Protein AF-0000000077129024 (afdb_homodimer)

Radius of gyration: 32.81 Å; Cα contacts (8 Å, |Δi|>4): 1108; chains: 2; bounding box: 117×86×82 Å

Solvent-accessible surface area (backbone atoms only — not comparable to full-atom values): 35002 Å² total; per-residue (Å²): 132,80,76,74,71,73,75,72,72,73,80,76,82,70,88,70,77,76,76,76,77,77,82,82,76,83,81,79,77,74,90,58,75,82,64,67,74,74,63,67,75,67,65,72,67,68,79,75,74,67,71,69,67,79,69,68,73,74,46,73,43,92,45,47,38,55,46,67,59,43,52,78,54,48,35,54,88,69,31,45,24,76,41,57,56,69,90,40,70,67,51,48,50,51,45,49,53,47,61,42,36,49,39,8,54,32,40,23,73,32,87,46,64,38,78,36,38,45,80,69,78,79,35,44,54,39,62,46,65,81,42,61,74,54,95,29,35,31,42,32,36,42,46,91,84,54,55,52,36,60,51,47,46,31,72,74,46,66,35,50,40,39,36,29,29,28,87,67,45,79,71,58,90,81,65,64,55,89,83,53,42,80,40,57,29,33,74,28,78,48,76,43,76,42,70,46,63,50,97,81,68,57,80,76,47,66,26,46,26,29,22,67,61,56,50,28,59,76,68,70,45,84,63,39,46,31,36,38,38,51,53,64,45,47,52,57,47,40,55,70,61,57,42,83,75,65,48,39,45,22,43,30,35,45,49,46,38,32,7,42,63,52,73,66,66,26,30,62,46,54,65,57,54,29,47,48,54,50,49,40,45,74,70,37,38,12,29,36,46,74,42,75,36,90,89,38,74,48,25,33,39,37,18,32,40,47,114,137,83,80,79,79,76,84,71,83,85,75,74,82,69,85,75,85,82,84,73,79,77,82,83,79,78,85,79,82,72,88,60,73,79,66,67,72,72,65,67,73,67,67,72,69,68,78,77,76,70,71,70,67,80,72,70,74,74,47,74,42,91,46,45,38,56,46,67,60,43,50,79,57,48,35,56,87,69,27,45,23,76,42,57,58,70,89,41,70,68,52,48,50,52,46,49,52,46,60,42,36,50,38,8,51,31,40,24,73,33,88,44,64,38,79,35,38,43,81,71,80,79,35,44,55,38,60,46,66,82,44,61,75,53,97,30,35,32,42,31,34,43,46,91,84,55,55,52,35,61,52,47,46,30,73,75,45,65,36,48,40,37,35,27,29,28,87,70,45,79,73,59,90,82,64,65,56,91,84,53,42,78,39,56,30,33,73,27,78,47,77,42,76,43,71,47,63,50,97,81,68,58,80,75,48,65,26,46,26,28,23,66,62,56,50,28,59,75,69,71,46,83,62,39,45,32,36,38,38,51,52,62,44,47,53,56,49,39,53,71,60,57,42,81,77,64,49,39,44,22,44,31,35,45,48,44,38,33,6,39,62,50,72,66,65,26,30,62,46,54,66,57,53,28,47,48,54,51,49,41,45,76,68,38,37,14,28,35,45,74,43,75,37,91,90,37,75,49,26,32,38,37,19,31,40,46,114

Sequence (614 aa):
MIHRETLVYDVKHMCSFQRRRLPKKKVSTSTLIFVLLCITLLSQVAPGIVMRRDVHPDVYTRFAGSSKSWDAYLPHKLSTPDFCTNKNQLALDWFRELYNRPAAIMPARCDSARRVGNIGDGGKYVCLSPLQSHRCVVYSLGSRLDFSFELALQNMTGCEVHTFDCTVGVPGSGVVPEGINFHPWCAGPHDEIKFISSDLGHTGEKGQYYTLQSIMNSLAHDSIELLKMDIERHEVEVISTLAKHTAPSQLVFETHLHNAYGMWGRPVNPNEWNSIWSRLESLGYGVFSYEPNDICLCCSEWSLLRNMIHRETLVYDVKHMCSFQRRRLPKKKVSTSTLIFVLLCITLLSQVAPGIVMRRDVHPDVYTRFAGSSKSWDAYLPHKLSTPDFCTNKNQLALDWFRELYNRPAAIMPARCDSARRVGNIGDGGKYVCLSPLQSHRCVVYSLGSRLDFSFELALQNMTGCEVHTFDCTVGVPGSGVVPEGINFHPWCAGPHDEIKFISSDLGHTGEKGQYYTLQSIMNSLAHDSIELLKMDIERHEVEVISTLAKHTAPSQLVFETHLHNAYGMWGRPVNPNEWNSIWSRLESLGYGVFSYEPNDICLCCSEWSLLRN

Organism: Micromonas pusilla (strain CCMP1545) (NCBI:txid564608)

Nearest PDB structures (foldseek):
  4ems-assembly1_A  TM=4.941E-01  e=8.695E-04  Linum nodiflorum
  9fce-assembly2_B  TM=3.796E-01  e=7.833E-02  Streptomyces sp.
  5a5e-assembly1_A  TM=5.369E-01  e=1.420E+00  Escherichia coli K-12
  2ch2-assembly2_C  TM=2.830E-01  e=2.527E-01  Anopheles gambiae
  4gx2-assembly1_B  TM=2.975E-01  e=2.056E+00  Geobacter sulfurreducens PCA

InterPro domains:
  IPR025714 Methyltransferase domain [PF13383] (86-303)
  IPR026913 Probable methyltransferase-like protein 24 [PTHR32026] (106-304)

pLDDT: mean 79.75, std 26.69, range [17.33, 98.75]

Foldseek 3Di:
DDPPPPCPPPPDDDDPPDPDDPDDDDPDDDPPDPPPDPPPPPPPPPPPPPPPPPPPPFDADQQLGTQVCCCVFFNLQPFAQQDGRDDDPVLLVNLVVNVVRQQVVFADDAPQWDWAFDPAPPIWIDRQVVLAPDAAEEEEADDLLPCRRVVRNCVRRVHQYEYEDLPVPDDDPPSDDPRYHYDNEHEFLAQDWDAAQAPPPGDRDIHTYHHLVVVCVVVVHQAHQEYEEERQARLLGNLLNDDLRSDHQKYKYKHAQGNRNCPNSGGHGSVSSSSSSVSCVVSQKHWHDKAQHPVGNRMMITIIGHD/DPCPDPPDDDPPPDDDDDPPPPDDDDPDDPPPPDPPDPPPPPPPPDPPPPPPPPPPPFDADQQLGTQVCCCVFFNLQPQAQQDGRDDDPVLLVNLVVNVVRQQVVFADDAPQWDWAFDPAPPIWIDRQVVLAPDAAEEEEADDLLPCRRVVRNCVRRVHQYEYEDLPVPDDDPPSDDPRYHYDNEHEFLAQDWDAAQAPPPGDRDIHTYHHLVVVCVVVVHQAHQEYEEERQARLLGNLLNDDLRSDHQKYKYKHAQGNRNCPNSGGHGSVSSSSSSVSCVVSQKHWHDKAQHPVGNRMMITIIGHD

Structure (mmCIF, N/CA/C/O backbone):
data_AF-0000000077129024-model_v1
#
loop_
_entity.id
_entity.type
_entity.pdbx_description
1 polymer 'Predicted protein'
#
loop_
_atom_site.group_PDB
_atom_site.id
_atom_site.type_symbol
_atom_site.label_atom_id
_atom_site.label_alt_id
_atom_site.label_comp_id
_atom_site.label_asym_id
_atom_site.label_entity_id
_atom_site.label_seq_id
_atom_site.pdbx_PDB_ins_code
_atom_site.Cartn_x
_atom_site.Cartn_y
_atom_site.Cartn_z
_atom_site.occupancy
_atom_site.B_iso_or_equiv
_atom_site.auth_seq_id
_atom_site.auth_comp_id
_atom_site.auth_asym_id
_atom_site.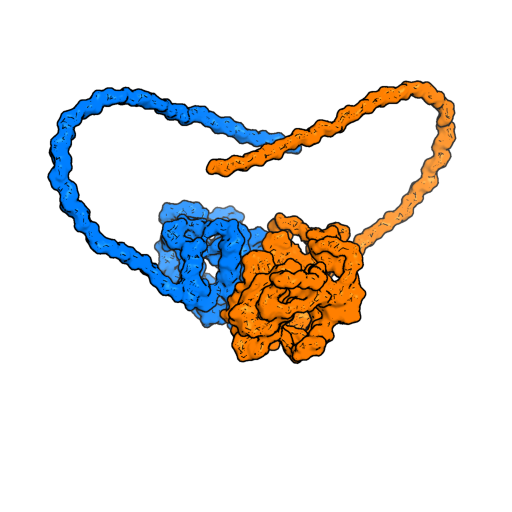auth_atom_id
_atom_site.pdbx_PDB_model_num
ATOM 1 N N . MET A 1 1 ? 16.562 10.641 -39.344 1 19.05 1 MET A N 1
ATOM 2 C CA . MET A 1 1 ? 15.516 11.641 -39.531 1 19.05 1 MET A CA 1
ATOM 3 C C . MET A 1 1 ? 14.273 11.023 -40.156 1 19.05 1 MET A C 1
ATOM 5 O O . MET A 1 1 ? 13.977 11.273 -41.312 1 19.05 1 MET A O 1
ATOM 9 N N . ILE A 1 2 ? 13.953 9.836 -39.719 1 20.36 2 ILE A N 1
ATOM 10 C CA . ILE A 1 2 ? 13.312 8.797 -40.5 1 20.36 2 ILE A CA 1
ATOM 11 C C . ILE A 1 2 ? 11.867 9.195 -40.812 1 20.36 2 ILE A C 1
ATOM 13 O O . ILE A 1 2 ? 11.164 9.719 -39.938 1 20.36 2 ILE A O 1
ATOM 17 N N . HIS A 1 3 ? 11.586 9.336 -42.031 1 20.56 3 HIS A N 1
ATOM 18 C CA . HIS A 1 3 ? 10.469 9.633 -42.938 1 20.56 3 HIS A CA 1
ATOM 19 C C . HIS A 1 3 ? 9.266 8.75 -42.625 1 20.56 3 HIS A C 1
ATOM 21 O O . HIS A 1 3 ? 9.172 7.621 -43.094 1 20.56 3 HIS A O 1
ATOM 27 N N . ARG A 1 4 ? 9.094 8.578 -41.281 1 20.36 4 ARG A N 1
ATOM 28 C CA . ARG A 1 4 ? 8.148 7.496 -41 1 20.36 4 ARG A CA 1
ATOM 29 C C . ARG A 1 4 ? 6.781 7.785 -41.594 1 20.36 4 ARG A C 1
ATOM 31 O O . ARG A 1 4 ? 6.133 8.773 -41.25 1 20.36 4 ARG A O 1
ATOM 38 N N . GLU A 1 5 ? 6.742 7.629 -42.875 1 21.97 5 GLU A N 1
ATOM 39 C CA . GLU A 1 5 ? 5.637 7.812 -43.812 1 21.97 5 GLU A CA 1
ATOM 40 C C . GLU A 1 5 ? 4.363 7.152 -43.312 1 21.97 5 GLU A C 1
ATOM 42 O O . GLU A 1 5 ? 4.355 5.961 -43 1 21.97 5 GLU A O 1
ATOM 47 N N . THR A 1 6 ? 3.723 7.895 -42.406 1 21.02 6 THR A N 1
ATOM 48 C CA . THR A 1 6 ? 2.42 7.609 -41.812 1 21.02 6 THR A CA 1
ATOM 49 C C . THR A 1 6 ? 1.413 7.215 -42.875 1 21.02 6 THR A C 1
ATOM 51 O O . THR A 1 6 ? 1.148 7.988 -43.812 1 21.02 6 THR A O 1
ATOM 54 N N . LEU A 1 7 ? 1.574 5.945 -43.281 1 19.25 7 LEU A N 1
ATOM 55 C CA . LEU A 1 7 ? 0.779 5.359 -44.344 1 19.25 7 LEU A CA 1
ATOM 56 C C . LEU A 1 7 ? -0.711 5.562 -44.094 1 19.25 7 LEU A C 1
ATOM 58 O O . LEU A 1 7 ? -1.24 5.109 -43.094 1 19.25 7 LEU A O 1
ATOM 62 N N . VAL A 1 8 ? -1.182 6.785 -44.25 1 21.88 8 VAL A N 1
ATOM 63 C CA . VAL A 1 8 ? -2.555 7.27 -44.156 1 21.88 8 VAL A CA 1
ATOM 64 C C . VAL A 1 8 ? -3.467 6.418 -45.062 1 21.88 8 VAL A C 1
ATOM 66 O O . VAL A 1 8 ? -3.363 6.461 -46.281 1 21.88 8 VAL A O 1
ATOM 69 N N . TYR A 1 9 ? -3.285 5.023 -44.812 1 17.48 9 TYR A N 1
ATOM 70 C CA . TYR A 1 9 ? -4.027 4.262 -45.812 1 17.48 9 TYR A CA 1
ATOM 71 C C . TYR A 1 9 ? -5.457 4.773 -45.938 1 17.48 9 TYR A C 1
ATOM 73 O O . TYR A 1 9 ? -6.043 5.238 -44.969 1 17.48 9 TYR A O 1
ATOM 81 N N . ASP A 1 10 ? -5.785 5.25 -47.062 1 19.08 10 ASP A N 1
ATOM 82 C CA . ASP A 1 10 ? -6.93 5.738 -47.812 1 19.08 10 ASP A CA 1
ATOM 83 C C . ASP A 1 10 ? -8.109 4.781 -47.719 1 19.08 10 ASP A C 1
ATOM 85 O O . ASP A 1 10 ? -8.109 3.711 -48.312 1 19.08 10 ASP A O 1
ATOM 89 N N . VAL A 1 11 ? -8.266 4.254 -46.406 1 18.45 11 VAL A N 1
ATOM 90 C CA . VAL A 1 11 ? -9.312 3.23 -46.438 1 18.45 11 VAL A CA 1
ATOM 91 C C . VAL A 1 11 ? -10.539 3.754 -47.188 1 18.45 11 VAL A C 1
ATOM 93 O O . VAL A 1 11 ? -11.109 4.777 -46.812 1 18.45 11 VAL A O 1
ATOM 96 N N . LYS A 1 12 ? -10.594 3.412 -48.438 1 19.5 12 LYS A N 1
ATOM 97 C CA . LYS A 1 12 ? -11.43 3.531 -49.625 1 19.5 12 LYS A CA 1
ATOM 98 C C . LYS A 1 12 ? -12.914 3.533 -49.25 1 19.5 12 LYS A C 1
ATOM 100 O O . LYS A 1 12 ? -13.281 3.139 -48.156 1 19.5 12 LYS A O 1
ATOM 105 N N . HIS A 1 13 ? -13.883 3.418 -50.281 1 18.67 13 HIS A N 1
ATOM 106 C CA . HIS A 1 13 ? -15.016 3.83 -51.094 1 18.67 13 HIS A CA 1
ATOM 107 C C . HIS A 1 13 ? -16.266 3.045 -50.75 1 18.67 13 HIS A C 1
ATOM 109 O O . HIS A 1 13 ? -17.328 3.236 -51.375 1 18.67 13 HIS A O 1
ATOM 115 N N . MET A 1 14 ? -16.156 1.895 -49.844 1 17.33 14 MET A N 1
ATOM 116 C CA . MET A 1 14 ? -17 0.844 -50.406 1 17.33 14 MET A CA 1
ATOM 117 C C . MET A 1 14 ? -18.484 1.243 -50.344 1 17.33 14 MET A C 1
ATOM 119 O O . MET A 1 14 ? -19.234 1.005 -51.281 1 17.33 14 MET A O 1
ATOM 123 N N . CYS A 1 15 ? -19.078 1.355 -49.062 1 18.33 15 CYS A N 1
ATOM 124 C CA . CYS A 1 15 ? -20.359 0.665 -48.938 1 18.33 15 CYS A CA 1
ATOM 125 C C . CYS A 1 15 ? -21.5 1.514 -49.5 1 18.33 15 CYS A C 1
ATOM 127 O O . CYS A 1 15 ? -21.875 2.527 -48.906 1 18.33 15 CYS A O 1
ATOM 129 N N . SER A 1 16 ? -21.484 1.84 -50.75 1 18.16 16 SER A N 1
ATOM 130 C CA . SER A 1 16 ? -22.484 2.598 -51.5 1 18.16 16 SER A CA 1
ATOM 131 C C . SER A 1 16 ? -23.859 1.936 -51.406 1 18.16 16 SER A C 1
ATOM 133 O O . SER A 1 16 ? -24.156 0.992 -52.125 1 18.16 16 SER A O 1
ATOM 135 N N . PHE A 1 17 ? -24.266 1.315 -50.219 1 19.48 17 PHE A N 1
ATOM 136 C CA . PHE A 1 17 ? -25.516 0.557 -50.25 1 19.48 17 PHE A CA 1
ATOM 137 C C . PHE A 1 17 ? -26.656 1.421 -50.75 1 19.48 17 PHE A C 1
ATOM 139 O O . PHE A 1 17 ? -26.859 2.535 -50.281 1 19.48 17 PHE A O 1
ATOM 146 N N . GLN A 1 18 ? -26.969 1.124 -51.969 1 18.67 18 GLN A N 1
ATOM 147 C CA . GLN A 1 18 ? -27.953 1.729 -52.875 1 18.67 18 GLN A CA 1
ATOM 148 C C . GLN A 1 18 ? -29.344 1.741 -52.219 1 18.67 18 GLN A C 1
ATOM 150 O O . GLN A 1 18 ? -29.766 0.756 -51.625 1 18.67 18 GLN A O 1
ATOM 155 N N . ARG A 1 19 ? -30 2.924 -52.031 1 21.47 19 ARG A N 1
ATOM 156 C CA . ARG A 1 19 ? -31.25 3.465 -51.5 1 21.47 19 ARG A CA 1
ATOM 157 C C . ARG A 1 19 ? -32.469 2.895 -52.219 1 21.47 19 ARG A C 1
ATOM 159 O O . ARG A 1 19 ? -33.594 3.273 -51.938 1 21.47 19 ARG A O 1
ATOM 166 N N . ARG A 1 20 ? -32.281 1.76 -53.062 1 20.53 20 ARG A N 1
ATOM 167 C CA . ARG A 1 20 ? -33.344 1.956 -54.062 1 20.53 20 ARG A CA 1
ATOM 168 C C . ARG A 1 20 ? -34.719 1.912 -53.438 1 20.53 20 ARG A C 1
ATOM 170 O O . ARG A 1 20 ? -34.938 1.183 -52.469 1 20.53 20 ARG A O 1
ATOM 177 N N . ARG A 1 21 ? -35.594 2.758 -53.969 1 21.75 21 ARG A N 1
ATOM 178 C CA . ARG A 1 21 ? -36.906 3.365 -53.75 1 21.75 21 ARG A CA 1
ATOM 179 C C . ARG A 1 21 ? -38.031 2.342 -53.938 1 21.75 21 ARG A C 1
ATOM 181 O O . ARG A 1 21 ? -38.281 1.896 -55.062 1 21.75 21 ARG A O 1
ATOM 188 N N . LEU A 1 22 ? -37.969 1.146 -53.188 1 22.73 22 LEU A N 1
ATOM 189 C CA . LEU A 1 22 ? -38.969 0.203 -53.688 1 22.73 22 LEU A CA 1
ATOM 190 C C . LEU A 1 22 ? -40.375 0.822 -53.656 1 22.73 22 LEU A C 1
ATOM 192 O O . LEU A 1 22 ? -40.656 1.628 -52.75 1 22.73 22 LEU A O 1
ATOM 196 N N . PRO A 1 23 ? -41.125 0.501 -54.781 1 22.06 23 PRO A N 1
ATOM 197 C CA . PRO A 1 23 ? -42.375 1.104 -55.219 1 22.06 23 PRO A CA 1
ATOM 198 C C . PRO A 1 23 ? -43.531 0.91 -54.25 1 22.06 23 PRO A C 1
ATOM 200 O O . PRO A 1 23 ? -43.531 -0.031 -53.438 1 22.06 23 PRO A O 1
ATOM 203 N N . LYS A 1 24 ? -44.469 1.917 -54.094 1 22.7 24 LYS A N 1
ATOM 204 C CA . LYS A 1 24 ? -45.531 2.363 -53.188 1 22.7 24 LYS A CA 1
ATOM 205 C C . LYS A 1 24 ? -46.75 1.455 -53.312 1 22.7 24 LYS A C 1
ATOM 207 O O . LYS A 1 24 ? -47.781 1.724 -52.688 1 22.7 24 LYS A O 1
ATOM 212 N N . LYS A 1 25 ? -46.719 0.399 -54.281 1 21.88 25 LYS A N 1
ATOM 213 C CA . LYS A 1 25 ? -48.094 0.375 -54.781 1 21.88 25 LYS A CA 1
ATOM 214 C C . LYS A 1 25 ? -49.062 0.115 -53.625 1 21.88 25 LYS A C 1
ATOM 216 O O . LYS A 1 25 ? -48.688 -0.378 -52.562 1 21.88 25 LYS A O 1
ATOM 221 N N . LYS A 1 26 ? -50.219 -0.653 -54.062 1 23.2 26 LYS A N 1
ATOM 222 C CA . LYS A 1 26 ? -51.688 -0.532 -54 1 23.2 26 LYS A CA 1
ATOM 223 C C . LYS A 1 26 ? -52.25 -1.228 -52.781 1 23.2 26 LYS A C 1
ATOM 225 O O . LYS A 1 26 ? -52.125 -2.443 -52.625 1 23.2 26 LYS A O 1
ATOM 230 N N . VAL A 1 27 ? -52.312 -0.636 -51.562 1 24.84 27 VAL A N 1
ATOM 231 C CA . VAL A 1 27 ? -52.688 -1.032 -50.219 1 24.84 27 VAL A CA 1
ATOM 232 C C . VAL A 1 27 ? -54.188 -1.392 -50.219 1 24.84 27 VAL A C 1
ATOM 234 O O . VAL A 1 27 ? -55.031 -0.515 -50.344 1 24.84 27 VAL A O 1
ATOM 237 N N . SER A 1 28 ? -54.562 -2.404 -51.188 1 21.25 28 SER A N 1
ATOM 238 C CA . SER A 1 28 ? -56 -2.545 -51.312 1 21.25 28 SER A CA 1
ATOM 239 C C . SER A 1 28 ? -56.656 -2.75 -49.969 1 21.25 28 SER A C 1
ATOM 241 O O . SER A 1 28 ? -56.031 -3.223 -49.031 1 21.25 28 SER A O 1
ATOM 243 N N . THR A 1 29 ? -57.969 -2.205 -49.812 1 24.11 29 THR A N 1
ATOM 244 C CA . THR A 1 29 ? -58.844 -1.637 -48.781 1 24.11 29 THR A CA 1
ATOM 245 C C . THR A 1 29 ? -59.344 -2.727 -47.844 1 24.11 29 THR A C 1
ATOM 247 O O . THR A 1 29 ? -59.438 -2.518 -46.656 1 24.11 29 THR A O 1
ATOM 250 N N . SER A 1 30 ? -59.906 -3.816 -48.5 1 25 30 SER A N 1
ATOM 251 C CA . SER A 1 30 ? -61.219 -4.254 -48.031 1 25 30 SER A CA 1
ATOM 252 C C . SER A 1 30 ? -61.094 -5.031 -46.719 1 25 30 SER A C 1
ATOM 254 O O . SER A 1 30 ? -62.094 -5.527 -46.188 1 25 30 SER A O 1
ATOM 256 N N . THR A 1 31 ? -59.938 -5.703 -46.469 1 24.91 31 THR A N 1
ATOM 257 C CA . THR A 1 31 ? -59.969 -6.855 -45.562 1 24.91 31 THR A CA 1
ATOM 258 C C . THR A 1 31 ? -60.312 -6.426 -44.156 1 24.91 31 THR A C 1
ATOM 260 O O . THR A 1 31 ? -59.469 -5.953 -43.406 1 24.91 31 THR A O 1
ATOM 263 N N . LEU A 1 32 ? -61.438 -5.594 -44.031 1 24.89 32 LEU A N 1
ATOM 264 C CA . LEU A 1 32 ? -61.719 -4.805 -42.844 1 24.89 32 LEU A CA 1
ATOM 265 C C . LEU A 1 32 ? -62.125 -5.707 -41.688 1 24.89 32 LEU A C 1
ATOM 267 O O . LEU A 1 32 ? -61.781 -5.434 -40.531 1 24.89 32 LEU A O 1
ATOM 271 N N . ILE A 1 33 ? -63 -6.641 -41.969 1 26.25 33 ILE A N 1
ATOM 272 C CA . ILE A 1 33 ? -64.062 -6.836 -41 1 26.25 33 ILE A CA 1
ATOM 273 C C . ILE A 1 33 ? -63.562 -7.57 -39.781 1 26.25 33 ILE A C 1
ATOM 275 O O . ILE A 1 33 ? -64.125 -7.418 -38.688 1 26.25 33 ILE A O 1
ATOM 279 N N . PHE A 1 34 ? -62.719 -8.555 -40 1 25.86 34 PHE A N 1
ATOM 280 C CA . PHE A 1 34 ? -62.688 -9.664 -39.062 1 25.86 34 PHE A CA 1
ATOM 281 C C . PHE A 1 34 ? -62.156 -9.188 -37.688 1 25.86 34 PHE A C 1
ATOM 283 O O . PHE A 1 34 ? -61.906 -10.008 -36.812 1 25.86 34 PHE A O 1
ATOM 290 N N . VAL A 1 35 ? -61.969 -7.855 -37.531 1 24.7 35 VAL A N 1
ATOM 291 C CA . VAL A 1 35 ? -61 -7.508 -36.5 1 24.7 35 VAL A CA 1
ATOM 292 C C . VAL A 1 35 ? -61.625 -7.707 -35.125 1 24.7 35 VAL A C 1
ATOM 294 O O . VAL A 1 35 ? -60.969 -7.566 -34.094 1 24.7 35 VAL A O 1
ATOM 297 N N . LEU A 1 36 ? -62.938 -7.836 -35.156 1 27.22 36 LEU A N 1
ATOM 298 C CA . LEU A 1 36 ? -63.469 -7.34 -33.906 1 27.22 36 LEU A CA 1
ATOM 299 C C . LEU A 1 36 ? -63.188 -8.32 -32.781 1 27.22 36 LEU A C 1
ATOM 301 O O . LEU A 1 36 ? -63.156 -7.934 -31.609 1 27.22 36 LEU A O 1
ATOM 305 N N . LEU A 1 37 ? -63.406 -9.555 -33.094 1 28.7 37 LEU A N 1
ATOM 306 C CA . LEU A 1 37 ? -63.719 -10.43 -31.969 1 28.7 37 LEU A CA 1
ATOM 307 C C . LEU A 1 37 ? -62.562 -10.547 -31 1 28.7 37 LEU A C 1
ATOM 309 O O . LEU A 1 37 ? -62.719 -10.977 -29.859 1 28.7 37 LEU A O 1
ATOM 313 N N . CYS A 1 38 ? -61.312 -10.453 -31.547 1 24.33 38 CYS A N 1
ATOM 314 C CA . CYS A 1 38 ? -60.219 -11.086 -30.812 1 24.33 38 CYS A CA 1
ATOM 315 C C . CYS A 1 38 ? -59.938 -10.32 -29.531 1 24.33 38 CYS A C 1
ATOM 317 O O . CYS A 1 38 ? -58.938 -10.602 -28.844 1 24.33 38 CYS A O 1
ATOM 319 N N . ILE A 1 39 ? -60.594 -9.195 -29.344 1 27.78 39 ILE A N 1
ATOM 320 C CA . ILE A 1 39 ? -59.875 -8.305 -28.438 1 27.78 39 ILE A CA 1
ATOM 321 C C . ILE A 1 39 ? -59.969 -8.812 -27.016 1 27.78 39 ILE A C 1
ATOM 323 O O . ILE A 1 39 ? -59.219 -8.367 -26.125 1 27.78 39 ILE A O 1
ATOM 327 N N . THR A 1 40 ? -61 -9.492 -26.719 1 28.91 40 THR A N 1
ATOM 328 C CA . THR A 1 40 ? -61.344 -9.43 -25.297 1 28.91 40 THR A CA 1
ATOM 329 C C . THR A 1 40 ? -60.344 -10.188 -24.453 1 28.91 40 THR A C 1
ATOM 331 O O . THR A 1 40 ? -60.219 -9.938 -23.25 1 28.91 40 THR A O 1
ATOM 334 N N . LEU A 1 41 ? -59.906 -11.328 -24.953 1 31.55 41 LEU A N 1
ATOM 335 C CA . LEU A 1 41 ? -59.406 -12.25 -23.938 1 31.55 41 LEU A CA 1
ATOM 336 C C . LEU A 1 41 ? -58.125 -11.719 -23.328 1 31.55 41 LEU A C 1
ATOM 338 O O . LEU A 1 41 ? -57.5 -12.391 -22.5 1 31.55 41 LEU A O 1
ATOM 342 N N . LEU A 1 42 ? -57.5 -10.688 -23.938 1 28.95 42 LEU A N 1
ATOM 343 C CA . LEU A 1 42 ? -56.094 -10.547 -23.547 1 28.95 42 LEU A CA 1
ATOM 344 C C . LEU A 1 42 ? -55.969 -10.016 -22.125 1 28.95 42 LEU A C 1
ATOM 346 O O . LEU A 1 42 ? -54.844 -9.805 -21.625 1 28.95 42 LEU A O 1
ATOM 350 N N . SER A 1 43 ? -57 -9.5 -21.625 1 27.72 43 SER A N 1
ATOM 351 C CA . SER A 1 43 ? -56.625 -8.617 -20.531 1 27.72 43 SER A CA 1
ATOM 352 C C . SER A 1 43 ? -56.156 -9.414 -19.312 1 27.72 43 SER A C 1
ATOM 354 O O . SER A 1 43 ? -55.969 -8.859 -18.234 1 27.72 43 SER A O 1
ATOM 356 N N . GLN A 1 44 ? -56.406 -10.656 -19.266 1 29.58 44 GLN A N 1
ATOM 357 C CA . GLN A 1 44 ? -56.094 -11.078 -17.906 1 29.58 44 GLN A CA 1
ATOM 358 C C . GLN A 1 44 ? -54.594 -10.914 -17.609 1 29.58 44 GLN A C 1
ATOM 360 O O . GLN A 1 44 ? -53.781 -11.664 -18.141 1 29.58 44 GLN A O 1
ATOM 365 N N . VAL A 1 45 ? -54.094 -9.711 -17.547 1 28.91 45 VAL A N 1
ATOM 366 C CA . VAL A 1 45 ? -52.719 -9.531 -17.078 1 28.91 45 VAL A CA 1
ATOM 367 C C . VAL A 1 45 ? -52.5 -10.32 -15.797 1 28.91 45 VAL A C 1
ATOM 369 O O . VAL A 1 45 ? -53.281 -10.203 -14.844 1 28.91 45 VAL A O 1
ATOM 372 N N . ALA A 1 46 ? -51.969 -11.562 -15.859 1 33.31 46 ALA A N 1
ATOM 373 C CA . ALA A 1 46 ? -51.531 -12.273 -14.672 1 33.31 46 ALA A CA 1
ATOM 374 C C . ALA A 1 46 ? -50.844 -11.32 -13.688 1 33.31 46 ALA A C 1
ATOM 376 O O . ALA A 1 46 ? -50.281 -10.305 -14.094 1 33.31 46 ALA A O 1
ATOM 377 N N . PRO A 1 47 ? -51.25 -11.398 -12.367 1 34.53 47 PRO A N 1
ATOM 378 C CA . PRO A 1 47 ? -50.562 -10.539 -11.391 1 34.53 47 PRO A CA 1
ATOM 379 C C . PRO A 1 47 ? -49.062 -10.477 -11.625 1 34.53 47 PRO A C 1
ATOM 381 O O . PRO A 1 47 ? -48.469 -11.391 -12.219 1 34.53 47 PRO A O 1
ATOM 384 N N . GLY A 1 48 ? -48.531 -9.258 -11.789 1 30.77 48 GLY A N 1
ATOM 385 C CA . GLY A 1 48 ? -47.125 -8.914 -11.969 1 30.77 48 GLY A CA 1
ATOM 386 C C . GLY A 1 48 ? -46.188 -9.781 -11.148 1 30.77 48 GLY A C 1
ATOM 387 O O . GLY A 1 48 ? -46.375 -9.961 -9.945 1 30.77 48 GLY A O 1
ATOM 388 N N . ILE A 1 49 ? -45.781 -10.891 -11.727 1 31.47 49 ILE A N 1
ATOM 389 C CA . ILE A 1 49 ? -44.594 -11.5 -11.125 1 31.47 49 ILE A CA 1
ATOM 390 C C . ILE A 1 49 ? -43.625 -10.414 -10.695 1 31.47 49 ILE A C 1
ATOM 392 O O . ILE A 1 49 ? -43.062 -9.703 -11.539 1 31.47 49 ILE A O 1
ATOM 396 N N . VAL A 1 50 ? -43.969 -9.719 -9.617 1 31.55 50 VAL A N 1
ATOM 397 C CA . VAL A 1 50 ? -42.875 -8.961 -9.023 1 31.55 50 VAL A CA 1
ATOM 398 C C . VAL A 1 50 ? -41.594 -9.766 -9.109 1 31.55 50 VAL A C 1
ATOM 400 O O . VAL A 1 50 ? -41.5 -10.859 -8.539 1 31.55 50 VAL A O 1
ATOM 403 N N . MET A 1 51 ? -40.938 -9.711 -10.18 1 31.92 51 MET A N 1
ATOM 404 C CA . MET A 1 51 ? -39.562 -10.211 -10.164 1 31.92 51 MET A CA 1
ATOM 405 C C . MET A 1 51 ? -38.906 -9.906 -8.828 1 31.92 51 MET A C 1
ATOM 407 O O . MET A 1 51 ? -38.719 -8.734 -8.469 1 31.92 51 MET A O 1
ATOM 411 N N . ARG A 1 52 ? -39.219 -10.68 -7.875 1 32.31 52 ARG A N 1
ATOM 412 C CA . ARG A 1 52 ? -38.281 -10.594 -6.738 1 32.31 52 ARG A CA 1
ATOM 413 C C . ARG A 1 52 ? -36.844 -10.398 -7.207 1 32.31 52 ARG A C 1
ATOM 415 O O . ARG A 1 52 ? -36.281 -11.281 -7.848 1 32.31 52 ARG A O 1
ATOM 422 N N . ARG A 1 53 ? -36.531 -9.258 -7.594 1 37.22 53 ARG A N 1
ATOM 423 C CA . ARG A 1 53 ? -35.094 -9.078 -7.656 1 37.22 53 ARG A CA 1
ATOM 424 C C . ARG A 1 53 ? -34.375 -9.789 -6.496 1 37.22 53 ARG A C 1
ATOM 426 O O . ARG A 1 53 ? -34.719 -9.57 -5.332 1 37.22 53 ARG A O 1
ATOM 433 N N . ASP A 1 54 ? -34.062 -10.938 -6.605 1 37.53 54 ASP A N 1
ATOM 434 C CA . ASP A 1 54 ? -33.219 -11.633 -5.637 1 37.53 54 ASP A CA 1
ATOM 435 C C . ASP A 1 54 ? -32.219 -10.68 -4.973 1 37.53 54 ASP A C 1
ATOM 437 O O . ASP A 1 54 ? -31.188 -10.352 -5.547 1 37.53 54 ASP A O 1
ATOM 441 N N . VAL A 1 55 ? -32.656 -9.656 -4.344 1 45.97 55 VAL A N 1
ATOM 442 C CA . VAL A 1 55 ? -31.844 -8.773 -3.525 1 45.97 55 VAL A CA 1
ATOM 443 C C . VAL A 1 55 ? -30.922 -9.609 -2.625 1 45.97 55 VAL A C 1
ATOM 445 O O . VAL A 1 55 ? -31.391 -10.242 -1.677 1 45.97 55 VAL A O 1
ATOM 448 N N . HIS A 1 56 ? -29.984 -10.219 -3.088 1 56.41 56 HIS A N 1
ATOM 449 C CA . HIS A 1 56 ? -29.031 -10.844 -2.188 1 56.41 56 HIS A CA 1
ATOM 450 C C . HIS A 1 56 ? -28.656 -9.914 -1.041 1 56.41 56 HIS A C 1
ATOM 452 O O . HIS A 1 56 ? -28.406 -8.727 -1.261 1 56.41 56 HIS A O 1
ATOM 458 N N . PRO A 1 57 ? -29.031 -10.25 0.132 1 69 57 PRO A N 1
ATOM 459 C CA . PRO A 1 57 ? -28.656 -9.422 1.276 1 69 57 PRO A CA 1
ATOM 460 C C . PRO A 1 57 ? -27.188 -9.023 1.253 1 69 57 PRO A C 1
ATOM 462 O O . PRO A 1 57 ? -26.344 -9.758 0.724 1 69 57 PRO A O 1
ATOM 465 N N . ASP A 1 58 ? -27.031 -7.691 1.451 1 74.62 58 ASP A N 1
ATOM 466 C CA . ASP A 1 58 ? -25.656 -7.215 1.603 1 74.62 58 ASP A CA 1
ATOM 467 C C . ASP A 1 58 ? -24.922 -7.996 2.688 1 74.62 58 ASP A C 1
ATOM 469 O O . ASP A 1 58 ? -25.406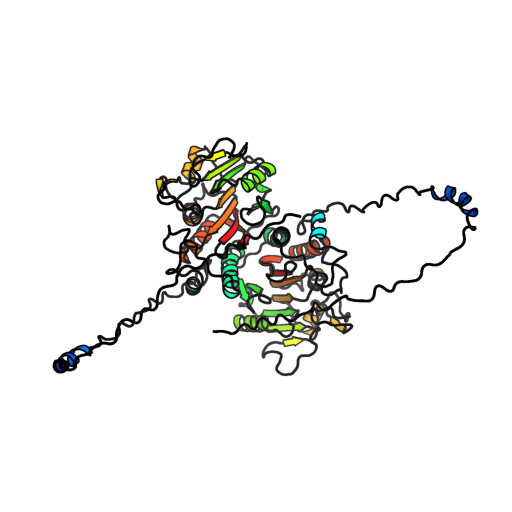 -8.102 3.818 1 74.62 58 ASP A O 1
ATOM 473 N N . VAL A 1 59 ? -23.938 -8.742 2.229 1 84.19 59 VAL A N 1
ATOM 474 C CA . VAL A 1 59 ? -23.078 -9.469 3.166 1 84.19 59 VAL A CA 1
ATOM 475 C C . VAL A 1 59 ? -21.734 -8.766 3.27 1 84.19 59 VAL A C 1
ATOM 477 O O . VAL A 1 59 ? -21.094 -8.484 2.252 1 84.19 59 VAL A O 1
ATOM 480 N N . TYR A 1 60 ? -21.453 -8.344 4.488 1 86.44 60 TYR A N 1
ATOM 481 C CA . TYR A 1 60 ? -20.156 -7.734 4.746 1 86.44 60 TYR A CA 1
ATOM 482 C C . TYR A 1 60 ? -19.156 -8.773 5.23 1 86.44 60 TYR A C 1
ATOM 484 O O . TYR A 1 60 ? -19.422 -9.516 6.176 1 86.44 60 TYR A O 1
ATOM 492 N N . THR A 1 61 ? -18.047 -8.891 4.5 1 91.19 61 THR A N 1
ATOM 493 C CA . THR A 1 61 ? -16.984 -9.781 4.938 1 91.19 61 THR A CA 1
ATOM 494 C C . THR A 1 61 ? -15.711 -9 5.27 1 91.19 61 THR A C 1
ATOM 496 O O . THR A 1 61 ? -15.539 -7.867 4.82 1 91.19 61 THR A O 1
ATOM 499 N N . ARG A 1 62 ? -14.875 -9.641 6.02 1 93.44 62 ARG A N 1
ATOM 500 C CA . ARG A 1 62 ? -13.695 -9.008 6.605 1 93.44 62 ARG A CA 1
ATOM 501 C C . ARG A 1 62 ? -12.773 -8.453 5.523 1 93.44 62 ARG A C 1
ATOM 503 O O . ARG A 1 62 ? -12.305 -7.32 5.621 1 93.44 62 ARG A O 1
ATOM 510 N N . PHE A 1 63 ? -12.641 -9.188 4.418 1 96.75 63 PHE A N 1
ATOM 511 C CA . PHE A 1 63 ? -11.648 -8.781 3.424 1 96.75 63 PHE A CA 1
ATOM 512 C C . PHE A 1 63 ? -12.328 -8.219 2.182 1 96.75 63 PHE A C 1
ATOM 514 O O . PHE A 1 63 ? -11.727 -7.445 1.437 1 96.75 63 PHE A O 1
ATOM 521 N N . ALA A 1 64 ? -13.602 -8.492 1.964 1 95.12 64 ALA A N 1
ATOM 522 C CA . ALA A 1 64 ? -14.258 -8.086 0.724 1 95.12 64 ALA A CA 1
ATOM 523 C C . ALA A 1 64 ? -15.125 -6.852 0.942 1 95.12 64 ALA A C 1
ATOM 525 O O . ALA A 1 64 ? -15.547 -6.207 -0.019 1 95.12 64 ALA A O 1
ATOM 526 N N . GLY A 1 65 ? -15.383 -6.512 2.166 1 91.75 65 GLY A N 1
ATOM 527 C CA . GLY A 1 65 ? -16.328 -5.434 2.426 1 91.75 65 GLY A CA 1
ATOM 528 C C . GLY A 1 65 ? -17.75 -5.773 2.027 1 91.75 65 GLY A C 1
ATOM 529 O O . GLY A 1 65 ? -18.188 -6.918 2.176 1 91.75 65 GLY A O 1
ATOM 530 N N . SER A 1 66 ? -18.453 -4.742 1.606 1 88.62 66 SER A N 1
ATOM 531 C CA . SER A 1 66 ? -19.859 -4.945 1.235 1 88.62 66 SER A CA 1
ATOM 532 C C . SER A 1 66 ? -19.969 -5.676 -0.097 1 88.62 66 SER A C 1
ATOM 534 O O . SER A 1 66 ? -19.391 -5.254 -1.097 1 88.62 66 SER A O 1
ATOM 536 N N . SER A 1 67 ? -20.812 -6.742 -0.116 1 88.25 67 SER A N 1
ATOM 537 C CA . SER A 1 67 ? -21.016 -7.516 -1.336 1 88.25 67 SER A CA 1
ATOM 538 C C 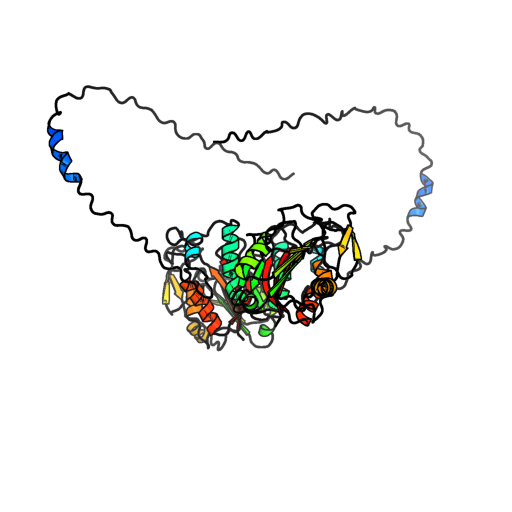. SER A 1 67 ? -21.797 -6.719 -2.379 1 88.25 67 SER A C 1
ATOM 540 O O . SER A 1 67 ? -21.656 -6.953 -3.58 1 88.25 67 SER A O 1
ATOM 542 N N . LYS A 1 68 ? -22.531 -5.75 -1.988 1 85.69 68 LYS A N 1
ATOM 543 C CA . LYS A 1 68 ? -23.391 -5 -2.889 1 85.69 68 LYS A CA 1
ATOM 544 C C . LYS A 1 68 ? -22.578 -4.125 -3.84 1 85.69 68 LYS A C 1
ATOM 546 O O . LYS A 1 68 ? -23.016 -3.852 -4.961 1 85.69 68 LYS A O 1
ATOM 551 N N . SER A 1 69 ? -21.438 -3.785 -3.436 1 87.75 69 SER A N 1
ATOM 552 C CA . SER A 1 69 ? -20.625 -2.869 -4.238 1 87.75 69 SER A CA 1
ATOM 553 C C . SER A 1 69 ? -19.891 -3.605 -5.355 1 87.75 69 SER A C 1
ATOM 555 O O . SER A 1 69 ? -19.469 -2.992 -6.336 1 87.75 69 SER A O 1
ATOM 557 N N . TRP A 1 70 ? -19.766 -4.891 -5.254 1 91.31 70 TRP A N 1
ATOM 558 C CA . TRP A 1 70 ? -18.953 -5.656 -6.191 1 91.31 70 TRP A CA 1
ATOM 559 C C . TRP A 1 70 ? -19.594 -5.695 -7.57 1 91.31 70 TRP A C 1
ATOM 561 O O . TRP A 1 70 ? -18.906 -5.598 -8.586 1 91.31 70 TRP A O 1
ATOM 571 N N . ASP A 1 71 ? -20.875 -5.781 -7.613 1 86.75 71 ASP A N 1
ATOM 572 C CA . ASP A 1 71 ? -21.578 -5.906 -8.891 1 86.75 71 ASP A CA 1
ATOM 573 C C . ASP A 1 71 ? -21.422 -4.641 -9.727 1 86.75 71 ASP A C 1
ATOM 575 O O . ASP A 1 71 ? -21.453 -4.695 -10.961 1 86.75 71 ASP A O 1
ATOM 579 N N . ALA A 1 72 ? -21.219 -3.588 -9.078 1 86.81 72 ALA A N 1
ATOM 580 C CA . ALA A 1 72 ? -21.062 -2.316 -9.773 1 86.81 72 ALA A CA 1
ATOM 581 C C . ALA A 1 72 ? -19.75 -2.26 -10.531 1 86.81 72 ALA A C 1
ATOM 583 O O . ALA A 1 72 ? -19.656 -1.624 -11.586 1 86.81 72 ALA A O 1
ATOM 584 N N . TYR A 1 73 ? -18.75 -2.965 -10.039 1 89.12 73 TYR A N 1
ATOM 585 C CA . TYR A 1 73 ? -17.422 -2.809 -10.609 1 89.12 73 TYR A CA 1
ATOM 586 C C . TYR A 1 73 ? -16.938 -4.113 -11.234 1 89.12 73 TYR A C 1
ATOM 588 O O . TYR A 1 73 ? -16.016 -4.113 -12.055 1 89.12 73 TYR A O 1
ATOM 596 N N . LEU A 1 74 ? -17.484 -5.188 -10.805 1 89.5 74 LEU A N 1
ATOM 597 C CA . LEU A 1 74 ? -17.234 -6.516 -11.352 1 89.5 74 LEU A CA 1
ATOM 598 C C . LEU A 1 74 ? -18.547 -7.242 -11.633 1 89.5 74 LEU A C 1
ATOM 600 O O . LEU A 1 74 ? -18.859 -8.242 -10.984 1 89.5 74 LEU A O 1
ATOM 604 N N . PRO A 1 75 ? -19.203 -6.723 -12.664 1 82.69 75 PRO A N 1
ATOM 605 C CA . PRO A 1 75 ? -20.531 -7.289 -12.922 1 82.69 75 PRO A CA 1
ATOM 606 C C . PRO A 1 75 ? -20.469 -8.734 -13.406 1 82.69 75 PRO A C 1
ATOM 608 O O . PRO A 1 75 ? -19.641 -9.07 -14.266 1 82.69 75 PRO A O 1
ATOM 611 N N . HIS A 1 76 ? -21.406 -9.531 -12.875 1 74.5 76 HIS A N 1
ATOM 612 C CA . HIS A 1 76 ? -21.453 -10.953 -13.18 1 74.5 76 HIS A CA 1
ATOM 613 C C . HIS A 1 76 ? -21.844 -11.195 -14.633 1 74.5 76 HIS A C 1
ATOM 615 O O . HIS A 1 76 ? -21.328 -12.109 -15.273 1 74.5 76 HIS A O 1
ATOM 621 N N . LYS A 1 77 ? -22.812 -10.539 -15.141 1 66.25 77 LYS A N 1
ATOM 622 C CA . LYS A 1 77 ? -23.422 -10.82 -16.438 1 66.25 77 LYS A CA 1
ATOM 623 C C . LYS A 1 77 ? -22.531 -10.336 -17.578 1 66.25 77 LYS A C 1
ATOM 625 O O . LYS A 1 77 ? -22.578 -10.891 -18.688 1 66.25 77 LYS A O 1
ATOM 630 N N . LEU A 1 78 ? -21.891 -9.211 -17.422 1 57.34 78 LEU A N 1
ATOM 631 C CA . LEU A 1 78 ? -21.156 -8.586 -18.5 1 57.34 78 LEU A CA 1
ATOM 632 C C . LEU A 1 78 ? -19.703 -9.039 -18.516 1 57.34 78 LEU A C 1
ATOM 634 O O . LEU A 1 78 ? -18.875 -8.477 -19.234 1 57.34 78 LEU A O 1
ATOM 638 N N . SER A 1 79 ? -19.469 -9.938 -17.797 1 60.16 79 SER A N 1
ATOM 639 C CA . SER A 1 79 ? -18.031 -9.961 -17.625 1 60.16 79 SER A CA 1
ATOM 640 C C . SER A 1 79 ? -17.359 -10.766 -18.75 1 60.16 79 SER A C 1
ATOM 642 O O . SER A 1 79 ? -17.391 -11.992 -18.734 1 60.16 79 SER A O 1
ATOM 644 N N . THR A 1 80 ? -17.312 -10.062 -19.906 1 66.25 80 THR A N 1
ATOM 645 C CA . THR A 1 80 ? -16.422 -10.594 -20.922 1 66.25 80 THR A CA 1
ATOM 646 C C . THR A 1 80 ? -15.109 -11.062 -20.297 1 66.25 80 THR A C 1
ATOM 648 O O . THR A 1 80 ? -14.773 -10.664 -19.188 1 66.25 80 THR A O 1
ATOM 651 N N . PRO A 1 81 ? -14.484 -11.891 -20.953 1 62.72 81 PRO A N 1
ATOM 652 C CA . PRO A 1 81 ? -13.352 -12.625 -20.391 1 62.72 81 PRO A CA 1
ATOM 653 C C . PRO A 1 81 ? -12.312 -11.703 -19.75 1 62.72 81 PRO A C 1
ATOM 655 O O . PRO A 1 81 ? -11.68 -12.07 -18.766 1 62.72 81 PRO A O 1
ATOM 658 N N . ASP A 1 82 ? -12.133 -10.617 -20.234 1 66.38 82 ASP A N 1
ATOM 659 C CA . ASP A 1 82 ? -11.086 -9.766 -19.672 1 66.38 82 ASP A CA 1
ATOM 660 C C . ASP A 1 82 ? -11.641 -8.406 -19.266 1 66.38 82 ASP A C 1
ATOM 662 O O . ASP A 1 82 ? -10.891 -7.438 -19.125 1 66.38 82 ASP A O 1
ATOM 666 N N . PHE A 1 83 ? -12.93 -8.594 -18.953 1 74.75 83 PHE A N 1
ATOM 667 C CA . PHE A 1 83 ? -13.539 -7.309 -18.625 1 74.75 83 PHE A CA 1
ATOM 668 C C . PHE A 1 83 ? -13.047 -6.812 -17.266 1 74.75 83 PHE A C 1
ATOM 670 O O . PHE A 1 83 ? -13.016 -7.57 -16.297 1 74.75 83 PHE A O 1
ATOM 677 N N . CYS A 1 84 ? -12.656 -5.574 -17.328 1 80.12 84 CYS A N 1
ATOM 678 C CA . CYS A 1 84 ? -12.422 -4.793 -16.125 1 80.12 84 CYS A CA 1
ATOM 679 C C . CYS A 1 84 ? -13.016 -3.396 -16.25 1 80.12 84 CYS A C 1
ATOM 681 O O . CYS A 1 84 ? -12.961 -2.785 -17.312 1 80.12 84 CYS A O 1
ATOM 683 N N . THR A 1 85 ? -13.672 -3.039 -15.148 1 79.56 85 THR A N 1
ATOM 684 C CA . THR A 1 85 ? -14.305 -1.724 -15.172 1 79.56 85 THR A CA 1
ATOM 685 C C . THR A 1 85 ? -13.305 -0.651 -15.594 1 79.56 85 THR A C 1
ATOM 687 O O . THR A 1 85 ? -12.125 -0.717 -15.242 1 79.56 85 THR A O 1
ATOM 690 N N . ASN A 1 86 ? -13.938 0.31 -16.328 1 80 86 ASN A N 1
ATOM 691 C CA . ASN A 1 86 ? -13.102 1.419 -16.781 1 80 86 ASN A CA 1
ATOM 692 C C . ASN A 1 86 ? -12.562 2.229 -15.602 1 80 86 ASN A C 1
ATOM 694 O O . ASN A 1 86 ? -13.258 2.41 -14.602 1 80 86 ASN A O 1
ATOM 698 N N . LYS A 1 87 ? -11.359 2.654 -15.938 1 78.62 87 LYS A N 1
ATOM 699 C CA . LYS A 1 87 ? -10.68 3.438 -14.914 1 78.62 87 LYS A CA 1
ATOM 700 C C . LYS A 1 87 ? -11.297 4.824 -14.773 1 78.62 87 LYS A C 1
ATOM 702 O O . LYS A 1 87 ? -11.211 5.645 -15.695 1 78.62 87 LYS A O 1
ATOM 707 N N . ASN A 1 88 ? -12.039 5.051 -13.82 1 85.12 88 ASN A N 1
ATOM 708 C CA . ASN A 1 88 ? -12.5 6.34 -13.32 1 85.12 88 ASN A CA 1
ATOM 709 C C . ASN A 1 88 ? -12.273 6.473 -11.812 1 85.12 88 ASN A C 1
ATOM 711 O O . ASN A 1 88 ? -11.852 5.52 -11.164 1 85.12 88 ASN A O 1
ATOM 715 N N . GLN A 1 89 ? -12.508 7.609 -11.359 1 83.69 89 GLN A N 1
ATOM 716 C CA . GLN A 1 89 ? -12.125 7.895 -9.977 1 83.69 89 GLN A CA 1
ATOM 717 C C . GLN A 1 89 ? -12.883 7.008 -9 1 83.69 89 GLN A C 1
ATOM 719 O O . GLN A 1 89 ? -12.312 6.543 -8.008 1 83.69 89 GLN A O 1
ATOM 724 N N . LEU A 1 90 ? -14.148 6.773 -9.281 1 86.94 90 LEU A N 1
ATOM 725 C CA . LEU A 1 90 ? -14.953 5.941 -8.391 1 86.94 90 LEU A CA 1
ATOM 726 C C . LEU A 1 90 ? -14.445 4.504 -8.383 1 86.94 90 LEU A C 1
ATOM 728 O O . LEU A 1 90 ? -14.32 3.889 -7.324 1 86.94 90 LEU A O 1
ATOM 732 N N . ALA A 1 91 ? -14.18 3.994 -9.539 1 89.44 91 ALA A N 1
ATOM 733 C CA . ALA A 1 91 ? -13.641 2.645 -9.656 1 89.44 91 ALA A CA 1
ATOM 734 C C . ALA A 1 91 ? -12.266 2.547 -8.992 1 89.44 91 ALA A C 1
ATOM 736 O O . ALA A 1 91 ? -11.992 1.592 -8.266 1 89.44 91 ALA A O 1
ATOM 737 N N . LEU A 1 92 ? -11.492 3.559 -9.203 1 88.19 92 LEU A N 1
ATOM 738 C CA . LEU A 1 92 ? -10.156 3.598 -8.609 1 88.19 92 LEU A CA 1
ATOM 739 C C . LEU A 1 92 ? -10.242 3.543 -7.09 1 88.19 92 LEU A C 1
ATOM 741 O O . LEU A 1 92 ? -9.523 2.773 -6.449 1 88.19 92 LEU A O 1
ATOM 745 N N . ASP A 1 93 ? -11.102 4.281 -6.547 1 87.38 93 ASP A N 1
ATOM 746 C CA . ASP A 1 93 ? -11.25 4.336 -5.098 1 87.38 93 ASP A CA 1
ATOM 747 C C . ASP A 1 93 ? -11.773 3.008 -4.551 1 87.38 93 ASP A C 1
ATOM 749 O O . ASP A 1 93 ? -11.344 2.559 -3.486 1 87.38 93 ASP A O 1
ATOM 753 N N . TRP A 1 94 ? -12.664 2.443 -5.27 1 91.38 94 TRP A N 1
ATOM 754 C CA . TRP A 1 94 ? -13.227 1.172 -4.828 1 91.38 94 TRP A CA 1
ATOM 755 C C . TRP A 1 94 ? -12.156 0.086 -4.789 1 91.38 94 TRP A C 1
ATOM 757 O O . TRP A 1 94 ? -12.039 -0.641 -3.801 1 91.38 94 TRP A O 1
ATOM 767 N N . PHE A 1 95 ? -11.391 -0.023 -5.809 1 93.38 95 PHE A N 1
ATOM 768 C CA . PHE A 1 95 ? -10.352 -1.045 -5.863 1 93.38 95 PHE A CA 1
ATOM 769 C C . PHE A 1 95 ? -9.258 -0.756 -4.844 1 93.38 95 PHE A C 1
ATOM 771 O O . PHE A 1 95 ? -8.703 -1.679 -4.242 1 93.38 95 PHE A O 1
ATOM 778 N N . ARG A 1 96 ? -8.961 0.499 -4.672 1 91 96 ARG A N 1
ATOM 779 C CA . ARG A 1 96 ? -7.977 0.87 -3.662 1 91 96 ARG A CA 1
ATOM 780 C C . ARG A 1 96 ? -8.414 0.403 -2.275 1 91 96 ARG A C 1
ATOM 782 O O . ARG A 1 96 ? -7.602 -0.123 -1.512 1 91 96 ARG A O 1
ATOM 789 N N . GLU A 1 97 ? -9.617 0.661 -1.997 1 92.12 97 GLU A N 1
ATOM 790 C CA . GLU A 1 97 ? -10.141 0.209 -0.711 1 92.12 97 GLU A CA 1
ATOM 791 C C . GLU A 1 97 ? -10.094 -1.312 -0.601 1 92.12 97 GLU A C 1
ATOM 793 O O . GLU A 1 97 ? -9.711 -1.854 0.439 1 92.12 97 GLU A O 1
ATOM 798 N N . LEU A 1 98 ? -10.523 -1.949 -1.648 1 95.38 98 LEU A N 1
ATOM 799 C CA . LEU A 1 98 ? -10.508 -3.408 -1.681 1 95.38 98 LEU A CA 1
ATOM 800 C C . LEU A 1 98 ? -9.109 -3.947 -1.41 1 95.38 98 LEU A C 1
ATOM 802 O O . LEU A 1 98 ? -8.938 -4.863 -0.602 1 95.38 98 LEU A O 1
ATOM 806 N N . TYR A 1 99 ? -8.117 -3.381 -2.037 1 96.5 99 TYR A N 1
ATOM 807 C CA . TYR A 1 99 ? -6.742 -3.871 -1.94 1 96.5 99 TYR A CA 1
ATOM 808 C C . TYR A 1 99 ? -6.105 -3.453 -0.623 1 96.5 99 TYR A C 1
ATOM 810 O O . TYR A 1 99 ? -5.234 -4.152 -0.096 1 96.5 99 TYR A O 1
ATOM 818 N N . ASN A 1 100 ? -6.52 -2.377 -0.051 1 95.19 100 ASN A N 1
ATOM 819 C CA . ASN A 1 100 ? -5.973 -1.915 1.22 1 95.19 100 ASN A CA 1
ATOM 820 C C . ASN A 1 100 ? -6.395 -2.82 2.373 1 95.19 100 ASN A C 1
ATOM 822 O O . ASN A 1 100 ? -5.668 -2.951 3.361 1 95.19 100 ASN A O 1
ATOM 826 N N . ARG A 1 101 ? -7.488 -3.451 2.295 1 96.5 101 ARG A N 1
ATOM 827 C CA . ARG A 1 101 ? -8.07 -4.188 3.412 1 96.5 101 ARG A CA 1
ATOM 828 C C . ARG A 1 101 ? -7.156 -5.328 3.852 1 96.5 101 ARG A C 1
ATOM 830 O O . ARG A 1 101 ? -6.738 -5.383 5.008 1 96.5 101 ARG A O 1
ATOM 837 N N . PRO A 1 102 ? -6.816 -6.195 2.928 1 97.88 102 PRO A N 1
ATOM 838 C CA . PRO A 1 102 ? -5.922 -7.262 3.391 1 97.88 102 PRO A CA 1
ATOM 839 C C . PRO A 1 102 ? -4.594 -6.73 3.924 1 97.88 102 PRO A C 1
ATOM 841 O O . PRO A 1 102 ? -4.055 -7.27 4.895 1 97.88 102 PRO A O 1
ATOM 844 N N . ALA A 1 103 ? -4.094 -5.699 3.322 1 97.25 103 ALA A N 1
ATOM 845 C CA . ALA A 1 103 ? -2.814 -5.141 3.752 1 97.25 103 ALA A CA 1
ATOM 846 C C . ALA A 1 103 ? -2.918 -4.551 5.156 1 97.25 103 ALA A C 1
ATOM 848 O O . ALA A 1 103 ? -1.983 -4.664 5.953 1 97.25 103 ALA A O 1
ATOM 849 N N . ALA A 1 104 ? -4.02 -3.934 5.473 1 97.38 104 ALA A N 1
ATOM 850 C CA . ALA A 1 104 ? -4.23 -3.311 6.777 1 97.38 104 ALA A CA 1
ATOM 851 C C . ALA A 1 104 ? -4.543 -4.355 7.844 1 97.38 104 ALA A C 1
ATOM 853 O O . ALA A 1 104 ? -4.172 -4.195 9.008 1 97.38 104 ALA A O 1
ATOM 854 N N . ILE A 1 105 ? -5.164 -5.43 7.48 1 97.69 105 ILE A N 1
ATOM 855 C CA . ILE A 1 105 ? -5.668 -6.422 8.422 1 97.69 105 ILE A CA 1
ATOM 856 C C . ILE A 1 105 ? -4.555 -7.406 8.781 1 97.69 105 ILE A C 1
ATOM 858 O O . ILE A 1 105 ? -4.457 -7.855 9.922 1 97.69 105 ILE A O 1
ATOM 862 N N . MET A 1 106 ? -3.76 -7.738 7.832 1 97.75 106 MET A N 1
ATOM 863 C CA . MET A 1 106 ? -2.719 -8.734 8.062 1 97.75 106 MET A CA 1
ATOM 864 C C . MET A 1 106 ? -1.364 -8.227 7.578 1 97.75 106 MET A C 1
ATOM 866 O O . MET A 1 106 ? -0.774 -8.797 6.66 1 97.75 106 MET A O 1
ATOM 870 N N . PRO A 1 107 ? -0.848 -7.223 8.242 1 97.38 107 PRO A N 1
ATOM 871 C CA . PRO A 1 107 ? 0.447 -6.676 7.836 1 97.38 107 PRO A CA 1
ATOM 872 C C . PRO A 1 107 ? 1.622 -7.547 8.266 1 97.38 107 PRO A C 1
ATOM 874 O O . PRO A 1 107 ? 1.533 -8.258 9.273 1 97.38 107 PRO A O 1
ATOM 877 N N . ALA A 1 108 ? 2.648 -7.531 7.543 1 97.81 108 ALA A N 1
ATOM 878 C CA . ALA A 1 108 ? 3.922 -8.148 7.895 1 97.81 108 ALA A CA 1
ATOM 879 C C . ALA A 1 108 ? 5.074 -7.164 7.734 1 97.81 108 ALA A C 1
ATOM 881 O O . ALA A 1 108 ? 4.984 -6.215 6.957 1 97.81 108 ALA A O 1
ATOM 882 N N . ARG A 1 109 ? 6.117 -7.414 8.508 1 97.31 109 ARG A N 1
ATOM 883 C CA . ARG A 1 109 ? 7.293 -6.547 8.461 1 97.31 109 ARG A CA 1
ATOM 884 C C . ARG A 1 109 ? 8.383 -7.148 7.578 1 97.31 109 ARG A C 1
ATOM 886 O O . ARG A 1 109 ? 8.68 -8.344 7.684 1 97.31 109 ARG A O 1
ATOM 893 N N . CYS A 1 110 ? 8.883 -6.328 6.711 1 97.25 110 CYS A N 1
ATOM 894 C CA . CYS A 1 110 ? 10.062 -6.684 5.93 1 97.25 110 CYS A CA 1
ATOM 895 C C . CYS A 1 110 ? 11.031 -5.512 5.836 1 97.25 110 CYS A C 1
ATOM 897 O O . CYS A 1 110 ? 10.711 -4.484 5.23 1 97.25 110 CYS A O 1
ATOM 899 N N . ASP A 1 111 ? 12.266 -5.699 6.27 1 94.81 111 ASP A N 1
ATOM 900 C CA . ASP A 1 111 ? 13.258 -4.633 6.289 1 94.81 111 ASP A CA 1
ATOM 901 C C . ASP A 1 111 ? 14.094 -4.637 5.012 1 94.81 111 ASP A C 1
ATOM 903 O O . ASP A 1 111 ? 14.805 -3.674 4.727 1 94.81 111 ASP A O 1
ATOM 907 N N . SER A 1 112 ? 13.961 -5.664 4.246 1 94.56 112 SER A N 1
ATOM 908 C CA . SER A 1 112 ? 14.82 -5.809 3.074 1 94.56 112 SER A CA 1
ATOM 909 C C . SER A 1 112 ? 13.992 -5.984 1.803 1 94.56 112 SER A C 1
ATOM 911 O O . SER A 1 112 ? 14.367 -6.766 0.923 1 94.56 112 SER A O 1
ATOM 913 N N . ALA A 1 113 ? 12.844 -5.344 1.723 1 95.5 113 ALA A N 1
ATOM 914 C CA . ALA A 1 113 ? 11.984 -5.434 0.549 1 95.5 113 ALA A CA 1
ATOM 915 C C . ALA A 1 113 ? 12.664 -4.84 -0.681 1 95.5 113 ALA A C 1
ATOM 917 O O . ALA A 1 113 ? 13.203 -3.732 -0.626 1 95.5 113 ALA A O 1
ATOM 918 N N . ARG A 1 114 ? 12.688 -5.605 -1.721 1 92.56 114 ARG A N 1
ATOM 919 C CA . ARG A 1 114 ? 13.242 -5.168 -2.996 1 92.56 114 ARG A CA 1
ATOM 920 C C . ARG A 1 114 ? 12.367 -5.613 -4.16 1 92.56 114 ARG A C 1
ATOM 922 O O . ARG A 1 114 ? 11.859 -6.738 -4.168 1 92.56 114 ARG A O 1
ATOM 929 N N . ARG A 1 115 ? 12.234 -4.621 -5.039 1 92.62 115 ARG A N 1
ATOM 930 C CA . ARG A 1 115 ? 11.508 -5 -6.242 1 92.62 115 ARG A CA 1
ATOM 931 C C . ARG A 1 115 ? 12.383 -5.82 -7.184 1 92.62 115 ARG A C 1
ATOM 933 O O . ARG A 1 115 ? 13.492 -5.402 -7.527 1 92.62 115 ARG A O 1
ATOM 940 N N . VAL A 1 116 ? 11.883 -6.938 -7.574 1 95 116 VAL A N 1
ATOM 941 C CA . VAL A 1 116 ? 12.633 -7.883 -8.391 1 95 116 VAL A CA 1
ATOM 942 C C . VAL A 1 116 ? 11.922 -8.102 -9.719 1 95 116 VAL A C 1
ATOM 944 O O . VAL A 1 116 ? 10.695 -8.242 -9.758 1 95 116 VAL A O 1
ATOM 947 N N . GLY A 1 117 ? 12.719 -8.148 -10.797 1 91.94 117 GLY A N 1
ATOM 948 C CA . GLY A 1 117 ? 12.156 -8.352 -12.117 1 91.94 117 GLY A CA 1
ATOM 949 C C . GLY A 1 117 ? 11.961 -7.059 -12.883 1 91.94 117 GLY A C 1
ATOM 950 O O . GLY A 1 117 ? 12.578 -6.043 -12.57 1 91.94 117 GLY A O 1
ATOM 951 N N . ASN A 1 118 ? 11.117 -7.102 -13.945 1 85 118 ASN A N 1
ATOM 952 C CA . ASN A 1 118 ? 10.914 -5.973 -14.852 1 85 118 ASN A CA 1
ATOM 953 C C . ASN A 1 118 ? 10.242 -4.801 -14.141 1 85 118 ASN A C 1
ATOM 955 O O . ASN A 1 118 ? 9.516 -4.996 -13.164 1 85 118 ASN A O 1
ATOM 959 N N . ILE A 1 119 ? 10.539 -3.65 -14.711 1 78.62 119 ILE A N 1
ATOM 960 C CA . ILE A 1 119 ? 9.828 -2.447 -14.289 1 78.62 119 ILE A CA 1
ATOM 961 C C . ILE A 1 119 ? 8.383 -2.506 -14.758 1 78.62 119 ILE A C 1
ATOM 963 O O . ILE A 1 119 ? 8.102 -2.936 -15.875 1 78.62 119 ILE A O 1
ATOM 967 N N . GLY A 1 120 ? 7.559 -2.049 -13.961 1 76.06 120 GLY A N 1
ATOM 968 C CA . GLY A 1 120 ? 6.145 -2.102 -14.305 1 76.06 120 GLY A CA 1
ATOM 969 C C . GLY A 1 120 ? 5.516 -3.457 -14.039 1 76.06 120 GLY A C 1
ATOM 970 O O . GLY A 1 120 ? 5.684 -4.023 -12.961 1 76.06 120 GLY A O 1
ATOM 971 N N . ASP A 1 121 ? 4.883 -3.945 -15.117 1 76.06 121 ASP A N 1
ATOM 972 C CA . ASP A 1 121 ? 4.152 -5.203 -14.984 1 76.06 121 ASP A CA 1
ATOM 973 C C . ASP A 1 121 ? 5.113 -6.391 -14.922 1 76.06 121 ASP A C 1
ATOM 975 O O . ASP A 1 121 ? 6.113 -6.426 -15.641 1 76.06 121 ASP A O 1
ATOM 979 N N . GLY A 1 122 ? 5.004 -7.309 -13.961 1 77.44 122 GLY A N 1
ATOM 980 C CA . GLY A 1 122 ? 5.805 -8.516 -13.867 1 77.44 122 GLY A CA 1
ATOM 981 C C . GLY A 1 122 ? 6.754 -8.508 -12.68 1 77.44 122 GLY A C 1
ATOM 982 O O . GLY A 1 122 ? 7.176 -9.562 -12.203 1 77.44 122 GLY A O 1
ATOM 983 N N . GLY A 1 123 ? 7.219 -7.309 -12.312 1 87.25 123 GLY A N 1
ATOM 984 C CA . GLY A 1 123 ? 8.062 -7.219 -11.133 1 87.25 123 GLY A CA 1
ATOM 985 C C . GLY A 1 123 ? 7.285 -7.363 -9.836 1 87.25 123 GLY A C 1
ATOM 986 O O . GLY A 1 123 ? 6.082 -7.102 -9.797 1 87.25 123 GLY A O 1
ATOM 987 N N . LYS A 1 124 ? 7.973 -7.941 -8.859 1 94.56 124 LYS A N 1
ATOM 988 C CA . LYS A 1 124 ? 7.355 -8.141 -7.551 1 94.56 124 LYS A CA 1
ATOM 989 C C . LYS A 1 124 ? 8.32 -7.793 -6.422 1 94.56 124 LYS A C 1
ATOM 991 O O . LYS A 1 124 ? 9.539 -7.957 -6.566 1 94.56 124 LYS A O 1
ATOM 996 N N . TYR A 1 125 ? 7.754 -7.301 -5.34 1 96.25 125 TYR A N 1
ATOM 997 C CA . TYR A 1 125 ? 8.578 -7.059 -4.164 1 96.25 125 TYR A CA 1
ATOM 998 C C . TYR A 1 125 ? 8.891 -8.359 -3.438 1 96.25 125 TYR A C 1
ATOM 1000 O O . TYR A 1 125 ? 8.008 -9.203 -3.25 1 96.25 125 TYR A O 1
ATOM 1008 N N . VAL A 1 126 ? 10.172 -8.531 -3.104 1 97.19 126 VAL A N 1
ATOM 1009 C CA . VAL A 1 126 ? 10.641 -9.703 -2.367 1 97.19 126 VAL A CA 1
ATOM 1010 C C . VAL A 1 126 ? 11.383 -9.258 -1.108 1 97.19 126 VAL A C 1
ATOM 1012 O O . VAL A 1 126 ? 12.125 -8.273 -1.132 1 97.19 126 VAL A O 1
ATOM 1015 N N . CYS A 1 127 ? 11.086 -9.938 -0.037 1 97 127 CYS A N 1
ATOM 1016 C CA . CYS A 1 127 ? 11.914 -9.75 1.15 1 97 127 CYS A CA 1
ATOM 1017 C C . CYS A 1 127 ? 13.203 -10.555 1.056 1 97 127 CYS A C 1
ATOM 1019 O O . CYS A 1 127 ? 13.195 -11.766 1.258 1 97 127 CYS A O 1
ATOM 1021 N N . LEU A 1 128 ? 14.312 -9.984 0.878 1 95 128 LEU A N 1
ATOM 1022 C CA . LEU A 1 128 ? 15.508 -10.648 0.375 1 95 128 LEU A CA 1
ATOM 1023 C C . LEU A 1 128 ? 16.25 -11.367 1.501 1 95 128 LEU A C 1
ATOM 1025 O O . LEU A 1 128 ? 16.734 -12.484 1.316 1 95 128 LEU A O 1
ATOM 1029 N N . SER A 1 129 ? 16.344 -10.758 2.658 1 90.19 129 SER A N 1
ATOM 1030 C CA . SER A 1 129 ? 17.234 -11.242 3.713 1 90.19 129 SER A CA 1
ATOM 1031 C C . SER A 1 129 ? 16.906 -12.68 4.098 1 90.19 129 SER A C 1
ATOM 1033 O O . SER A 1 129 ? 17.797 -13.508 4.242 1 90.19 129 SER A O 1
ATOM 1035 N N . PRO A 1 130 ? 15.656 -13.055 4.133 1 90.69 130 PRO A N 1
ATOM 1036 C CA . PRO A 1 130 ? 15.336 -14.438 4.504 1 90.69 130 PRO A CA 1
ATOM 1037 C C . PRO A 1 130 ? 15.773 -15.445 3.445 1 90.69 130 PRO A C 1
ATOM 1039 O O . PRO A 1 130 ? 15.852 -16.641 3.725 1 90.69 130 PRO A O 1
ATOM 1042 N N . LEU A 1 131 ? 16.016 -14.984 2.25 1 92 131 LEU A N 1
ATOM 1043 C CA . LEU A 1 131 ? 16.375 -15.883 1.156 1 92 131 LEU A CA 1
ATOM 1044 C C . LEU A 1 131 ? 17.875 -16.062 1.058 1 92 131 LEU A C 1
ATOM 1046 O O . LEU A 1 131 ? 18.359 -16.922 0.324 1 92 131 LEU A O 1
ATOM 1050 N N . GLN A 1 132 ? 18.641 -15.289 1.75 1 84.25 132 GLN A N 1
ATOM 1051 C CA . GLN A 1 132 ? 20.094 -15.297 1.619 1 84.25 132 GLN A CA 1
ATOM 1052 C C . GLN A 1 132 ? 20.734 -16.172 2.693 1 84.25 132 GLN A C 1
ATOM 1054 O O . GLN A 1 132 ? 21.953 -16.406 2.664 1 84.25 132 GLN A O 1
ATOM 1059 N N . SER A 1 133 ? 20.125 -16.766 3.545 1 70.19 133 SER A N 1
ATOM 1060 C CA . SER A 1 133 ? 20.734 -17.438 4.68 1 70.19 133 SER A CA 1
ATOM 1061 C C . SER A 1 133 ? 20.953 -18.922 4.398 1 70.19 133 SER A C 1
ATOM 1063 O O . SER A 1 133 ? 21.875 -19.531 4.914 1 70.19 133 SER A O 1
ATOM 1065 N N . HIS A 1 134 ? 20.156 -19.578 3.77 1 74.25 134 HIS A N 1
ATOM 1066 C CA . HIS A 1 134 ? 20.25 -21.016 3.594 1 74.25 134 HIS A CA 1
ATOM 1067 C C . HIS A 1 134 ? 19.906 -21.422 2.164 1 74.25 134 HIS A C 1
ATOM 1069 O O . HIS A 1 134 ? 19.641 -20.562 1.317 1 74.25 134 HIS A O 1
ATOM 1075 N N . ARG A 1 135 ? 20.078 -22.719 1.965 1 80.62 135 ARG A N 1
ATOM 1076 C CA . ARG A 1 135 ? 19.562 -23.266 0.715 1 80.62 135 ARG A CA 1
ATOM 1077 C C . ARG A 1 135 ? 18.109 -22.844 0.492 1 80.62 135 ARG A C 1
ATOM 1079 O O . ARG A 1 135 ? 17.297 -22.922 1.408 1 80.62 135 ARG A O 1
ATOM 1086 N N . CYS A 1 136 ? 17.969 -22.172 -0.696 1 93.94 136 CYS A N 1
ATOM 1087 C CA . CYS A 1 136 ? 16.641 -21.609 -0.957 1 93.94 136 CYS A CA 1
ATOM 1088 C C . CYS A 1 136 ? 16.094 -22.109 -2.287 1 93.94 136 CYS A C 1
ATOM 1090 O O . CYS A 1 136 ? 16.812 -22.141 -3.287 1 93.94 136 CYS A O 1
ATOM 1092 N N . VAL A 1 137 ? 14.891 -22.641 -2.23 1 97.38 137 VAL A N 1
ATOM 1093 C CA . VAL A 1 137 ? 14.156 -23.109 -3.4 1 97.38 137 VAL A CA 1
ATOM 1094 C C . VAL A 1 137 ? 13.031 -22.125 -3.729 1 97.38 137 VAL A C 1
ATOM 1096 O O . VAL A 1 137 ? 12.25 -21.734 -2.852 1 97.38 137 VAL A O 1
ATOM 1099 N N . VAL A 1 138 ? 13.008 -21.719 -5.047 1 98.12 138 VAL A N 1
ATOM 1100 C CA . VAL A 1 138 ? 12 -20.781 -5.539 1 98.12 138 VAL A CA 1
ATOM 1101 C C . VAL A 1 138 ? 11.148 -21.453 -6.617 1 98.12 138 VAL A C 1
ATOM 1103 O O . VAL A 1 138 ? 11.688 -22.047 -7.555 1 98.12 138 VAL A O 1
ATOM 1106 N N . TYR A 1 139 ? 9.844 -21.453 -6.406 1 98.75 139 TYR A N 1
ATOM 1107 C CA . TYR A 1 139 ? 8.906 -21.828 -7.449 1 98.75 139 TYR A CA 1
ATOM 1108 C C . TYR A 1 139 ? 8.281 -20.609 -8.102 1 98.75 139 TYR A C 1
ATOM 1110 O O . TYR A 1 139 ? 7.863 -19.672 -7.414 1 98.75 139 TYR A O 1
ATOM 1118 N N . SER A 1 140 ? 8.281 -20.594 -9.406 1 98.5 140 SER A N 1
ATOM 1119 C CA . SER A 1 140 ? 7.652 -19.531 -10.195 1 98.5 140 SER A CA 1
ATOM 1120 C C . SER A 1 140 ? 6.562 -20.094 -11.102 1 98.5 140 SER A C 1
ATOM 1122 O O . SER A 1 140 ? 6.852 -20.797 -12.07 1 98.5 140 SER A O 1
ATOM 1124 N N . LEU A 1 141 ? 5.305 -19.719 -10.781 1 98.19 141 LEU A N 1
ATOM 1125 C CA . LEU A 1 141 ? 4.164 -20.188 -11.562 1 98.19 141 LEU A CA 1
ATOM 1126 C C . LEU A 1 141 ? 3.738 -19.141 -12.594 1 98.19 141 LEU A C 1
ATOM 1128 O O . LEU A 1 141 ? 3.344 -18.031 -12.234 1 98.19 141 LEU A O 1
ATOM 1132 N N . GLY A 1 142 ? 3.721 -19.484 -13.797 1 96.44 142 GLY A N 1
ATOM 1133 C CA . GLY A 1 142 ? 3.457 -18.547 -14.883 1 96.44 142 GLY A CA 1
ATOM 1134 C C . GLY A 1 142 ? 4.703 -17.844 -15.375 1 96.44 142 GLY A C 1
ATOM 1135 O O . GLY A 1 142 ? 5.418 -17.219 -14.586 1 96.44 142 GLY A O 1
ATOM 1136 N N . SER A 1 143 ? 4.977 -17.906 -16.703 1 94.38 143 SER A N 1
ATOM 1137 C CA . SER A 1 143 ? 6.188 -17.266 -17.219 1 94.38 143 SER A CA 1
ATOM 1138 C C . SER A 1 143 ? 5.891 -16.469 -18.484 1 94.38 143 SER A C 1
ATOM 1140 O O . SER A 1 143 ? 6.402 -15.359 -18.656 1 94.38 143 SER A O 1
ATOM 1142 N N . ARG A 1 144 ? 5.043 -17.016 -19.297 1 93.06 144 ARG A N 1
ATOM 1143 C CA . ARG A 1 144 ? 4.895 -16.484 -20.656 1 93.06 144 ARG A CA 1
ATOM 1144 C C . ARG A 1 144 ? 6.25 -16.297 -21.328 1 93.06 144 ARG A C 1
ATOM 1146 O O . ARG A 1 144 ? 6.461 -15.336 -22.062 1 93.06 144 ARG A O 1
ATOM 1153 N N . LEU A 1 145 ? 7.168 -17.047 -20.922 1 94.12 145 LEU A N 1
ATOM 1154 C CA . LEU A 1 145 ? 8.539 -17.109 -21.406 1 94.12 145 LEU A CA 1
ATOM 1155 C C . LEU A 1 145 ? 9.305 -15.844 -21.047 1 94.12 145 LEU A C 1
ATOM 1157 O O . LEU A 1 145 ? 10.344 -15.555 -21.641 1 94.12 145 LEU A O 1
ATOM 1161 N N . ASP A 1 146 ? 8.781 -15.062 -20.172 1 94.19 146 ASP A N 1
ATOM 1162 C CA . ASP A 1 146 ? 9.531 -13.977 -19.547 1 94.19 146 ASP A CA 1
ATOM 1163 C C . ASP A 1 146 ? 10.156 -14.43 -18.234 1 94.19 146 ASP A C 1
ATOM 1165 O O . ASP A 1 146 ? 9.445 -14.75 -17.281 1 94.19 146 ASP A O 1
ATOM 1169 N N . PHE A 1 147 ? 11.531 -14.414 -18.203 1 96.06 147 PHE A N 1
ATOM 1170 C CA . PHE A 1 147 ? 12.234 -14.961 -17.047 1 96.06 147 PHE A CA 1
ATOM 1171 C C . PHE A 1 147 ? 12.961 -13.852 -16.281 1 96.06 147 PHE A C 1
ATOM 1173 O O . PHE A 1 147 ? 13.898 -14.117 -15.531 1 96.06 147 PHE A O 1
ATOM 1180 N N . SER A 1 148 ? 12.539 -12.594 -16.469 1 94.81 148 SER A N 1
ATOM 1181 C CA . SER A 1 148 ? 13.227 -11.453 -15.875 1 94.81 148 SER A CA 1
ATOM 1182 C C . SER A 1 148 ? 13.227 -11.547 -14.352 1 94.81 148 SER A C 1
ATOM 1184 O O . SER A 1 148 ? 14.25 -11.297 -13.711 1 94.81 148 SER A O 1
ATOM 1186 N N . PHE A 1 149 ? 12.164 -11.977 -13.758 1 96.94 149 PHE A N 1
ATOM 1187 C CA . PHE A 1 149 ? 12.07 -12.125 -12.312 1 96.94 149 PHE A CA 1
ATOM 1188 C C . PHE A 1 149 ? 12.984 -13.242 -11.82 1 96.94 149 PHE A C 1
ATOM 1190 O O . PHE A 1 149 ? 13.773 -13.039 -10.898 1 96.94 149 PHE A O 1
ATOM 1197 N N . GLU A 1 150 ? 12.875 -14.344 -12.484 1 97.31 150 GLU A N 1
ATOM 1198 C CA . GLU A 1 150 ? 13.633 -15.531 -12.086 1 97.31 150 GLU A CA 1
ATOM 1199 C C . GLU A 1 150 ? 15.133 -15.273 -12.141 1 97.31 150 GLU A C 1
ATOM 1201 O O . GLU A 1 150 ? 15.859 -15.602 -11.203 1 97.31 150 GLU A O 1
ATOM 1206 N N . LEU A 1 151 ? 15.5 -14.688 -13.203 1 96.31 151 LEU A N 1
ATOM 1207 C CA . LEU A 1 151 ? 16.922 -14.406 -13.398 1 96.31 151 LEU A CA 1
ATOM 1208 C C . LEU A 1 151 ? 17.422 -13.406 -12.367 1 96.31 151 LEU A C 1
ATOM 1210 O O . LEU A 1 151 ? 18.469 -13.609 -11.75 1 96.31 151 LEU A O 1
ATOM 1214 N N . ALA A 1 152 ? 16.703 -12.352 -12.188 1 95.56 152 ALA A N 1
ATOM 1215 C CA . ALA A 1 152 ? 17.094 -11.328 -11.219 1 95.56 152 ALA A CA 1
ATOM 1216 C C . ALA A 1 152 ? 17.188 -11.914 -9.812 1 95.56 152 ALA A C 1
ATOM 1218 O O . ALA A 1 152 ? 18.156 -11.656 -9.094 1 95.56 152 ALA A O 1
ATOM 1219 N N . LEU A 1 153 ? 16.25 -12.703 -9.453 1 96.44 153 LEU A N 1
ATOM 1220 C CA . LEU A 1 153 ? 16.219 -13.289 -8.117 1 96.44 153 LEU A CA 1
ATOM 1221 C C . LEU A 1 153 ? 17.375 -14.258 -7.922 1 96.44 153 LEU A C 1
ATOM 1223 O O . LEU A 1 153 ? 18.031 -14.25 -6.875 1 96.44 153 LEU A O 1
ATOM 1227 N N . GLN A 1 154 ? 17.562 -15.07 -8.898 1 95.38 154 GLN A N 1
ATOM 1228 C CA . GLN A 1 154 ? 18.672 -16.016 -8.836 1 95.38 154 GLN A CA 1
ATOM 1229 C C . GLN A 1 154 ? 20 -15.297 -8.672 1 95.38 154 GLN A C 1
ATOM 1231 O O . GLN A 1 154 ? 20.844 -15.711 -7.871 1 95.38 154 GLN A O 1
ATOM 1236 N N . ASN A 1 155 ? 20.156 -14.289 -9.352 1 93.75 155 ASN A N 1
ATOM 1237 C CA . ASN A 1 155 ? 21.391 -13.516 -9.281 1 93.75 155 ASN A CA 1
ATOM 1238 C C . ASN A 1 155 ? 21.578 -12.883 -7.906 1 93.75 155 ASN A C 1
ATOM 1240 O O . ASN A 1 155 ? 22.703 -12.805 -7.402 1 93.75 155 ASN A O 1
ATOM 1244 N N . MET A 1 156 ? 20.594 -12.492 -7.301 1 93.06 156 MET A N 1
ATOM 1245 C CA . MET A 1 156 ? 20.641 -11.781 -6.027 1 93.06 156 MET A CA 1
ATOM 1246 C C . MET A 1 156 ? 20.812 -12.758 -4.863 1 93.06 156 MET A C 1
ATOM 1248 O O . MET A 1 156 ? 21.375 -12.406 -3.828 1 93.06 156 MET A O 1
ATOM 1252 N N . THR A 1 157 ? 20.328 -13.977 -5.051 1 94.75 157 THR A N 1
ATOM 1253 C CA . THR A 1 157 ? 20.188 -14.828 -3.871 1 94.75 157 THR A CA 1
ATOM 1254 C C . THR A 1 157 ? 20.938 -16.141 -4.07 1 94.75 157 THR A C 1
ATOM 1256 O O . THR A 1 157 ? 21.25 -16.844 -3.1 1 94.75 157 THR A O 1
ATOM 1259 N N . GLY A 1 158 ? 21.047 -16.562 -5.258 1 94.44 158 GLY A N 1
ATOM 1260 C CA . GLY A 1 158 ? 21.641 -17.875 -5.543 1 94.44 158 GLY A CA 1
ATOM 1261 C C . GLY A 1 158 ? 20.672 -19.016 -5.344 1 94.44 158 GLY A C 1
ATOM 1262 O O . GLY A 1 158 ? 21.062 -20.188 -5.375 1 94.44 158 GLY A O 1
ATOM 1263 N N . CYS A 1 159 ? 19.453 -18.719 -5.215 1 96.31 159 CYS A N 1
ATOM 1264 C CA . CYS A 1 159 ? 18.438 -19.734 -4.973 1 96.31 159 CYS A CA 1
ATOM 1265 C C . CYS A 1 159 ? 18.266 -20.641 -6.188 1 96.31 159 CYS A C 1
ATOM 1267 O O . CYS A 1 159 ? 18.5 -20.219 -7.32 1 96.31 159 CYS A O 1
ATOM 1269 N N . GLU A 1 160 ? 17.906 -21.891 -5.883 1 97.31 160 GLU A N 1
ATOM 1270 C CA . GLU A 1 160 ? 17.438 -22.797 -6.934 1 97.31 160 GLU A CA 1
ATOM 1271 C C . GLU A 1 160 ? 16.062 -22.391 -7.43 1 97.31 160 GLU A C 1
ATOM 1273 O O . GLU A 1 160 ? 15.109 -22.344 -6.648 1 97.31 160 GLU A O 1
ATOM 1278 N N . VAL A 1 161 ? 15.938 -22.109 -8.773 1 98.12 161 VAL A N 1
ATOM 1279 C CA . VAL A 1 161 ? 14.688 -21.562 -9.281 1 98.12 161 VAL A CA 1
ATOM 1280 C C . VAL A 1 161 ? 14.055 -22.547 -10.258 1 98.12 161 VAL A C 1
ATOM 1282 O O . VAL A 1 161 ? 14.703 -23.016 -11.195 1 98.12 161 VAL A O 1
ATOM 1285 N N . HIS A 1 162 ? 12.812 -22.875 -10.031 1 98.75 162 HIS A N 1
ATOM 1286 C CA . HIS A 1 162 ? 12 -23.703 -10.914 1 98.75 162 HIS A CA 1
ATOM 1287 C C . HIS A 1 162 ? 10.789 -22.922 -11.43 1 98.75 162 HIS A C 1
ATOM 1289 O O . HIS A 1 162 ? 10 -22.406 -10.641 1 98.75 162 HIS A O 1
ATOM 1295 N N . THR A 1 163 ? 10.648 -22.859 -12.742 1 98.69 163 THR A N 1
ATOM 1296 C CA . THR A 1 163 ? 9.531 -22.188 -13.391 1 98.69 163 THR A CA 1
ATOM 1297 C C . THR A 1 163 ? 8.562 -23.188 -13.984 1 98.69 163 THR A C 1
ATOM 1299 O O . THR A 1 163 ? 8.977 -24.172 -14.625 1 98.69 163 THR A O 1
ATOM 1302 N N . PHE A 1 164 ? 7.277 -22.938 -13.75 1 98.69 164 PHE A N 1
ATOM 1303 C CA . PHE A 1 164 ? 6.227 -23.828 -14.227 1 98.69 164 PHE A CA 1
ATOM 1304 C C . PHE A 1 164 ? 5.23 -23.078 -15.102 1 98.69 164 PHE A C 1
ATOM 1306 O O . PHE A 1 164 ? 4.668 -22.062 -14.688 1 98.69 164 PHE A O 1
ATOM 1313 N N . ASP A 1 165 ? 5.012 -23.594 -16.281 1 98 165 ASP A N 1
ATOM 1314 C CA . ASP A 1 165 ? 4.066 -22.969 -17.203 1 98 165 ASP A CA 1
ATOM 1315 C C . ASP A 1 165 ? 3.635 -23.953 -18.281 1 98 165 ASP A C 1
ATOM 1317 O O . ASP A 1 165 ? 4.406 -24.25 -19.203 1 98 165 ASP A O 1
ATOM 1321 N N . CYS A 1 166 ? 2.406 -24.391 -18.203 1 96.94 166 CYS A N 1
ATOM 1322 C CA . CYS A 1 166 ? 1.929 -25.344 -19.203 1 96.94 166 CYS A CA 1
ATOM 1323 C C . CYS A 1 166 ? 1.397 -24.625 -20.438 1 96.94 166 CYS A C 1
ATOM 1325 O O . CYS A 1 166 ? 1.122 -25.266 -21.453 1 96.94 166 CYS A O 1
ATOM 1327 N N . THR A 1 167 ? 1.253 -23.297 -20.328 1 95.12 167 THR A N 1
ATOM 1328 C CA . THR A 1 167 ? 0.57 -22.562 -21.391 1 95.12 167 THR A CA 1
ATOM 1329 C C . THR A 1 167 ? 1.497 -22.328 -22.578 1 95.12 167 THR A C 1
ATOM 1331 O O . THR A 1 167 ? 1.038 -22.016 -23.672 1 95.12 167 THR A O 1
ATOM 1334 N N . VAL A 1 168 ? 2.787 -22.453 -22.406 1 95.19 168 VAL A N 1
ATOM 1335 C CA . VAL A 1 168 ? 3.729 -22.109 -23.469 1 95.19 168 VAL A CA 1
ATOM 1336 C C . VAL A 1 168 ? 4.34 -23.391 -24.031 1 95.19 168 VAL A C 1
ATOM 1338 O O . VAL A 1 168 ? 5.195 -23.344 -24.922 1 95.19 168 VAL A O 1
ATOM 1341 N N . GLY A 1 169 ? 3.904 -24.531 -23.562 1 91.62 169 GLY A N 1
ATOM 1342 C CA . GLY A 1 169 ? 4.492 -25.781 -24.016 1 91.62 169 GLY A CA 1
ATOM 1343 C C . GLY A 1 169 ? 5.953 -25.938 -23.641 1 91.62 169 GLY A C 1
ATOM 1344 O O . GLY A 1 169 ? 6.391 -25.391 -22.625 1 91.62 169 GLY A O 1
ATOM 1345 N N . VAL A 1 170 ? 6.656 -26.781 -24.344 1 94.12 170 VAL A N 1
ATOM 1346 C CA . VAL A 1 170 ? 8.086 -26.969 -24.125 1 94.12 170 VAL A CA 1
ATOM 1347 C C . VAL A 1 170 ? 8.875 -25.922 -24.906 1 94.12 170 VAL A C 1
ATOM 1349 O O . VAL A 1 170 ? 8.875 -25.938 -26.141 1 94.12 170 VAL A O 1
ATOM 1352 N N . PRO A 1 171 ? 9.516 -25.078 -24.109 1 94.19 171 PRO A N 1
ATOM 1353 C CA . PRO A 1 171 ? 10.266 -24.031 -24.812 1 94.19 171 PRO A CA 1
ATOM 1354 C C . PRO A 1 171 ? 11.398 -24.609 -25.656 1 94.19 171 PRO A C 1
ATOM 1356 O O . PRO A 1 171 ? 11.977 -25.641 -25.312 1 94.19 171 PRO A O 1
ATOM 1359 N N . GLY A 1 172 ? 11.719 -23.922 -26.75 1 92.62 172 GLY A N 1
ATOM 1360 C CA . GLY A 1 172 ? 12.844 -24.312 -27.578 1 92.62 172 GLY A CA 1
ATOM 1361 C C . GLY A 1 172 ? 14.188 -24.125 -26.906 1 92.62 172 GLY A C 1
ATOM 1362 O O . GLY A 1 172 ? 14.266 -23.5 -25.828 1 92.62 172 GLY A O 1
ATOM 1363 N N . SER A 1 173 ? 15.195 -24.688 -27.578 1 90.62 173 SER A N 1
ATOM 1364 C CA . SER A 1 173 ? 16.547 -24.578 -27.047 1 90.62 173 SER A CA 1
ATOM 1365 C C . SER A 1 173 ? 16.984 -23.109 -26.969 1 90.62 173 SER A C 1
ATOM 1367 O O . SER A 1 173 ? 16.734 -22.328 -27.891 1 90.62 173 SER A O 1
ATOM 1369 N N . GLY A 1 174 ? 17.531 -22.734 -25.844 1 92.94 174 GLY A N 1
ATOM 1370 C CA . GLY A 1 174 ? 18.078 -21.391 -25.703 1 92.94 174 GLY A CA 1
ATOM 1371 C C . GLY A 1 174 ? 17.078 -20.375 -25.188 1 92.94 174 GLY A C 1
ATOM 1372 O O . GLY A 1 174 ? 17.438 -19.234 -24.922 1 92.94 174 GLY A O 1
ATOM 1373 N N . VAL A 1 175 ? 15.859 -20.797 -25.094 1 95.12 175 VAL A N 1
ATOM 1374 C CA . VAL A 1 175 ? 14.812 -19.875 -24.672 1 95.12 175 VAL A CA 1
ATOM 1375 C C . VAL A 1 175 ? 14.867 -19.703 -23.156 1 95.12 175 VAL A C 1
ATOM 1377 O O . VAL A 1 175 ? 14.773 -18.578 -22.641 1 95.12 175 VAL A O 1
ATOM 1380 N N . VAL A 1 176 ? 15.047 -20.797 -22.453 1 96.81 176 VAL A N 1
ATOM 1381 C CA . VAL A 1 176 ? 15.148 -20.75 -21 1 96.81 176 VAL A CA 1
ATOM 1382 C C . VAL A 1 176 ? 16.578 -20.391 -20.594 1 96.81 176 VAL A C 1
ATOM 1384 O O . VAL A 1 176 ? 17.531 -21.016 -21.031 1 96.81 176 VAL A O 1
ATOM 1387 N N . PRO A 1 177 ? 16.703 -19.344 -19.812 1 96.44 177 PRO A N 1
ATOM 1388 C CA . PRO A 1 177 ? 18.062 -18.938 -19.391 1 96.44 177 PRO A CA 1
ATOM 1389 C C . PRO A 1 177 ? 18.781 -20.031 -18.609 1 96.44 177 PRO A C 1
ATOM 1391 O O . PRO A 1 177 ? 18.125 -20.844 -17.922 1 96.44 177 PRO A O 1
ATOM 1394 N N . GLU A 1 178 ? 20.141 -19.953 -18.688 1 94.62 178 GLU A N 1
ATOM 1395 C CA . GLU A 1 178 ? 20.969 -20.891 -17.906 1 94.62 178 GLU A CA 1
ATOM 1396 C C . GLU A 1 178 ? 20.703 -20.734 -16.406 1 94.62 178 GLU A C 1
ATOM 1398 O O . GLU A 1 178 ? 20.578 -19.625 -15.898 1 94.62 178 GLU A O 1
ATOM 1403 N N . GLY A 1 179 ? 20.578 -21.891 -15.727 1 94.62 179 GLY A N 1
ATOM 1404 C CA . GLY A 1 179 ? 20.391 -21.875 -14.281 1 94.62 179 GLY A CA 1
ATOM 1405 C C . GLY A 1 179 ? 18.938 -21.922 -13.859 1 94.62 179 GLY A C 1
ATOM 1406 O O . GLY A 1 179 ? 18.625 -22.203 -12.695 1 94.62 179 GLY A O 1
ATOM 1407 N N . ILE A 1 180 ? 18.078 -21.625 -14.836 1 97.38 180 ILE A N 1
ATOM 1408 C CA . ILE A 1 180 ? 16.656 -21.703 -14.539 1 97.38 180 ILE A CA 1
ATOM 1409 C C . ILE A 1 180 ? 16.109 -23.062 -14.969 1 97.38 180 ILE A C 1
ATOM 1411 O O . ILE A 1 180 ? 16.375 -23.516 -16.094 1 97.38 180 ILE A O 1
ATOM 1415 N N . ASN A 1 181 ? 15.453 -23.734 -14.062 1 97.94 181 ASN A N 1
ATOM 1416 C CA . ASN A 1 181 ? 14.758 -24.969 -14.398 1 97.94 181 ASN A CA 1
ATOM 1417 C C . ASN A 1 181 ? 13.336 -24.703 -14.875 1 97.94 181 ASN A C 1
ATOM 1419 O O . ASN A 1 181 ? 12.57 -24 -14.203 1 97.94 181 ASN A O 1
ATOM 1423 N N . PHE A 1 182 ? 13.016 -25.234 -16.047 1 98.5 182 PHE A N 1
ATOM 1424 C CA . PHE A 1 182 ? 11.68 -25.031 -16.594 1 98.5 182 PHE A CA 1
ATOM 1425 C C . PHE A 1 182 ? 10.906 -26.344 -16.641 1 98.5 182 PHE A C 1
ATOM 1427 O O . PHE A 1 182 ? 11.453 -27.375 -17.016 1 98.5 182 PHE A O 1
ATOM 1434 N N . HIS A 1 183 ? 9.688 -26.297 -16.25 1 98.5 183 HIS A N 1
ATOM 1435 C CA . HIS A 1 183 ? 8.773 -27.422 -16.266 1 98.5 183 HIS A CA 1
ATOM 1436 C C . HIS A 1 183 ? 7.473 -27.078 -16.984 1 98.5 183 HIS A C 1
ATOM 1438 O O . HIS A 1 183 ? 6.773 -26.141 -16.578 1 98.5 183 HIS A O 1
ATOM 1444 N N . PRO A 1 184 ? 7.09 -27.797 -18.078 1 97.81 184 PRO A N 1
ATOM 1445 C CA . PRO A 1 184 ? 5.852 -27.484 -18.797 1 97.81 184 PRO A CA 1
ATOM 1446 C C . PRO A 1 184 ? 4.609 -28.016 -18.078 1 97.81 184 PRO A C 1
ATOM 1448 O O . PRO A 1 184 ? 3.801 -28.719 -18.688 1 97.81 184 PRO A O 1
ATOM 1451 N N . TRP A 1 185 ? 4.469 -27.688 -16.812 1 97.94 185 TRP A N 1
ATOM 1452 C CA . TRP A 1 185 ? 3.371 -28.031 -15.914 1 97.94 185 TRP A CA 1
ATOM 1453 C C . TRP A 1 185 ? 2.725 -26.766 -15.344 1 97.94 185 TRP A C 1
ATOM 1455 O O . TRP A 1 185 ? 3.328 -25.688 -15.352 1 97.94 185 TRP A O 1
ATOM 1465 N N . CYS A 1 186 ? 1.501 -26.938 -14.969 1 97.62 186 CYS A N 1
ATOM 1466 C CA . CYS A 1 186 ? 0.805 -25.906 -14.203 1 97.62 186 CYS A CA 1
ATOM 1467 C C . CYS A 1 186 ? 0.428 -26.406 -12.82 1 97.62 186 CYS A C 1
ATOM 1469 O O . CYS A 1 186 ? 0.396 -27.625 -12.586 1 97.62 186 CYS A O 1
ATOM 1471 N N . ALA A 1 187 ? 0.258 -25.469 -11.93 1 97.5 187 ALA A N 1
ATOM 1472 C CA . ALA A 1 187 ? -0.198 -25.828 -10.586 1 97.5 187 ALA A CA 1
ATOM 1473 C C . ALA A 1 187 ? -1.716 -25.703 -10.477 1 97.5 187 ALA A C 1
ATOM 1475 O O . ALA A 1 187 ? -2.312 -24.766 -11.008 1 97.5 187 ALA A O 1
ATOM 1476 N N . GLY A 1 188 ? -2.355 -26.688 -9.812 1 95.19 188 GLY A N 1
ATOM 1477 C CA . GLY A 1 188 ? -3.789 -26.703 -9.562 1 95.19 188 GLY A CA 1
ATOM 1478 C C . GLY A 1 188 ? -4.184 -27.516 -8.344 1 95.19 188 GLY A C 1
ATOM 1479 O O . GLY A 1 188 ? -3.318 -27.984 -7.605 1 95.19 188 GLY A O 1
ATOM 1480 N N . PRO A 1 189 ? -5.457 -27.609 -8.125 1 94.81 189 PRO A N 1
ATOM 1481 C CA . PRO A 1 189 ? -5.945 -28.281 -6.918 1 94.81 189 PRO A CA 1
ATOM 1482 C C . PRO A 1 189 ? -5.863 -29.812 -7.023 1 94.81 189 PRO A C 1
ATOM 1484 O O . PRO A 1 189 ? -5.988 -30.516 -6.016 1 94.81 189 PRO A O 1
ATOM 1487 N N . HIS A 1 190 ? -5.684 -30.328 -8.273 1 95.94 190 HIS A N 1
ATOM 1488 C CA . HIS A 1 190 ? -5.586 -31.766 -8.508 1 95.94 190 HIS A CA 1
ATOM 1489 C C . HIS A 1 190 ? -4.57 -32.062 -9.602 1 95.94 190 HIS A C 1
ATOM 1491 O O . HIS A 1 190 ? -4.277 -31.219 -10.445 1 95.94 190 HIS A O 1
ATOM 1497 N N . ASP A 1 191 ? -4.102 -33.344 -9.375 1 97.88 191 ASP A N 1
ATOM 1498 C CA . ASP A 1 191 ? -3.318 -33.844 -10.5 1 97.88 191 ASP A CA 1
ATOM 1499 C C . ASP A 1 191 ? -4.223 -34.25 -11.664 1 97.88 191 ASP A C 1
ATOM 1501 O O . ASP A 1 191 ? -4.957 -35.25 -11.57 1 97.88 191 ASP A O 1
ATOM 1505 N N . GLU A 1 192 ? -4.125 -33.438 -12.742 1 97.75 192 GLU A N 1
ATOM 1506 C CA . GLU A 1 192 ? -5.039 -33.719 -13.844 1 97.75 192 GLU A CA 1
ATOM 1507 C C . GLU A 1 192 ? -4.559 -33.062 -15.133 1 97.75 192 GLU A C 1
ATOM 1509 O O . GLU A 1 192 ? -3.695 -32.188 -15.102 1 97.75 192 GLU A O 1
ATOM 1514 N N . ILE A 1 193 ? -5.035 -33.594 -16.219 1 97.06 193 ILE A N 1
ATOM 1515 C CA . ILE A 1 193 ? -4.938 -32.938 -17.516 1 97.06 193 ILE A CA 1
ATOM 1516 C C . ILE A 1 193 ? -6.234 -32.188 -17.797 1 97.06 193 ILE A C 1
ATOM 1518 O O . ILE A 1 193 ? -7.32 -32.75 -17.781 1 97.06 193 ILE A O 1
ATOM 1522 N N . LYS A 1 194 ? -6.117 -30.844 -17.969 1 91.94 194 LYS A N 1
ATOM 1523 C CA . LYS A 1 194 ? -7.332 -30.078 -18.25 1 91.94 194 LYS A CA 1
ATOM 1524 C C . LYS A 1 194 ? -7.062 -28.969 -19.25 1 91.94 194 LYS A C 1
ATOM 1526 O O . LYS A 1 194 ? -5.91 -28.703 -19.609 1 91.94 194 LYS A O 1
ATOM 1531 N N . PHE A 1 195 ? -8.141 -28.391 -19.703 1 90.25 195 PHE A N 1
ATOM 1532 C CA . PHE A 1 195 ? -8.047 -27.312 -20.672 1 90.25 195 PHE A CA 1
ATOM 1533 C C . PHE A 1 195 ? -7.289 -26.125 -20.094 1 90.25 195 PHE A C 1
ATOM 1535 O O . PHE A 1 195 ? -7.484 -25.766 -18.938 1 90.25 195 PHE A O 1
ATOM 1542 N N . ILE A 1 196 ? -6.473 -25.531 -20.969 1 89.31 196 ILE A N 1
ATOM 1543 C CA . ILE A 1 196 ? -5.688 -24.359 -20.609 1 89.31 196 ILE A CA 1
ATOM 1544 C C . ILE A 1 196 ? -6.535 -23.094 -20.781 1 89.31 196 ILE A C 1
ATOM 1546 O O . ILE A 1 196 ? -7.203 -22.922 -21.797 1 89.31 196 ILE A O 1
ATOM 1550 N N . SER A 1 197 ? -6.617 -22.297 -19.75 1 78.69 197 SER A N 1
ATOM 1551 C CA . SER A 1 197 ? -7.152 -20.938 -19.828 1 78.69 197 SER A CA 1
ATOM 1552 C C . SER A 1 197 ? -6.051 -19.906 -19.641 1 78.69 197 SER A C 1
ATOM 1554 O O . SER A 1 197 ? -5.414 -19.844 -18.594 1 78.69 197 SER A O 1
ATOM 1556 N N . SER A 1 198 ? -5.73 -19.172 -20.75 1 80.31 198 SER A N 1
ATOM 1557 C CA . SER A 1 198 ? -4.656 -18.188 -20.672 1 80.31 198 SER A CA 1
ATOM 1558 C C . SER A 1 198 ? -4.93 -17 -21.594 1 80.31 198 SER A C 1
ATOM 1560 O O . SER A 1 198 ? -5.91 -17 -22.344 1 80.31 198 SER A O 1
ATOM 1562 N N . ASP A 1 199 ? -4.152 -16 -21.406 1 78.69 199 ASP A N 1
ATOM 1563 C CA . ASP A 1 199 ? -4.262 -14.812 -22.25 1 78.69 199 ASP A CA 1
ATOM 1564 C C . ASP A 1 199 ? -3.557 -15.023 -23.578 1 78.69 199 ASP A C 1
ATOM 1566 O O . ASP A 1 199 ? -3.375 -14.07 -24.359 1 78.69 199 ASP A O 1
ATOM 1570 N N . LEU A 1 200 ? -3.152 -16.281 -23.844 1 83.38 200 LEU A N 1
ATOM 1571 C CA . LEU A 1 200 ? -2.418 -16.578 -25.078 1 83.38 200 LEU A CA 1
ATOM 1572 C C . LEU A 1 200 ? -3.355 -17.109 -26.156 1 83.38 200 LEU A C 1
ATOM 1574 O O . LEU A 1 200 ? -2.904 -17.516 -27.234 1 83.38 200 LEU A O 1
ATOM 1578 N N . GLY A 1 201 ? -4.602 -17.109 -25.859 1 79.12 201 GLY A N 1
ATOM 1579 C CA . GLY A 1 201 ? -5.586 -17.453 -26.891 1 79.12 201 GLY A CA 1
ATOM 1580 C C . GLY A 1 201 ? -5.797 -18.938 -27.047 1 79.12 201 GLY A C 1
ATOM 1581 O O . GLY A 1 201 ? -6.18 -19.406 -28.125 1 79.12 201 GLY A O 1
ATOM 1582 N N . HIS A 1 202 ? -5.5 -19.703 -26.078 1 82 202 HIS A N 1
ATOM 1583 C CA . HIS A 1 202 ? -5.727 -21.141 -26.141 1 82 202 HIS A CA 1
ATOM 1584 C C . HIS A 1 202 ? -7.203 -21.453 -26.344 1 82 202 HIS A C 1
ATOM 1586 O O . HIS A 1 202 ? -8.07 -20.844 -25.719 1 82 202 HIS A O 1
ATOM 1592 N N . THR A 1 203 ? -7.391 -22.266 -27.344 1 80.88 203 THR A N 1
ATOM 1593 C CA . THR A 1 203 ? -8.742 -22.703 -27.672 1 80.88 203 THR A CA 1
ATOM 1594 C C . THR A 1 203 ? -8.836 -24.219 -27.656 1 80.88 203 THR A C 1
ATOM 1596 O O . THR A 1 203 ? -8.703 -24.875 -28.688 1 80.88 203 THR A O 1
ATOM 1599 N N . GLY A 1 204 ? -8.875 -24.875 -26.469 1 83.81 204 GLY A N 1
ATOM 1600 C 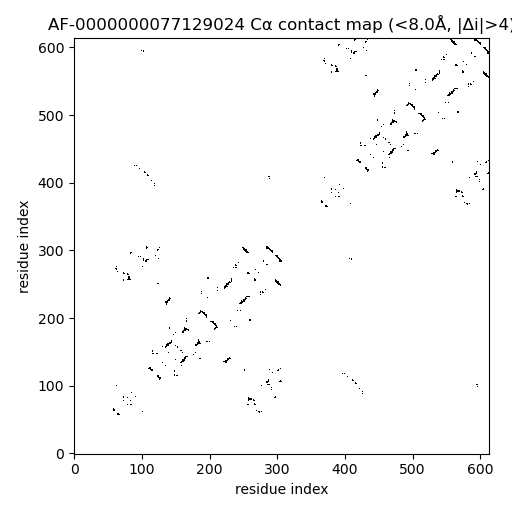CA . GLY A 1 204 ? -9.07 -26.312 -26.375 1 83.81 204 GLY A CA 1
ATOM 1601 C C . GLY A 1 204 ? -7.805 -27.062 -25.984 1 83.81 204 GLY A C 1
ATOM 1602 O O . GLY A 1 204 ? -7.848 -28.266 -25.703 1 83.81 204 GLY A O 1
ATOM 1603 N N . GLU A 1 205 ? -6.684 -26.406 -26.094 1 91.31 205 GLU A N 1
ATOM 1604 C CA . GLU A 1 205 ? -5.438 -27.031 -25.656 1 91.31 205 GLU A CA 1
ATOM 1605 C C . GLU A 1 205 ? -5.488 -27.422 -24.188 1 91.31 205 GLU A C 1
ATOM 1607 O O . GLU A 1 205 ? -6.129 -26.734 -23.391 1 91.31 205 GLU A O 1
ATOM 1612 N N . LYS A 1 206 ? -4.855 -28.547 -23.984 1 94.94 206 LYS A N 1
ATOM 1613 C CA . LYS A 1 206 ? -4.836 -29.031 -22.609 1 94.94 206 LYS A CA 1
ATOM 1614 C C . LYS A 1 206 ? -3.432 -28.953 -22.016 1 94.94 206 LYS A C 1
ATOM 1616 O O . LYS A 1 206 ? -2.441 -28.922 -22.75 1 94.94 206 LYS A O 1
ATOM 1621 N N . GLY A 1 207 ? -3.334 -28.812 -20.688 1 95.5 207 GLY A N 1
ATOM 1622 C CA . GLY A 1 207 ? -2.088 -28.812 -19.938 1 95.5 207 GLY A CA 1
ATOM 1623 C C . GLY A 1 207 ? -2.098 -29.766 -18.766 1 95.5 207 GLY A C 1
ATOM 1624 O O . GLY A 1 207 ? -3.16 -30.219 -18.344 1 95.5 207 GLY A O 1
ATOM 1625 N N . GLN A 1 208 ? -0.904 -30.203 -18.438 1 97.56 208 GLN A N 1
ATOM 1626 C CA . GLN A 1 208 ? -0.748 -31.031 -17.25 1 97.56 208 GLN A CA 1
ATOM 1627 C C . GLN A 1 208 ? -0.704 -30.172 -15.984 1 97.56 208 GLN A C 1
ATOM 1629 O O . GLN A 1 208 ? 0.167 -29.312 -15.844 1 97.56 208 GLN A O 1
ATOM 1634 N N . TYR A 1 209 ? -1.633 -30.375 -15.07 1 97.56 209 TYR A N 1
ATOM 1635 C CA . TYR A 1 209 ? -1.682 -29.688 -13.781 1 97.56 209 TYR A CA 1
ATOM 1636 C C . TYR A 1 209 ? -1.269 -30.609 -12.648 1 97.56 209 TYR A C 1
ATOM 1638 O O . TYR A 1 209 ? -1.615 -31.797 -12.648 1 97.56 209 TYR A O 1
ATOM 1646 N N . TYR A 1 210 ? -0.533 -30.156 -11.742 1 98.25 210 TYR A N 1
ATOM 1647 C CA . TYR A 1 210 ? -0.168 -30.844 -10.508 1 98.25 210 TYR A CA 1
ATOM 1648 C C . TYR A 1 210 ? -0.482 -30 -9.289 1 98.25 210 TYR A C 1
ATOM 1650 O O . TYR A 1 210 ? -0.449 -28.766 -9.359 1 98.25 210 TYR A O 1
ATOM 1658 N N . THR A 1 211 ? -0.819 -30.688 -8.188 1 97.75 211 THR A N 1
ATOM 1659 C CA . THR A 1 211 ? -0.831 -29.953 -6.922 1 97.75 211 THR A CA 1
ATOM 1660 C C . THR A 1 211 ? 0.578 -29.516 -6.543 1 97.75 211 THR A C 1
ATOM 1662 O O . THR A 1 211 ? 1.564 -30.078 -7.008 1 97.75 211 THR A O 1
ATOM 1665 N N . LEU A 1 212 ? 0.684 -28.469 -5.723 1 98.12 212 LEU A N 1
ATOM 1666 C CA . LEU A 1 212 ? 1.994 -28.047 -5.234 1 98.12 212 LEU A CA 1
ATOM 1667 C C . LEU A 1 212 ? 2.697 -29.188 -4.516 1 98.12 212 LEU A C 1
ATOM 1669 O O . LEU A 1 212 ? 3.908 -29.375 -4.66 1 98.12 212 LEU A O 1
ATOM 1673 N N . GLN A 1 213 ? 1.958 -29.969 -3.77 1 97.62 213 GLN A N 1
ATOM 1674 C CA . GLN A 1 213 ? 2.521 -31.125 -3.062 1 97.62 213 GLN A CA 1
ATOM 1675 C C . GLN A 1 213 ? 3.141 -32.125 -4.039 1 97.62 213 GLN A C 1
ATOM 1677 O O . GLN A 1 213 ? 4.246 -32.625 -3.809 1 97.62 213 GLN A O 1
ATOM 1682 N N . SER A 1 214 ? 2.389 -32.406 -5.082 1 98.31 214 SER A N 1
ATOM 1683 C CA . SER A 1 214 ? 2.893 -33.344 -6.078 1 98.31 214 SER A CA 1
ATOM 1684 C C . SER A 1 214 ? 4.168 -32.812 -6.734 1 98.31 214 SER A C 1
ATOM 1686 O O . SER A 1 214 ? 5.098 -33.594 -6.996 1 98.31 214 SER A O 1
ATOM 1688 N N . ILE A 1 215 ? 4.199 -31.516 -7.023 1 98.62 215 ILE A N 1
ATOM 1689 C CA . ILE A 1 215 ? 5.387 -30.906 -7.613 1 98.62 215 ILE A CA 1
ATOM 1690 C C . ILE A 1 215 ? 6.562 -31.016 -6.645 1 98.62 215 ILE A C 1
ATOM 1692 O O . ILE A 1 215 ? 7.652 -31.438 -7.031 1 98.62 215 ILE A O 1
ATOM 1696 N N . MET A 1 216 ? 6.355 -30.672 -5.383 1 98.31 216 MET A N 1
ATOM 1697 C CA . MET A 1 216 ? 7.395 -30.75 -4.359 1 98.31 216 MET A CA 1
ATOM 1698 C C . MET A 1 216 ? 7.938 -32.156 -4.25 1 98.31 216 MET A C 1
ATOM 1700 O O . MET A 1 216 ? 9.148 -32.375 -4.195 1 98.31 216 MET A O 1
ATOM 1704 N N . ASN A 1 217 ? 7.039 -33.125 -4.258 1 98.12 217 ASN A N 1
ATOM 1705 C CA . ASN A 1 217 ? 7.449 -34.531 -4.191 1 98.12 217 ASN A CA 1
ATOM 1706 C C . ASN A 1 217 ? 8.281 -34.938 -5.406 1 98.12 217 ASN A C 1
ATOM 1708 O O . ASN A 1 217 ? 9.328 -35.562 -5.266 1 98.12 217 ASN A O 1
ATOM 1712 N N . SER A 1 218 ? 7.836 -34.594 -6.523 1 98.25 218 SER A N 1
ATOM 1713 C CA . SER A 1 218 ? 8.492 -34.969 -7.77 1 98.25 218 SER A CA 1
ATOM 1714 C C . SER A 1 218 ? 9.906 -34.406 -7.836 1 98.25 218 SER A C 1
ATOM 1716 O O . SER A 1 218 ? 10.805 -35.031 -8.406 1 98.25 218 SER A O 1
ATOM 1718 N N . LEU A 1 219 ? 10.094 -33.219 -7.258 1 98.25 219 LEU A N 1
ATOM 1719 C CA . LEU A 1 219 ? 11.383 -32.562 -7.348 1 98.25 219 LEU A CA 1
ATOM 1720 C C . LEU A 1 219 ? 12.188 -32.75 -6.066 1 98.25 219 LEU A C 1
ATOM 1722 O O . LEU A 1 219 ? 13.281 -32.219 -5.93 1 98.25 219 LEU A O 1
ATOM 1726 N N . ALA A 1 220 ? 11.656 -33.438 -5.098 1 97.81 220 ALA A N 1
ATOM 1727 C CA . ALA A 1 220 ? 12.289 -33.75 -3.822 1 97.81 220 ALA A CA 1
ATOM 1728 C C . ALA A 1 220 ? 12.609 -32.5 -3.029 1 97.81 220 ALA A C 1
ATOM 1730 O O . ALA A 1 220 ? 13.719 -32.344 -2.521 1 97.81 220 ALA A O 1
ATOM 1731 N N . HIS A 1 221 ? 11.688 -31.609 -3.027 1 97.06 221 HIS A N 1
ATOM 1732 C CA . HIS A 1 221 ? 11.797 -30.406 -2.211 1 97.06 221 HIS A CA 1
ATOM 1733 C C . HIS A 1 221 ? 10.938 -30.516 -0.957 1 97.06 221 HIS A C 1
ATOM 1735 O O . HIS A 1 221 ? 9.727 -30.75 -1.047 1 97.06 221 HIS A O 1
ATOM 1741 N N . ASP A 1 222 ? 11.547 -30.281 0.231 1 95.31 222 ASP A N 1
ATOM 1742 C CA . ASP A 1 222 ? 10.828 -30.375 1.501 1 95.31 222 ASP A CA 1
ATOM 1743 C C . ASP A 1 222 ? 10.18 -29.047 1.862 1 95.31 222 ASP A C 1
ATOM 1745 O O . ASP A 1 222 ? 9.281 -28.984 2.707 1 95.31 222 ASP A O 1
ATOM 1749 N N . SER A 1 223 ? 10.734 -28.016 1.261 1 94.75 223 SER A N 1
ATOM 1750 C CA . SER A 1 223 ? 10.203 -26.672 1.526 1 94.75 223 SER A CA 1
ATOM 1751 C C . SER A 1 223 ? 10.398 -25.766 0.324 1 94.75 223 SER A C 1
ATOM 1753 O O . SER A 1 223 ? 11.234 -26.031 -0.542 1 94.75 223 SER A O 1
ATOM 1755 N N . ILE A 1 224 ? 9.578 -24.781 0.217 1 96.44 224 ILE A N 1
ATOM 1756 C CA . ILE A 1 224 ? 9.672 -23.688 -0.748 1 96.44 224 ILE A CA 1
ATOM 1757 C C . ILE A 1 224 ? 9.891 -22.375 -0.013 1 96.44 224 ILE A C 1
ATOM 1759 O O . ILE A 1 224 ? 9.086 -21.984 0.839 1 96.44 224 ILE A O 1
ATOM 1763 N N . GLU A 1 225 ? 10.93 -21.75 -0.301 1 96.94 225 GLU A N 1
ATOM 1764 C CA . GLU A 1 225 ? 11.195 -20.484 0.392 1 96.94 225 GLU A CA 1
ATOM 1765 C C . GLU A 1 225 ? 10.406 -19.344 -0.224 1 96.94 225 GLU A C 1
ATOM 1767 O O . GLU A 1 225 ? 9.977 -18.422 0.485 1 96.94 225 GLU A O 1
ATOM 1772 N N . LEU A 1 226 ? 10.227 -19.375 -1.531 1 98.06 226 LEU A N 1
ATOM 1773 C CA . LEU A 1 226 ? 9.469 -18.328 -2.217 1 98.06 226 LEU A CA 1
ATOM 1774 C C . LEU A 1 226 ? 8.648 -18.922 -3.357 1 98.06 226 LEU A C 1
ATOM 1776 O O . LEU A 1 226 ? 9.164 -19.688 -4.172 1 98.06 226 LEU A O 1
ATOM 1780 N N . LEU A 1 227 ? 7.375 -18.594 -3.334 1 98.44 227 LEU A N 1
ATOM 1781 C CA . LEU A 1 227 ? 6.473 -18.922 -4.434 1 98.44 227 LEU A CA 1
ATOM 1782 C C . LEU A 1 227 ? 6.023 -17.656 -5.164 1 98.44 227 LEU A C 1
ATOM 1784 O O . LEU A 1 227 ? 5.348 -16.812 -4.578 1 98.44 227 LEU A O 1
ATOM 1788 N N . LYS A 1 228 ? 6.457 -17.531 -6.375 1 98.38 228 LYS A N 1
ATOM 1789 C CA . LYS A 1 228 ? 5.93 -16.5 -7.277 1 98.38 228 LYS A CA 1
ATOM 1790 C C . LYS A 1 228 ? 4.754 -17.047 -8.086 1 98.38 228 LYS A C 1
ATOM 1792 O O . LYS A 1 228 ? 4.805 -18.156 -8.602 1 98.38 228 LYS A O 1
ATOM 1797 N N . MET A 1 229 ? 3.676 -16.219 -8.203 1 97.56 229 MET A N 1
ATOM 1798 C CA . MET A 1 229 ? 2.508 -16.734 -8.906 1 97.56 229 MET A CA 1
ATOM 1799 C C . MET A 1 229 ? 1.85 -15.648 -9.742 1 97.56 229 MET A C 1
ATOM 1801 O O . MET A 1 229 ? 1.421 -14.625 -9.211 1 97.56 229 MET A O 1
ATOM 1805 N N . ASP A 1 230 ? 1.801 -15.805 -10.938 1 95.56 230 ASP A N 1
ATOM 1806 C CA . ASP A 1 230 ? 1.075 -15.023 -11.93 1 95.56 230 ASP A CA 1
ATOM 1807 C C . ASP A 1 230 ? 0.462 -15.93 -13 1 95.56 230 ASP A C 1
ATOM 1809 O O . ASP A 1 230 ? 1.076 -16.172 -14.039 1 95.56 230 ASP A O 1
ATOM 1813 N N . ILE A 1 231 ? -0.85 -16.359 -12.719 1 94.69 231 ILE A N 1
ATOM 1814 C CA . ILE A 1 231 ? -1.352 -17.484 -13.5 1 94.69 231 ILE A CA 1
ATOM 1815 C C . ILE A 1 231 ? -2.805 -17.219 -13.898 1 94.69 231 ILE A C 1
ATOM 1817 O O . ILE A 1 231 ? -3.582 -18.156 -14.07 1 94.69 231 ILE A O 1
ATOM 1821 N N . GLU A 1 232 ? -3.234 -16.031 -13.977 1 90.75 232 GLU A N 1
ATOM 1822 C CA . GLU A 1 232 ? -4.48 -15.57 -14.586 1 90.75 232 GLU A CA 1
ATOM 1823 C C . GLU A 1 232 ? -5.688 -16.234 -13.938 1 90.75 232 GLU A C 1
ATOM 1825 O O . GLU A 1 232 ? -6.496 -16.875 -14.625 1 90.75 232 GLU A O 1
ATOM 1830 N N . ARG A 1 233 ? -5.859 -16.109 -12.625 1 91.75 233 ARG A N 1
ATOM 1831 C CA . ARG A 1 233 ? -7.039 -16.438 -11.836 1 91.75 233 ARG A CA 1
ATOM 1832 C C . ARG A 1 233 ? -6.863 -17.781 -11.141 1 91.75 233 ARG A C 1
ATOM 1834 O O . ARG A 1 233 ? -7.586 -18.094 -10.188 1 91.75 233 ARG A O 1
ATOM 1841 N N . HIS A 1 234 ? -5.957 -18.578 -11.609 1 93.5 234 HIS A N 1
ATOM 1842 C CA . HIS A 1 234 ? -5.727 -19.875 -10.984 1 93.5 234 HIS A CA 1
ATOM 1843 C C . HIS A 1 234 ? -5.16 -19.719 -9.578 1 93.5 234 HIS A C 1
ATOM 1845 O O . HIS A 1 234 ? -5.113 -20.688 -8.812 1 93.5 234 HIS A O 1
ATOM 1851 N N . GLU A 1 235 ? -4.789 -18.516 -9.203 1 95.94 235 GLU A N 1
ATOM 1852 C CA . GLU A 1 235 ? -4.25 -18.266 -7.867 1 95.94 235 GLU A CA 1
ATOM 1853 C C . GLU A 1 235 ? -5.27 -18.609 -6.785 1 95.94 235 GLU A C 1
ATOM 1855 O O . GLU A 1 235 ? -4.898 -19.047 -5.695 1 95.94 235 GLU A O 1
ATOM 1860 N N . VAL A 1 236 ? -6.559 -18.469 -7.117 1 94.44 236 VAL A N 1
ATOM 1861 C CA . VAL A 1 236 ? -7.605 -18.766 -6.145 1 94.44 236 VAL A CA 1
ATOM 1862 C C . VAL A 1 236 ? -7.559 -20.234 -5.77 1 94.44 236 VAL A C 1
ATOM 1864 O O . VAL A 1 236 ? -7.535 -20.594 -4.586 1 94.44 236 VAL A O 1
ATOM 1867 N N . GLU A 1 237 ? -7.465 -21.047 -6.773 1 93.81 237 GLU A N 1
ATOM 1868 C CA . GLU A 1 237 ? -7.473 -22.484 -6.539 1 93.81 237 GLU A CA 1
ATOM 1869 C C . GLU A 1 237 ? -6.18 -22.938 -5.871 1 93.81 237 GLU A C 1
ATOM 1871 O O . GLU A 1 237 ? -6.203 -23.797 -4.977 1 93.81 237 GLU A O 1
ATOM 1876 N N . VAL A 1 238 ? -5.098 -22.406 -6.305 1 96.94 238 VAL A N 1
ATOM 1877 C CA . VAL A 1 238 ? -3.811 -22.797 -5.742 1 96.94 238 VAL A CA 1
ATOM 1878 C C . VAL A 1 238 ? -3.754 -22.406 -4.266 1 96.94 238 VAL A C 1
ATOM 1880 O O . VAL A 1 238 ? -3.385 -23.219 -3.414 1 96.94 238 VAL A O 1
ATOM 1883 N N . ILE A 1 239 ? -4.18 -21.219 -3.875 1 97.5 239 ILE A N 1
ATOM 1884 C CA . ILE A 1 239 ? -4.129 -20.734 -2.502 1 97.5 239 ILE A CA 1
ATOM 1885 C C . ILE A 1 239 ? -5.094 -21.531 -1.633 1 97.5 239 ILE A C 1
ATOM 1887 O O . ILE A 1 239 ? -4.777 -21.875 -0.488 1 97.5 239 ILE A O 1
ATOM 1891 N N . SER A 1 240 ? -6.223 -21.891 -2.211 1 94.19 240 SER A N 1
ATOM 1892 C CA . SER A 1 240 ? -7.223 -22.625 -1.446 1 94.19 240 SER A CA 1
ATOM 1893 C C . SER A 1 240 ? -6.711 -24 -1.055 1 94.19 240 SER A C 1
ATOM 1895 O O . SER A 1 240 ? -7.184 -24.594 -0.078 1 94.19 240 SER A O 1
ATOM 1897 N N . THR A 1 241 ? -5.766 -24.469 -1.756 1 94 241 THR A N 1
ATOM 1898 C CA . THR A 1 241 ? -5.305 -25.828 -1.496 1 94 241 THR A CA 1
ATOM 1899 C C . THR A 1 241 ? -3.977 -25.812 -0.743 1 94 241 THR A C 1
ATOM 1901 O O . THR A 1 241 ? -3.416 -26.875 -0.444 1 94 241 THR A O 1
ATOM 1904 N N . LEU A 1 242 ? -3.482 -24.656 -0.449 1 95.88 242 LEU A N 1
ATOM 1905 C CA . LEU A 1 242 ? -2.25 -24.578 0.327 1 95.88 242 LEU A CA 1
ATOM 1906 C C . LEU A 1 242 ? -2.432 -25.203 1.703 1 95.88 242 LEU A C 1
ATOM 1908 O O . LEU A 1 242 ? -3.467 -25.016 2.346 1 95.88 242 LEU A O 1
ATOM 1912 N N . ALA A 1 243 ? -1.498 -26.016 2.098 1 95.69 243 ALA A N 1
ATOM 1913 C CA . ALA A 1 243 ? -1.419 -26.594 3.439 1 95.69 243 ALA A CA 1
ATOM 1914 C C . ALA A 1 243 ? -0.188 -26.078 4.184 1 95.69 243 ALA A C 1
ATOM 1916 O O . ALA A 1 243 ? 0.688 -25.438 3.586 1 95.69 243 ALA A O 1
ATOM 1917 N N . LYS A 1 244 ? -0.18 -26.328 5.488 1 95.38 244 LYS A N 1
ATOM 1918 C CA . LYS A 1 244 ? 0.925 -25.844 6.309 1 95.38 244 LYS A CA 1
ATOM 1919 C C . LYS A 1 244 ? 2.266 -26.359 5.781 1 95.38 244 LYS A C 1
ATOM 1921 O O . LYS A 1 244 ? 3.242 -25.609 5.734 1 95.38 244 LYS A O 1
ATOM 1926 N N . HIS A 1 245 ? 2.291 -27.547 5.336 1 94.81 245 HIS A N 1
ATOM 1927 C CA . HIS A 1 245 ? 3.559 -28.156 4.938 1 94.81 245 HIS A CA 1
ATOM 1928 C C . HIS A 1 245 ? 3.939 -27.75 3.518 1 94.81 245 HIS A C 1
ATOM 1930 O O . HIS A 1 245 ? 5.09 -27.906 3.109 1 94.81 245 HIS A O 1
ATOM 1936 N N . THR A 1 246 ? 2.994 -27.266 2.688 1 96.56 246 THR A N 1
ATOM 1937 C CA . THR A 1 246 ? 3.305 -26.844 1.323 1 96.56 246 THR A CA 1
ATOM 1938 C C . THR A 1 246 ? 3.375 -25.328 1.219 1 96.56 246 THR A C 1
ATOM 1940 O O . THR A 1 246 ? 3.785 -24.797 0.188 1 96.56 246 THR A O 1
ATOM 1943 N N . ALA A 1 247 ? 3 -24.672 2.287 1 97.44 247 ALA A N 1
ATOM 1944 C CA . ALA A 1 247 ? 2.986 -23.203 2.268 1 97.44 247 ALA A CA 1
ATOM 1945 C C . ALA A 1 247 ? 4.406 -22.656 2.256 1 97.44 247 ALA A C 1
ATOM 1947 O O . ALA A 1 247 ? 5.215 -22.969 3.131 1 97.44 247 ALA A O 1
ATOM 1948 N N . PRO A 1 248 ? 4.715 -21.797 1.246 1 97.5 248 PRO A N 1
ATOM 1949 C CA . PRO A 1 248 ? 6.051 -21.203 1.181 1 97.5 248 PRO A CA 1
ATOM 1950 C C . PRO A 1 248 ? 6.297 -20.172 2.291 1 97.5 248 PRO A C 1
ATOM 1952 O O . PRO A 1 248 ? 5.348 -19.688 2.908 1 97.5 248 PRO A O 1
ATOM 1955 N N . SER A 1 249 ? 7.586 -19.938 2.553 1 96.56 249 SER A N 1
ATOM 1956 C CA . SER A 1 249 ? 7.93 -18.906 3.521 1 96.56 249 SER A CA 1
ATOM 1957 C C . SER A 1 249 ? 7.488 -17.531 3.033 1 96.56 249 SER A C 1
ATOM 1959 O O . SER A 1 249 ? 7.074 -16.688 3.83 1 96.56 249 SER A O 1
ATOM 1961 N N . GLN A 1 250 ? 7.648 -17.344 1.714 1 97.94 250 GLN A N 1
ATOM 1962 C CA . GLN A 1 250 ? 7.219 -16.094 1.076 1 97.94 250 GLN A CA 1
ATOM 1963 C C . GLN A 1 250 ? 6.344 -16.375 -0.144 1 97.94 250 GLN A C 1
ATOM 1965 O O . GLN A 1 250 ? 6.613 -17.312 -0.904 1 97.94 250 GLN A O 1
ATOM 1970 N N . LEU A 1 251 ? 5.293 -15.602 -0.244 1 98.5 251 LEU A N 1
ATOM 1971 C CA . LEU A 1 251 ? 4.367 -15.695 -1.37 1 98.5 251 LEU A CA 1
ATOM 1972 C C . LEU A 1 251 ? 4.238 -14.352 -2.08 1 98.5 251 LEU A C 1
ATOM 1974 O O . LEU A 1 251 ? 3.842 -13.359 -1.468 1 98.5 251 LEU A O 1
ATOM 1978 N N . VAL A 1 252 ? 4.645 -14.281 -3.369 1 98.25 252 VAL A N 1
ATOM 1979 C CA . VAL A 1 252 ? 4.465 -13.086 -4.188 1 98.25 252 VAL A CA 1
ATOM 1980 C C . VAL A 1 252 ? 3.613 -13.422 -5.41 1 98.25 252 VAL A C 1
ATOM 1982 O O . VAL A 1 252 ? 3.984 -14.273 -6.219 1 98.25 252 VAL A O 1
ATOM 1985 N N . PHE A 1 253 ? 2.422 -12.75 -5.496 1 97.62 253 PHE A N 1
ATOM 1986 C CA . PHE A 1 253 ? 1.492 -13.203 -6.527 1 97.62 253 PHE A CA 1
ATOM 1987 C C . PHE A 1 253 ? 0.647 -12.039 -7.035 1 97.62 253 PHE A C 1
ATOM 1989 O O . PHE A 1 253 ? 0.575 -10.992 -6.395 1 97.62 253 PHE A O 1
ATOM 1996 N N . GLU A 1 254 ? 0.129 -12.242 -8.188 1 96.12 254 GLU A N 1
ATOM 1997 C CA . GLU A 1 254 ? -0.821 -11.297 -8.766 1 96.12 254 GLU A CA 1
ATOM 1998 C C . GLU A 1 254 ? -2.25 -11.828 -8.672 1 96.12 254 GLU A C 1
ATOM 2000 O O . GLU A 1 254 ? -2.5 -13.008 -8.945 1 96.12 254 GLU A O 1
ATOM 2005 N N . THR A 1 255 ? -3.146 -11 -8.289 1 96.06 255 THR A N 1
ATOM 2006 C CA . THR A 1 255 ? -4.562 -11.352 -8.328 1 96.06 255 THR A CA 1
ATOM 2007 C C . THR A 1 255 ? -5.215 -10.828 -9.602 1 96.06 255 THR A C 1
ATOM 2009 O O . THR A 1 255 ? -4.934 -9.711 -10.039 1 96.06 255 THR A O 1
ATOM 2012 N N . HIS A 1 256 ? -6.031 -11.688 -10.156 1 93.25 256 HIS A N 1
ATOM 2013 C CA . HIS A 1 256 ? -6.867 -11.367 -11.305 1 93.25 256 HIS A CA 1
ATOM 2014 C C . HIS A 1 256 ? -8.352 -11.492 -10.961 1 93.25 256 HIS A C 1
ATOM 2016 O O . HIS A 1 256 ? -8.852 -12.594 -10.742 1 93.25 256 HIS A O 1
ATOM 2022 N N . LEU A 1 257 ? -9.023 -10.344 -10.992 1 93.44 257 LEU A N 1
ATOM 2023 C CA . LEU A 1 257 ? -10.414 -10.367 -10.547 1 93.44 257 LEU A CA 1
ATOM 2024 C C . LEU A 1 257 ? -11.359 -10.516 -11.727 1 93.44 257 LEU A C 1
ATOM 2026 O O . LEU A 1 257 ? -12.547 -10.797 -11.547 1 93.44 257 LEU A O 1
ATOM 2030 N N . HIS A 1 258 ? -10.875 -10.352 -12.914 1 87.94 258 HIS A N 1
ATOM 2031 C CA . HIS A 1 258 ? -11.719 -10.484 -14.094 1 87.94 258 HIS A CA 1
ATOM 2032 C C . HIS A 1 258 ? -11.992 -11.953 -14.422 1 87.94 258 HIS A C 1
ATOM 2034 O O . HIS A 1 258 ? -11.586 -12.844 -13.672 1 87.94 258 HIS A O 1
ATOM 2040 N N . ASN A 1 259 ? -12.75 -12.18 -15.523 1 82.69 259 ASN A N 1
ATOM 2041 C CA . ASN A 1 259 ? -13.242 -13.508 -15.859 1 82.69 259 ASN A CA 1
ATOM 2042 C C . ASN A 1 259 ? -12.18 -14.336 -16.578 1 82.69 259 ASN A C 1
ATOM 2044 O O . ASN A 1 259 ? -12.469 -15.422 -17.078 1 82.69 259 ASN A O 1
ATOM 2048 N N . ALA A 1 260 ? -10.992 -13.984 -16.5 1 75.38 260 ALA A N 1
ATOM 2049 C CA . ALA A 1 260 ? -9.805 -14.711 -16.953 1 75.38 260 ALA A CA 1
ATOM 2050 C C . ALA A 1 260 ? -10.07 -15.422 -18.266 1 75.38 260 ALA A C 1
ATOM 2052 O O . ALA A 1 260 ? -9.93 -16.641 -18.359 1 75.38 260 ALA A O 1
ATOM 2053 N N . TYR A 1 261 ? -10.492 -14.789 -19.219 1 75.31 261 TYR A N 1
ATOM 2054 C CA . TYR A 1 261 ? -10.594 -15.188 -20.625 1 75.31 261 TYR A CA 1
ATOM 2055 C C . TYR A 1 261 ? -11.672 -16.25 -20.812 1 75.31 261 TYR A C 1
ATOM 2057 O O . TYR A 1 261 ? -11.508 -17.188 -21.609 1 75.31 261 TYR A O 1
ATOM 2065 N N . GLY A 1 262 ? -12.727 -16.297 -19.938 1 71.75 262 GLY A N 1
ATOM 2066 C CA . GLY A 1 262 ? -13.977 -17 -20.141 1 71.75 262 GLY A CA 1
ATOM 2067 C C . GLY A 1 262 ? -14.023 -18.344 -19.453 1 71.75 262 GLY A C 1
ATOM 2068 O O . GLY A 1 262 ? -15.039 -19.047 -19.5 1 71.75 262 GLY A O 1
ATOM 2069 N N . MET A 1 263 ? -13.016 -18.703 -18.797 1 73.31 263 MET A N 1
ATOM 2070 C CA . MET A 1 263 ? -12.961 -20.047 -18.219 1 73.31 263 MET A CA 1
ATOM 2071 C C . MET A 1 263 ? -13.836 -20.125 -16.953 1 73.31 263 MET A C 1
ATOM 2073 O O . MET A 1 263 ? -14.312 -21.203 -16.609 1 73.31 263 MET A O 1
ATOM 2077 N N . TRP A 1 264 ? -14.047 -19.016 -16.359 1 81.06 264 TRP A N 1
ATOM 2078 C CA . TRP A 1 264 ? -14.719 -19.062 -15.07 1 81.06 264 TRP A CA 1
ATOM 2079 C C . TRP A 1 264 ? -16.156 -18.578 -15.188 1 81.06 264 TRP A C 1
ATOM 2081 O O . TRP A 1 264 ? -16.953 -18.734 -14.25 1 81.06 264 TRP A O 1
ATOM 2091 N N . GLY A 1 265 ? -16.516 -18 -16.328 1 80.62 265 GLY A N 1
ATOM 2092 C CA . GLY A 1 265 ? -17.875 -17.578 -16.594 1 80.62 265 GLY A CA 1
ATOM 2093 C C . GLY A 1 265 ? -18.266 -16.312 -15.844 1 80.62 265 GLY A C 1
ATOM 2094 O O . GLY A 1 265 ? -19.344 -15.758 -16.062 1 80.62 265 GLY A O 1
ATOM 2095 N N . ARG A 1 266 ? -17.484 -15.938 -14.906 1 86.81 266 ARG A N 1
ATOM 2096 C CA . ARG A 1 266 ? -17.75 -14.75 -14.109 1 86.81 266 ARG A CA 1
ATOM 2097 C C . ARG A 1 266 ? -16.453 -14.219 -13.492 1 86.81 266 ARG A C 1
ATOM 2099 O O . ARG A 1 266 ? -15.461 -14.938 -13.414 1 86.81 266 ARG A O 1
ATOM 2106 N N . PRO A 1 267 ? -16.516 -12.922 -13.031 1 91 267 PRO A N 1
ATOM 2107 C CA . PRO A 1 267 ? -15.375 -12.43 -12.258 1 91 267 PRO A CA 1
ATOM 2108 C C . PRO A 1 267 ? -15.305 -13.031 -10.859 1 91 267 PRO A C 1
ATOM 2110 O O . PRO A 1 267 ? -16.203 -13.766 -10.453 1 91 267 PRO A O 1
ATOM 2113 N N . VAL A 1 268 ? -14.188 -12.781 -10.234 1 92.62 268 VAL A N 1
ATOM 2114 C CA . VAL A 1 268 ? -14.047 -13.172 -8.836 1 92.62 268 VAL A CA 1
ATOM 2115 C C . VAL A 1 268 ? -15.164 -12.539 -8.008 1 92.62 268 VAL A C 1
ATOM 2117 O O . VAL A 1 268 ? -15.492 -11.367 -8.195 1 92.62 268 VAL A O 1
ATOM 2120 N N . ASN A 1 269 ? -15.812 -13.328 -7.168 1 91.69 269 ASN A N 1
ATOM 2121 C CA . ASN A 1 269 ? -16.859 -12.797 -6.305 1 91.69 269 ASN A CA 1
ATOM 2122 C C . ASN A 1 269 ? -16.344 -12.547 -4.887 1 91.69 269 ASN A C 1
ATOM 2124 O O . ASN A 1 269 ? -15.234 -12.938 -4.547 1 91.69 269 ASN A O 1
ATOM 2128 N N . PRO A 1 270 ? -17.156 -11.828 -4.062 1 94.75 270 PRO A N 1
ATOM 2129 C CA . PRO A 1 270 ? -16.688 -11.438 -2.73 1 94.75 270 PRO A CA 1
ATOM 2130 C C . PRO A 1 270 ? -16.312 -12.641 -1.861 1 94.75 270 PRO A C 1
ATOM 2132 O O . PRO A 1 270 ? -15.375 -12.562 -1.069 1 94.75 270 PRO A O 1
ATOM 2135 N N . ASN A 1 271 ? -17 -13.672 -2 1 94.19 271 ASN A N 1
ATOM 2136 C CA . ASN A 1 271 ? -16.719 -14.852 -1.196 1 94.19 271 ASN A CA 1
ATOM 2137 C C . ASN A 1 271 ? -15.367 -15.461 -1.559 1 94.19 271 ASN A C 1
ATOM 2139 O O . ASN A 1 271 ? -14.617 -15.883 -0.678 1 94.19 271 ASN A O 1
ATOM 2143 N N . GLU A 1 272 ? -15.109 -15.531 -2.785 1 94.19 272 GLU A N 1
ATOM 2144 C CA . GLU A 1 272 ? -13.828 -16.047 -3.24 1 94.19 272 GLU A CA 1
ATOM 2145 C C . GLU A 1 272 ? -12.672 -15.172 -2.758 1 94.19 272 GLU A C 1
ATOM 2147 O O . GLU A 1 272 ? -11.656 -15.68 -2.277 1 94.19 272 GLU A O 1
ATOM 2152 N N . TRP A 1 273 ? -12.859 -13.875 -2.895 1 96.81 273 TRP A N 1
ATOM 2153 C CA . TRP A 1 273 ? -11.859 -12.938 -2.414 1 96.81 273 TRP A CA 1
ATOM 2154 C C . TRP A 1 273 ? -11.617 -13.109 -0.918 1 96.81 273 TRP A C 1
ATOM 2156 O O . TRP A 1 273 ? -10.469 -13.234 -0.479 1 96.81 273 TRP A O 1
ATOM 2166 N N . ASN A 1 274 ? -12.703 -13.164 -0.209 1 97.25 274 ASN A N 1
ATOM 2167 C CA . ASN A 1 274 ? -12.594 -13.344 1.235 1 97.25 274 ASN A CA 1
ATOM 2168 C C . ASN A 1 274 ? -11.906 -14.664 1.587 1 97.25 274 ASN A C 1
ATOM 2170 O O . ASN A 1 274 ? -11.109 -14.719 2.529 1 97.25 274 ASN A O 1
ATOM 2174 N N . SER A 1 275 ? -12.172 -15.648 0.836 1 96.5 275 SER A N 1
ATOM 2175 C CA . SER A 1 275 ? -11.617 -16.969 1.11 1 96.5 275 SER A CA 1
ATOM 2176 C C . SER A 1 275 ? -10.109 -17 0.885 1 96.5 275 SER A C 1
ATOM 2178 O O . SER A 1 275 ? -9.383 -17.656 1.629 1 96.5 275 SER A O 1
ATOM 2180 N N . ILE A 1 276 ? -9.633 -16.344 -0.103 1 97.62 276 ILE A N 1
ATOM 2181 C CA . ILE A 1 276 ? -8.203 -16.25 -0.387 1 97.62 276 ILE A CA 1
ATOM 2182 C C . ILE A 1 276 ? -7.465 -15.688 0.826 1 97.62 276 ILE A C 1
ATOM 2184 O O . ILE A 1 276 ? -6.531 -16.312 1.338 1 97.62 276 ILE A O 1
ATOM 2188 N N . TRP A 1 277 ? -7.918 -14.625 1.294 1 98.31 277 TRP A N 1
ATOM 2189 C CA . TRP A 1 277 ? -7.207 -13.898 2.34 1 98.31 277 TRP A CA 1
ATOM 2190 C C . TRP A 1 277 ? -7.398 -14.57 3.695 1 98.31 277 TRP A C 1
ATOM 2192 O O . TRP A 1 277 ? -6.484 -14.586 4.52 1 98.31 277 TRP A O 1
ATOM 2202 N N . SER A 1 278 ? -8.602 -15.172 3.902 1 97.62 278 SER A N 1
ATOM 2203 C CA . SER A 1 278 ? -8.812 -15.93 5.129 1 97.62 278 SER A CA 1
ATOM 2204 C C . SER A 1 278 ? -7.871 -17.125 5.203 1 97.62 278 SER A C 1
ATOM 2206 O O . SER A 1 278 ? -7.316 -17.422 6.266 1 97.62 278 SER A O 1
ATOM 2208 N N . ARG A 1 279 ? -7.734 -17.75 4.109 1 97.69 279 ARG A N 1
ATOM 2209 C CA . ARG A 1 279 ? -6.832 -18.891 4.047 1 97.69 279 ARG A CA 1
ATOM 2210 C C . ARG A 1 279 ? -5.395 -18.469 4.328 1 97.69 279 ARG A C 1
ATOM 2212 O O . ARG A 1 279 ? -4.703 -19.109 5.125 1 97.69 279 ARG A O 1
ATOM 2219 N N . LEU A 1 280 ? -4.957 -17.453 3.715 1 98.56 280 LEU A N 1
ATOM 2220 C CA . LEU A 1 280 ? -3.596 -16.969 3.895 1 98.56 280 LEU A CA 1
ATOM 2221 C C . LEU A 1 280 ? -3.361 -16.531 5.336 1 98.56 280 LEU A C 1
ATOM 2223 O O . LEU A 1 280 ? -2.314 -16.828 5.918 1 98.56 280 LEU A O 1
ATOM 2227 N N . GLU A 1 281 ? -4.32 -15.859 5.875 1 97.88 281 GLU A N 1
ATOM 2228 C CA . GLU A 1 281 ? -4.211 -15.461 7.273 1 97.88 281 GLU A CA 1
ATOM 2229 C C . GLU A 1 281 ? -4.094 -16.688 8.188 1 97.88 281 GLU A C 1
ATOM 2231 O O . GLU A 1 281 ? -3.273 -16.703 9.102 1 97.88 281 GLU A O 1
ATOM 2236 N N . SER A 1 282 ? -4.895 -17.703 7.938 1 97.62 282 SER A N 1
ATOM 2237 C CA . SER A 1 282 ? -4.906 -18.891 8.773 1 97.62 282 SER A CA 1
ATOM 2238 C C . SER A 1 282 ? -3.572 -19.625 8.703 1 97.62 282 SER A C 1
ATOM 2240 O O . SER A 1 282 ? -3.223 -20.391 9.609 1 97.62 282 SER A O 1
ATOM 2242 N N . LEU A 1 283 ? -2.852 -19.422 7.645 1 98.12 283 LEU A N 1
ATOM 2243 C CA . LEU A 1 283 ? -1.562 -20.078 7.465 1 98.12 283 LEU A CA 1
ATOM 2244 C C . LEU A 1 283 ? -0.433 -19.234 8.031 1 98.12 283 LEU A C 1
ATOM 2246 O O . LEU A 1 283 ? 0.734 -19.625 7.98 1 98.12 283 LEU A O 1
ATOM 2250 N N . GLY A 1 284 ? -0.764 -18.031 8.5 1 98 284 GLY A N 1
ATOM 2251 C CA . GLY A 1 284 ? 0.219 -17.203 9.18 1 98 284 GLY A CA 1
ATOM 2252 C C . GLY A 1 284 ? 0.861 -16.172 8.266 1 98 284 GLY A C 1
ATOM 2253 O O . GLY A 1 284 ? 1.901 -15.602 8.602 1 98 284 GLY A O 1
ATOM 2254 N N . TYR A 1 285 ? 0.21 -15.906 7.137 1 98.56 285 TYR A N 1
ATOM 2255 C CA . TYR A 1 285 ? 0.777 -14.93 6.211 1 98.56 285 TYR A CA 1
ATOM 2256 C C . TYR A 1 285 ? 0.368 -13.516 6.59 1 98.56 285 TYR A C 1
ATOM 2258 O O . TYR A 1 285 ? -0.727 -13.297 7.113 1 98.56 285 TYR A O 1
ATOM 2266 N N . GLY A 1 286 ? 1.261 -12.57 6.297 1 98.44 286 GLY A N 1
ATOM 2267 C CA . GLY A 1 286 ? 0.978 -11.141 6.309 1 98.44 286 GLY A CA 1
ATOM 2268 C C . GLY A 1 286 ? 1.47 -10.422 5.066 1 98.44 286 GLY A C 1
ATOM 2269 O O . GLY A 1 286 ? 2.381 -10.898 4.387 1 98.44 286 GLY A O 1
ATOM 2270 N N . VAL A 1 287 ? 0.883 -9.281 4.797 1 98.62 287 VAL A N 1
ATOM 2271 C CA . VAL A 1 287 ? 1.215 -8.5 3.609 1 98.62 287 VAL A CA 1
ATOM 2272 C C . VAL A 1 287 ? 2.275 -7.457 3.957 1 98.62 287 VAL A C 1
ATOM 2274 O O . VAL A 1 287 ? 2.107 -6.68 4.898 1 98.62 287 VAL A O 1
ATOM 2277 N N . PHE A 1 288 ? 3.402 -7.426 3.199 1 98.06 288 PHE A N 1
ATOM 2278 C CA . PHE A 1 288 ? 4.363 -6.352 3.439 1 98.06 288 PHE A CA 1
ATOM 2279 C C . PHE A 1 288 ? 4.426 -5.406 2.248 1 98.06 288 PHE A C 1
ATOM 2281 O O . PHE A 1 288 ? 5.031 -4.336 2.332 1 98.06 288 PHE A O 1
ATOM 2288 N N . SER A 1 289 ? 3.766 -5.836 1.17 1 97.12 289 SER A N 1
ATOM 2289 C CA . SER A 1 289 ? 3.658 -4.945 0.021 1 97.12 289 SER A CA 1
ATOM 2290 C C . SER A 1 289 ? 2.5 -5.344 -0.885 1 97.12 289 SER A C 1
ATOM 2292 O O . SER A 1 289 ? 2.188 -6.527 -1.017 1 97.12 289 SER A O 1
ATOM 2294 N N . TYR A 1 290 ? 1.869 -4.348 -1.494 1 95.44 290 TYR A N 1
ATOM 2295 C CA . TYR A 1 290 ? 0.965 -4.59 -2.613 1 95.44 290 TYR A CA 1
ATOM 2296 C C . TYR A 1 290 ? 1.019 -3.439 -3.613 1 95.44 290 TYR A C 1
ATOM 2298 O O . TYR A 1 290 ? 1.316 -2.301 -3.244 1 95.44 290 TYR A O 1
ATOM 2306 N N . GLU A 1 291 ? 0.781 -3.803 -4.887 1 92 291 GLU A N 1
ATOM 2307 C CA . GLU A 1 291 ? 0.841 -2.844 -5.984 1 92 291 GLU A CA 1
ATOM 2308 C C . GLU A 1 291 ? -0.326 -3.035 -6.949 1 92 291 GLU A C 1
ATOM 2310 O O . GLU A 1 291 ? -0.276 -3.9 -7.828 1 92 291 GLU A O 1
ATOM 2315 N N . PRO A 1 292 ? -1.326 -2.107 -6.758 1 89.81 292 PRO A N 1
ATOM 2316 C CA . PRO A 1 292 ? -2.328 -2.148 -7.828 1 89.81 292 PRO A CA 1
ATOM 2317 C C . PRO A 1 292 ? -1.718 -1.96 -9.211 1 89.81 292 PRO A C 1
ATOM 2319 O O . PRO A 1 292 ? -0.85 -1.104 -9.398 1 89.81 292 PRO A O 1
ATOM 2322 N N . ASN A 1 293 ? -2.129 -2.801 -10.117 1 86.56 293 ASN A N 1
ATOM 2323 C CA . ASN A 1 293 ? -1.583 -2.752 -11.477 1 86.56 293 ASN A CA 1
ATOM 2324 C C . ASN A 1 293 ? -2.051 -1.507 -12.219 1 86.56 293 ASN A C 1
ATOM 2326 O O . ASN A 1 293 ? -3.24 -1.188 -12.219 1 86.56 293 ASN A O 1
ATOM 2330 N N . ASP A 1 294 ? -1.171 -0.805 -12.914 1 78.25 294 ASP A N 1
ATOM 2331 C CA . ASP A 1 294 ? -1.473 0.46 -13.578 1 78.25 294 ASP A CA 1
ATOM 2332 C C . ASP A 1 294 ? -2.301 0.235 -14.844 1 78.25 294 ASP A C 1
ATOM 2334 O O . ASP A 1 294 ? -3.043 1.122 -15.266 1 78.25 294 ASP A O 1
ATOM 2338 N N . ILE A 1 295 ? -2.17 -0.889 -15.414 1 78.75 295 ILE A N 1
ATOM 2339 C CA . ILE A 1 295 ? -2.805 -1.131 -16.703 1 78.75 295 ILE A CA 1
ATOM 2340 C C . ILE A 1 295 ? -4.078 -1.95 -16.516 1 78.75 295 ILE A C 1
ATOM 2342 O O . ILE A 1 295 ? -4.957 -1.955 -17.375 1 78.75 295 ILE A O 1
ATOM 2346 N N . CYS A 1 296 ? -4.168 -2.631 -15.406 1 85.88 296 CYS A N 1
ATOM 2347 C CA . CYS A 1 296 ? -5.312 -3.473 -15.086 1 85.88 296 CYS A CA 1
ATOM 2348 C C . CYS A 1 296 ? -5.859 -3.146 -13.703 1 85.88 296 CYS A C 1
ATOM 2350 O O . CYS A 1 296 ? -5.352 -3.641 -12.695 1 85.88 296 CYS A O 1
ATOM 2352 N N . LEU A 1 297 ? -6.988 -2.477 -13.617 1 89.25 297 LEU A N 1
ATOM 2353 C CA . LEU A 1 297 ? -7.57 -2.057 -12.352 1 89.25 297 LEU A CA 1
ATOM 2354 C C . LEU A 1 297 ? -7.984 -3.266 -11.516 1 89.25 297 LEU A C 1
ATOM 2356 O O . LEU A 1 297 ? -7.992 -3.201 -10.289 1 89.25 297 LEU A O 1
ATOM 2360 N N . CYS A 1 298 ? -8.305 -4.332 -12.188 1 92.69 298 CYS A N 1
ATOM 2361 C CA . CYS A 1 298 ? -8.812 -5.516 -11.5 1 92.69 298 CYS A CA 1
ATOM 2362 C C . CYS A 1 298 ? -7.684 -6.477 -11.156 1 92.69 298 CYS A C 1
ATOM 2364 O O . CYS A 1 298 ? -7.926 -7.645 -10.852 1 92.69 298 CYS A O 1
ATOM 2366 N N . CYS A 1 299 ? -6.434 -6.004 -11.242 1 93.62 299 CYS A N 1
ATOM 2367 C CA . CYS A 1 299 ? -5.262 -6.809 -10.914 1 93.62 299 CYS A CA 1
ATOM 2368 C C . CYS A 1 299 ? -4.363 -6.086 -9.914 1 93.62 299 CYS A C 1
ATOM 2370 O O . CYS A 1 299 ? -4.277 -4.855 -9.93 1 93.62 299 CYS A O 1
ATOM 2372 N N . SER A 1 300 ? -3.748 -6.836 -9.102 1 94.88 300 SER A N 1
ATOM 2373 C CA . SER A 1 300 ? -2.809 -6.277 -8.133 1 94.88 300 SER A CA 1
ATOM 2374 C C . SER A 1 300 ? -1.709 -7.277 -7.789 1 94.88 300 SER A C 1
ATOM 2376 O O . SER A 1 300 ? -1.972 -8.477 -7.656 1 94.88 300 SER A O 1
ATOM 2378 N N . GLU A 1 301 ? -0.503 -6.723 -7.609 1 95.88 301 GLU A N 1
ATOM 2379 C CA . GLU A 1 301 ? 0.617 -7.512 -7.105 1 95.88 301 GLU A CA 1
ATOM 2380 C C . GLU A 1 301 ? 0.631 -7.539 -5.578 1 95.88 301 GLU A C 1
ATOM 2382 O O . GLU A 1 301 ? 0.377 -6.52 -4.934 1 95.88 301 GLU A O 1
ATOM 2387 N N . TRP A 1 302 ? 0.931 -8.734 -5.027 1 97.25 302 TRP A N 1
ATOM 2388 C CA . TRP A 1 302 ? 0.974 -8.906 -3.578 1 97.25 302 TRP A CA 1
ATOM 2389 C C . TRP A 1 302 ? 2.268 -9.586 -3.146 1 97.25 302 TRP A C 1
ATOM 2391 O O . TRP A 1 302 ? 2.736 -10.516 -3.811 1 97.25 302 TRP A O 1
ATOM 2401 N N . SER A 1 303 ? 2.809 -9.148 -2.055 1 98.44 303 SER A N 1
ATOM 2402 C CA . SER A 1 303 ? 3.975 -9.766 -1.43 1 98.44 303 SER A CA 1
ATOM 2403 C C . SER A 1 303 ? 3.713 -10.07 0.042 1 98.44 303 SER A C 1
ATOM 2405 O O . SER A 1 303 ? 3.428 -9.172 0.829 1 98.44 303 SER A O 1
ATOM 2407 N N . LEU A 1 304 ? 3.809 -11.336 0.39 1 98.69 304 LEU A N 1
ATOM 2408 C CA . LEU A 1 304 ? 3.457 -11.797 1.729 1 98.69 304 LEU A CA 1
ATOM 2409 C C . LEU A 1 304 ? 4.613 -12.57 2.359 1 98.69 304 LEU A C 1
ATOM 2411 O O . LEU A 1 304 ? 5.402 -13.203 1.653 1 98.69 304 LEU A O 1
ATOM 2415 N N . LEU A 1 305 ? 4.684 -12.477 3.688 1 97.88 305 LEU A N 1
ATOM 2416 C CA . LEU A 1 305 ? 5.617 -13.234 4.512 1 97.88 305 LEU A CA 1
ATOM 2417 C C . LEU A 1 305 ? 4.871 -14.086 5.531 1 97.88 305 LEU A C 1
ATOM 2419 O O . LEU A 1 305 ? 3.879 -13.641 6.113 1 97.88 305 LEU A O 1
ATOM 2423 N N . ARG A 1 306 ? 5.422 -15.266 5.691 1 94.38 306 ARG A N 1
ATOM 2424 C CA . ARG A 1 306 ? 4.844 -16.156 6.695 1 94.38 306 ARG A CA 1
ATOM 2425 C C . ARG A 1 306 ? 5.621 -16.078 8.008 1 94.38 306 ARG A C 1
ATOM 2427 O O . ARG A 1 306 ? 6.848 -16.188 8.008 1 94.38 306 ARG A O 1
ATOM 2434 N N . ASN A 1 307 ? 5.004 -15.625 9.148 1 77.38 307 ASN A N 1
ATOM 2435 C CA . ASN A 1 307 ? 5.602 -15.492 10.477 1 77.38 307 ASN A CA 1
ATOM 2436 C C . ASN A 1 307 ? 5.785 -16.844 11.148 1 77.38 307 ASN A C 1
ATOM 2438 O O . ASN A 1 307 ? 5.008 -17.766 10.914 1 77.38 307 ASN A O 1
ATOM 2442 N N . MET B 1 1 ? -25.625 14.43 -29.484 1 18.08 1 MET B N 1
ATOM 2443 C CA . MET B 1 1 ? -25.094 15.211 -30.594 1 18.08 1 MET B CA 1
ATOM 2444 C C . MET B 1 1 ? -24.359 16.438 -30.094 1 18.08 1 MET B C 1
ATOM 2446 O O . MET B 1 1 ? -24.859 17.562 -30.203 1 18.08 1 MET B O 1
ATOM 2450 N N . ILE B 1 2 ? -23.547 16.266 -29.062 1 22.69 2 ILE B N 1
ATOM 2451 C CA . ILE B 1 2 ? -22.844 17.266 -28.281 1 22.69 2 ILE B CA 1
ATOM 2452 C C . ILE B 1 2 ? -21.688 17.828 -29.094 1 22.69 2 ILE B C 1
ATOM 2454 O O . ILE B 1 2 ? -20.812 17.094 -29.531 1 22.69 2 ILE B O 1
ATOM 2458 N N . HIS B 1 3 ? -21.812 19.094 -29.641 1 20.48 3 HIS B N 1
ATOM 2459 C CA . HIS B 1 3 ? -21.172 19.891 -30.688 1 20.48 3 HIS B CA 1
ATOM 2460 C C . HIS B 1 3 ? -19.828 20.422 -30.234 1 20.48 3 HIS B C 1
ATOM 2462 O O . HIS B 1 3 ? -19.766 21.344 -29.422 1 20.48 3 HIS B O 1
ATOM 2468 N N . ARG B 1 4 ? -18.828 19.656 -30.062 1 22.3 4 ARG B N 1
ATOM 2469 C CA . ARG B 1 4 ? -17.484 19.891 -29.547 1 22.3 4 ARG B CA 1
ATOM 2470 C C . ARG B 1 4 ? -16.688 20.812 -30.469 1 22.3 4 ARG B C 1
ATOM 2472 O O . ARG B 1 4 ? -16.328 20.422 -31.578 1 22.3 4 ARG B O 1
ATOM 2479 N N . GLU B 1 5 ? -16.938 22.172 -30.422 1 21.73 5 GLU B N 1
ATOM 2480 C CA . GLU B 1 5 ? -16.438 23.234 -31.297 1 21.73 5 GLU B CA 1
ATOM 2481 C C . GLU B 1 5 ? -14.922 23.391 -31.156 1 21.73 5 GLU B C 1
ATOM 2483 O O . GLU B 1 5 ? -14.398 23.547 -30.062 1 21.73 5 GLU B O 1
ATOM 2488 N N . THR B 1 6 ? -14.117 22.969 -32.062 1 23.33 6 THR B N 1
ATOM 2489 C CA . THR B 1 6 ? -12.688 22.781 -32.281 1 23.33 6 THR B CA 1
ATOM 2490 C C . THR B 1 6 ? -12 24.125 -32.562 1 23.33 6 THR B C 1
ATOM 2492 O O . THR B 1 6 ? -12.219 24.734 -33.594 1 23.33 6 THR B O 1
ATOM 2495 N N . LEU B 1 7 ? -12 25.141 -31.578 1 21.45 7 LEU B N 1
ATOM 2496 C CA . LEU B 1 7 ? -11.57 26.453 -32.062 1 21.45 7 LEU B CA 1
ATOM 2497 C C . LEU B 1 7 ? -10.102 26.438 -32.438 1 21.45 7 LEU B C 1
ATOM 2499 O O . LEU B 1 7 ? -9.242 26.125 -31.625 1 21.45 7 LEU B O 1
ATOM 2503 N N . VAL B 1 8 ? -9.672 26.359 -33.688 1 22.11 8 VAL B N 1
ATOM 2504 C CA . VAL B 1 8 ? -8.445 26.125 -34.438 1 22.11 8 VAL B CA 1
ATOM 2505 C C . VAL B 1 8 ? -7.613 27.406 -34.469 1 22.11 8 VAL B C 1
ATOM 2507 O O . VAL B 1 8 ? -6.414 27.375 -34.75 1 22.11 8 VAL B O 1
ATOM 2510 N N . TYR B 1 9 ? -7.887 28.578 -33.812 1 19.3 9 TYR B N 1
ATOM 2511 C CA . TYR B 1 9 ? -7.418 29.672 -34.656 1 19.3 9 TYR B CA 1
ATOM 2512 C C . TYR B 1 9 ? -5.902 29.609 -34.844 1 19.3 9 TYR B C 1
ATOM 2514 O O . TYR B 1 9 ? -5.203 29 -34.031 1 19.3 9 TYR B O 1
ATOM 2522 N N . ASP B 1 10 ? -5.219 30.422 -35.75 1 20.25 10 ASP B N 1
ATOM 2523 C CA . ASP B 1 10 ? -4.363 30.828 -36.875 1 20.25 10 ASP B CA 1
ATOM 2524 C C . ASP B 1 10 ? -3.111 31.547 -36.375 1 20.25 10 ASP B C 1
ATOM 2526 O O . ASP B 1 10 ? -3.154 32.75 -36.062 1 20.25 10 ASP B O 1
ATOM 2530 N N . VAL B 1 11 ? -2.289 30.969 -35.406 1 19.72 11 VAL B N 1
ATOM 2531 C CA . VAL B 1 11 ? -1.307 31.766 -34.688 1 19.72 11 VAL B CA 1
ATOM 2532 C C . VAL B 1 11 ? -0.198 32.219 -35.625 1 19.72 11 VAL B C 1
ATOM 2534 O O . VAL B 1 11 ? 0.715 32.938 -35.25 1 19.72 11 VAL B O 1
ATOM 2537 N N . LYS B 1 12 ? -0.104 31.531 -36.812 1 22.03 12 LYS B N 1
ATOM 2538 C CA . LYS B 1 12 ? 1.227 31.516 -37.406 1 22.03 12 LYS B CA 1
ATOM 2539 C C . LYS B 1 12 ? 1.625 32.906 -37.875 1 22.03 12 LYS B C 1
ATOM 2541 O O . LYS B 1 12 ? 2.629 33.062 -38.594 1 22.03 12 LYS B O 1
ATOM 2546 N N . HIS B 1 13 ? 0.98 33.969 -37.75 1 20.94 13 HIS B N 1
ATOM 2547 C CA . HIS B 1 13 ? 1.293 35.062 -38.656 1 20.94 13 HIS B CA 1
ATOM 2548 C C . HIS B 1 13 ? 2.672 35.656 -38.375 1 20.94 13 HIS B C 1
ATOM 2550 O O . HIS B 1 13 ? 2.783 36.781 -37.906 1 20.94 13 HIS B O 1
ATOM 2556 N N . MET B 1 14 ? 3.641 34.688 -37.781 1 18.27 14 MET B N 1
ATOM 2557 C CA . MET B 1 14 ? 4.727 35.344 -37.062 1 18.27 14 MET B CA 1
ATOM 2558 C C . MET B 1 14 ? 5.531 36.25 -38 1 18.27 14 MET B C 1
ATOM 2560 O O . MET B 1 14 ? 5.758 37.438 -37.656 1 18.27 14 MET B O 1
ATOM 2564 N N . CYS B 1 15 ? 6.871 35.938 -38.469 1 18.83 15 CYS B N 1
ATOM 2565 C CA . CYS B 1 15 ? 8.219 36.438 -38.312 1 18.83 15 CYS B CA 1
ATOM 2566 C C . CYS B 1 15 ? 8.703 37.125 -39.594 1 18.83 15 CYS B C 1
ATOM 2568 O O . CYS B 1 15 ? 9.234 36.469 -40.469 1 18.83 15 CYS B O 1
ATOM 2570 N N . SER B 1 16 ? 7.961 38 -40.281 1 18.45 16 SER B N 1
ATOM 2571 C CA . SER B 1 16 ? 8.297 38.406 -41.625 1 18.45 16 SER B CA 1
ATOM 2572 C C . SER B 1 16 ? 9.555 39.281 -41.688 1 18.45 16 SER B C 1
ATOM 2574 O O . SER B 1 16 ? 10.07 39.562 -42.75 1 18.45 16 SER B O 1
ATOM 2576 N N . PHE B 1 17 ? 10.148 39.844 -40.5 1 19.09 17 PHE B N 1
ATOM 2577 C CA . PHE B 1 17 ? 10.594 41.188 -40.844 1 19.09 17 PHE B CA 1
ATOM 2578 C C . PHE B 1 17 ? 11.797 41.125 -41.781 1 19.09 17 PHE B C 1
ATOM 2580 O O . PHE B 1 17 ? 12.516 40.125 -41.812 1 19.09 17 PHE B O 1
ATOM 2587 N N . GLN B 1 18 ? 12.281 42.438 -42.281 1 18.78 18 GLN B N 1
ATOM 2588 C CA . GLN B 1 18 ? 12.773 43.156 -43.438 1 18.78 18 GLN B CA 1
ATOM 2589 C C . GLN B 1 18 ? 14.297 43.094 -43.531 1 18.78 18 GLN B C 1
ATOM 2591 O O . GLN B 1 18 ? 14.984 43.406 -42.531 1 18.78 18 GLN B O 1
ATOM 2596 N N . ARG B 1 19 ? 14.906 42.312 -44.406 1 22.53 19 ARG B N 1
ATOM 2597 C CA . ARG B 1 19 ? 16.266 41.938 -44.781 1 22.53 19 ARG B CA 1
ATOM 2598 C C . ARG B 1 19 ? 17.062 43.188 -45.219 1 22.53 19 ARG B C 1
ATOM 2600 O O . ARG B 1 19 ? 16.953 43.625 -46.344 1 22.53 19 ARG B O 1
ATOM 2607 N N . ARG B 1 20 ? 17 44.281 -44.312 1 19.98 20 ARG B N 1
ATOM 2608 C CA . ARG B 1 20 ? 17.562 45.469 -44.906 1 19.98 20 ARG B CA 1
ATOM 2609 C C . ARG B 1 20 ? 19.016 45.281 -45.312 1 19.98 20 ARG B C 1
ATOM 2611 O O . ARG B 1 20 ? 19.781 44.656 -44.562 1 19.98 20 ARG B O 1
ATOM 2618 N N . ARG B 1 21 ? 19.344 45.688 -46.5 1 22.16 21 ARG B N 1
ATOM 2619 C CA . ARG B 1 21 ? 20.422 45.562 -47.5 1 22.16 21 ARG B CA 1
ATOM 2620 C C . ARG B 1 21 ? 21.656 46.312 -47.031 1 22.16 21 ARG B C 1
ATOM 2622 O O . ARG B 1 21 ? 21.719 47.562 -47.125 1 22.16 21 ARG B O 1
ATOM 2629 N N . LEU B 1 22 ? 22.094 46.156 -45.688 1 21.83 22 LEU B N 1
ATOM 2630 C CA . LEU B 1 22 ? 23 47.25 -45.344 1 21.83 22 LEU B CA 1
ATOM 2631 C C . LEU B 1 22 ? 24.234 47.219 -46.25 1 21.83 22 LEU B C 1
ATOM 2633 O O . LEU B 1 22 ? 24.719 46.156 -46.625 1 21.83 22 LEU B O 1
ATOM 2637 N N . PRO B 1 23 ? 24.625 48.5 -46.594 1 22 23 PRO B N 1
ATOM 2638 C CA . PRO B 1 23 ? 25.5 48.969 -47.656 1 22 23 PRO B CA 1
ATOM 2639 C C . PRO B 1 23 ? 26.938 48.469 -47.531 1 22 23 PRO B C 1
ATOM 2641 O O . PRO B 1 23 ? 27.344 48.062 -46.438 1 22 23 PRO B O 1
ATOM 2644 N N . LYS B 1 24 ? 27.719 48.531 -48.594 1 21.09 24 LYS B N 1
ATOM 2645 C CA . LYS B 1 24 ? 28.828 47.844 -49.281 1 21.09 24 LYS B CA 1
ATOM 2646 C C . LYS B 1 24 ? 30.156 48.219 -48.656 1 21.09 24 LYS B C 1
ATOM 2648 O O . LYS B 1 24 ? 31.094 47.406 -48.656 1 21.09 24 LYS B O 1
ATOM 2653 N N . LYS B 1 25 ? 30.359 49.562 -48.219 1 22.03 25 LYS B N 1
ATOM 2654 C CA . LYS B 1 25 ? 31.516 50.156 -48.906 1 22.03 25 LYS B CA 1
ATOM 2655 C C . LYS B 1 25 ? 32.812 49.531 -48.375 1 22.03 25 LYS B C 1
ATOM 2657 O O . LYS B 1 25 ? 32.812 48.938 -47.281 1 22.03 25 LYS B O 1
ATOM 2662 N N . LYS B 1 26 ? 33.969 50.438 -48.375 1 24.14 26 LYS B N 1
ATOM 2663 C CA . LYS B 1 26 ? 35.312 50.5 -48.906 1 24.14 26 LYS B CA 1
ATOM 2664 C C . LYS B 1 26 ? 36.344 50.125 -47.844 1 24.14 26 LYS B C 1
ATOM 2666 O O . LYS B 1 26 ? 37.531 50.312 -48.062 1 24.14 26 LYS B O 1
ATOM 2671 N N . VAL B 1 27 ? 36.062 49.469 -46.625 1 23.91 27 VAL B N 1
ATOM 2672 C CA . VAL B 1 27 ? 36.938 49.875 -45.562 1 23.91 27 VAL B CA 1
ATOM 2673 C C . VAL B 1 27 ? 38.375 49.438 -45.844 1 23.91 27 VAL B C 1
ATOM 2675 O O . VAL B 1 27 ? 38.594 48.312 -46.281 1 23.91 27 VAL B O 1
ATOM 2678 N N . SER B 1 28 ? 39.312 50.469 -45.938 1 22.19 28 SER B N 1
ATOM 2679 C CA . SER B 1 28 ? 40.688 50.656 -46.344 1 22.19 28 SER B CA 1
ATOM 2680 C C . SER B 1 28 ? 41.625 49.719 -45.594 1 22.19 28 SER B C 1
ATOM 2682 O O . SER B 1 28 ? 41.281 49.188 -44.531 1 22.19 28 SER B O 1
ATOM 2684 N N . THR B 1 29 ? 42.812 49.312 -46.281 1 25.52 29 THR B N 1
ATOM 2685 C CA . THR B 1 29 ? 43.75 48.188 -46.375 1 25.52 29 THR B CA 1
ATOM 2686 C C . THR B 1 29 ? 44.625 48.156 -45.125 1 25.52 29 THR B C 1
ATOM 2688 O O . THR B 1 29 ? 45.25 47.094 -44.844 1 25.52 29 THR B O 1
ATOM 2691 N N . SER B 1 30 ? 44.938 49.406 -44.594 1 23.92 30 SER B N 1
ATOM 2692 C CA . SER B 1 30 ? 46.281 49.594 -44.094 1 23.92 30 SER B CA 1
ATOM 2693 C C . SER B 1 30 ? 46.531 48.719 -42.875 1 23.92 30 SER B C 1
ATOM 2695 O O . SER B 1 30 ? 47.688 48.594 -42.406 1 23.92 30 SER B O 1
ATOM 2697 N N . THR B 1 31 ? 45.531 48.656 -41.938 1 24.88 31 THR B N 1
ATOM 2698 C CA . THR B 1 31 ? 45.906 48.562 -40.531 1 24.88 31 THR B CA 1
ATOM 2699 C C . THR B 1 31 ? 46.5 47.188 -40.219 1 24.88 31 THR B C 1
ATOM 2701 O O . THR B 1 31 ? 45.781 46.219 -39.969 1 24.88 31 THR B O 1
ATOM 2704 N N . LEU B 1 32 ? 47.406 46.719 -41.125 1 24.98 32 LEU B N 1
ATOM 2705 C CA . LEU B 1 32 ? 47.75 45.281 -41.156 1 24.98 32 LEU B CA 1
ATOM 2706 C C . LEU B 1 32 ? 48.562 44.906 -39.906 1 24.98 32 LEU B C 1
ATOM 2708 O O . LEU B 1 32 ? 48.531 43.781 -39.469 1 24.98 32 LEU B O 1
ATOM 2712 N N . ILE B 1 33 ? 49.406 45.844 -39.5 1 25.92 33 ILE B N 1
ATOM 2713 C CA . ILE B 1 33 ? 50.719 45.375 -39.062 1 25.92 33 ILE B CA 1
ATOM 2714 C C . ILE B 1 33 ? 50.594 44.719 -37.688 1 25.92 33 ILE B C 1
ATOM 2716 O O . ILE B 1 33 ? 51.344 43.812 -37.344 1 25.92 33 ILE B O 1
ATOM 2720 N N . PHE B 1 34 ? 49.781 45.344 -36.844 1 25.12 34 PHE B N 1
ATOM 2721 C CA . PHE B 1 34 ? 50.156 45.281 -35.438 1 25.12 34 PHE B CA 1
ATOM 2722 C C . PHE B 1 34 ? 49.969 43.875 -34.875 1 25.12 34 PHE B C 1
ATOM 2724 O O . PHE B 1 34 ? 50.062 43.656 -33.688 1 25.12 34 PHE B O 1
ATOM 2731 N N . VAL B 1 35 ? 49.531 42.938 -35.781 1 25.19 35 VAL B N 1
ATOM 2732 C CA . VAL B 1 35 ? 48.781 41.906 -35.094 1 25.19 35 VAL B CA 1
ATOM 2733 C C . VAL B 1 35 ? 49.75 40.969 -34.344 1 25.19 35 VAL B C 1
ATOM 2735 O O . VAL B 1 35 ? 49.312 40.031 -33.688 1 25.19 35 VAL B O 1
ATOM 2738 N N . LEU B 1 36 ? 51 41.188 -34.719 1 26.8 36 LEU B N 1
ATOM 2739 C CA . LEU B 1 36 ? 51.719 39.938 -34.5 1 26.8 36 LEU B CA 1
ATOM 2740 C C . LEU B 1 36 ? 51.875 39.625 -33.031 1 26.8 36 LEU B C 1
ATOM 2742 O O . LEU B 1 36 ? 52.094 38.469 -32.656 1 26.8 36 LEU B O 1
ATOM 2746 N N . LEU B 1 37 ? 52.125 40.656 -32.312 1 27.72 37 LEU B N 1
ATOM 2747 C CA . LEU B 1 37 ? 52.844 40.375 -31.078 1 27.72 37 LEU B CA 1
ATOM 2748 C C . LEU B 1 37 ? 52.031 39.5 -30.125 1 27.72 37 LEU B C 1
ATOM 2750 O O . LEU B 1 37 ? 52.562 38.844 -29.234 1 27.72 37 LEU B O 1
ATOM 2754 N N . CYS B 1 38 ? 50.688 39.781 -30.156 1 24.38 38 CYS B N 1
ATOM 2755 C CA . CYS B 1 38 ? 50 39.5 -28.891 1 24.38 38 CYS B CA 1
ATOM 2756 C C . CYS B 1 38 ? 49.906 38 -28.641 1 24.38 38 CYS B C 1
ATOM 2758 O O . CYS B 1 38 ? 49.219 37.594 -27.688 1 24.38 38 CYS B O 1
ATOM 2760 N N . ILE B 1 39 ? 50.312 37.219 -29.609 1 27.81 39 ILE B N 1
ATOM 2761 C CA . ILE B 1 39 ? 49.688 35.906 -29.5 1 27.81 39 ILE B CA 1
ATOM 2762 C C . ILE B 1 39 ? 50.25 35.156 -28.312 1 27.81 39 ILE B C 1
ATOM 2764 O O . ILE B 1 39 ? 49.688 34.125 -27.891 1 27.81 39 ILE B O 1
ATOM 2768 N N . THR B 1 40 ? 51.406 35.469 -27.953 1 28.47 40 THR B N 1
ATOM 2769 C CA . THR B 1 40 ? 52.125 34.406 -27.25 1 28.47 40 THR B CA 1
ATOM 2770 C C . THR B 1 40 ? 51.5 34.156 -25.891 1 28.47 40 THR B C 1
ATOM 2772 O O . THR B 1 40 ? 51.656 33.062 -25.312 1 28.47 40 THR B O 1
ATOM 2775 N N . LEU B 1 41 ? 51.062 35.219 -25.25 1 30.84 41 LEU B N 1
ATOM 2776 C CA . LEU B 1 41 ? 51.031 35.031 -23.812 1 30.84 41 LEU B CA 1
ATOM 2777 C C . LEU B 1 41 ? 49.906 34.031 -23.438 1 30.84 41 LEU B C 1
ATOM 2779 O O . LEU B 1 41 ? 49.688 33.75 -22.266 1 30.84 41 LEU B O 1
ATOM 2783 N N . LEU B 1 42 ? 48.938 33.781 -24.359 1 28.98 42 LEU B N 1
ATOM 2784 C CA . LEU B 1 42 ? 47.719 33.281 -23.734 1 28.98 42 LEU B CA 1
ATOM 2785 C C . LEU B 1 42 ? 47.906 31.844 -23.281 1 28.98 42 LEU B C 1
ATOM 2787 O O . LEU B 1 42 ? 46.969 31.219 -22.812 1 28.98 42 LEU B O 1
ATOM 2791 N N . SER B 1 43 ? 48.969 31.234 -23.672 1 27.19 43 SER B N 1
ATOM 2792 C CA . SER B 1 43 ? 48.812 29.797 -23.547 1 27.19 43 SER B CA 1
ATOM 2793 C C . SER B 1 43 ? 48.75 29.375 -22.078 1 27.19 43 SER B C 1
ATOM 2795 O O . SER B 1 43 ? 48.812 28.172 -21.781 1 27.19 43 SER B O 1
ATOM 2797 N N . GLN B 1 44 ? 49.125 30.203 -21.188 1 28.7 44 GLN B N 1
ATOM 2798 C CA . GLN B 1 44 ? 49.25 29.469 -19.922 1 28.7 44 GLN B CA 1
ATOM 2799 C C . GLN B 1 44 ? 47.875 28.938 -19.484 1 28.7 44 GLN B C 1
ATOM 2801 O O . GLN B 1 44 ? 47.031 29.703 -19.016 1 28.7 44 GLN B O 1
ATOM 2806 N N . VAL B 1 45 ? 47.219 28.094 -20.219 1 29 45 VAL B N 1
ATOM 2807 C CA . VAL B 1 45 ? 46.031 27.484 -19.672 1 29 45 VAL B CA 1
ATOM 2808 C C . VAL B 1 45 ? 46.312 26.922 -18.281 1 29 45 VAL B C 1
ATOM 2810 O O . VAL B 1 45 ? 47.281 26.188 -18.078 1 29 45 VAL B O 1
ATOM 2813 N N . ALA B 1 46 ? 45.969 27.656 -17.172 1 33.34 46 ALA B N 1
ATOM 2814 C CA . ALA B 1 46 ? 46 27.125 -15.812 1 33.34 46 ALA B CA 1
ATOM 2815 C C . ALA B 1 46 ? 45.531 25.688 -15.758 1 33.34 46 ALA B C 1
ATOM 2817 O O . ALA B 1 46 ? 44.719 25.281 -16.594 1 33.34 46 ALA B O 1
ATOM 2818 N N . PRO B 1 47 ? 46.25 24.797 -15.039 1 33.78 47 PRO B N 1
ATOM 2819 C CA . PRO B 1 47 ? 45.812 23.406 -14.898 1 33.78 47 PRO B CA 1
ATOM 2820 C C . PRO B 1 47 ? 44.312 23.297 -14.633 1 33.78 47 PRO B C 1
ATOM 2822 O O . PRO B 1 47 ? 43.688 24.234 -14.117 1 33.78 47 PRO B O 1
ATOM 2825 N N . GLY B 1 48 ? 43.594 22.578 -15.484 1 30.67 48 GLY B N 1
ATOM 2826 C CA . GLY B 1 48 ? 42.188 22.25 -15.438 1 30.67 48 GLY B CA 1
ATOM 2827 C C . GLY B 1 48 ? 41.656 22 -14.031 1 30.67 48 GLY B C 1
ATOM 2828 O O . GLY B 1 48 ? 42.281 21.234 -13.281 1 30.67 48 GLY B O 1
ATOM 2829 N N . ILE B 1 49 ? 41.25 23.062 -13.375 1 31.62 49 ILE B N 1
ATOM 2830 C CA . ILE B 1 49 ? 40.406 22.781 -12.195 1 31.62 49 ILE B CA 1
ATOM 2831 C C . ILE B 1 49 ? 39.5 21.609 -12.484 1 31.62 49 ILE B C 1
ATOM 2833 O O . ILE B 1 49 ? 38.594 21.703 -13.336 1 31.62 49 ILE B O 1
ATOM 2837 N N . VAL B 1 50 ? 40.062 20.406 -12.492 1 31.66 50 VAL B N 1
ATOM 2838 C CA . VAL B 1 50 ? 39.125 19.281 -12.383 1 31.66 50 VAL B CA 1
ATOM 2839 C C . VAL B 1 50 ? 38 19.625 -11.414 1 31.66 50 VAL B C 1
ATOM 2841 O O . VAL B 1 50 ? 38.25 19.875 -10.227 1 31.66 50 VAL B O 1
ATOM 2844 N N . MET B 1 51 ? 37.031 20.25 -11.867 1 32.06 51 MET B N 1
ATOM 2845 C CA . MET B 1 51 ? 35.812 20.312 -11.039 1 32.06 51 MET B CA 1
ATOM 2846 C C . MET B 1 51 ? 35.594 18.984 -10.312 1 32.06 51 MET B C 1
ATOM 2848 O O . MET B 1 51 ? 35.406 17.953 -10.945 1 32.06 51 MET B O 1
ATOM 2852 N N . ARG B 1 52 ? 36.281 18.781 -9.281 1 32.38 52 ARG B N 1
ATOM 2853 C CA . ARG B 1 52 ? 35.812 17.719 -8.406 1 32.38 52 ARG B CA 1
ATOM 2854 C C . ARG B 1 52 ? 34.281 17.703 -8.367 1 32.38 52 ARG B C 1
ATOM 2856 O O . ARG B 1 52 ? 33.656 18.656 -7.891 1 32.38 52 ARG B O 1
ATOM 2863 N N . ARG B 1 53 ? 33.688 17.172 -9.344 1 37.59 53 ARG B N 1
ATOM 2864 C CA . ARG B 1 53 ? 32.281 16.859 -9.062 1 37.59 53 ARG B CA 1
ATOM 2865 C C . ARG B 1 53 ? 32.125 16.328 -7.641 1 37.59 53 ARG B C 1
ATOM 2867 O O . ARG B 1 53 ? 32.781 15.375 -7.242 1 37.59 53 ARG B O 1
ATOM 2874 N N . ASP B 1 54 ? 31.906 17.078 -6.727 1 37.91 54 ASP B N 1
ATOM 2875 C CA . ASP B 1 54 ? 31.531 16.656 -5.379 1 37.91 54 ASP B CA 1
ATOM 2876 C C . ASP B 1 54 ? 30.688 15.391 -5.406 1 37.91 54 ASP B C 1
ATOM 2878 O O . ASP B 1 54 ? 29.5 15.422 -5.723 1 37.91 54 ASP B O 1
ATOM 2882 N N . VAL B 1 55 ? 31.156 14.312 -5.93 1 46.28 55 VAL B N 1
ATOM 2883 C CA . VAL B 1 55 ? 30.531 13 -5.863 1 46.28 55 VAL B CA 1
ATOM 2884 C C . VAL B 1 55 ? 30.078 12.711 -4.438 1 46.28 55 VAL B C 1
ATOM 2886 O O . VAL B 1 55 ? 30.891 12.477 -3.549 1 46.28 55 VAL B O 1
ATOM 2889 N N . HIS B 1 56 ? 29.125 13.289 -3.951 1 57.06 56 HIS B N 1
ATOM 2890 C CA . HIS B 1 56 ? 28.594 12.859 -2.662 1 57.06 56 HIS B CA 1
ATOM 2891 C C . HIS B 1 56 ? 28.453 11.344 -2.594 1 57.06 56 HIS B C 1
ATOM 2893 O O . HIS B 1 56 ? 27.953 10.719 -3.529 1 57.06 56 HIS B O 1
ATOM 2899 N N . PRO B 1 57 ? 29.219 10.711 -1.786 1 69.75 57 PRO B N 1
ATOM 2900 C CA . PRO B 1 57 ? 29.094 9.258 -1.637 1 69.75 57 PRO B CA 1
ATOM 2901 C C . PRO B 1 57 ? 27.641 8.805 -1.477 1 69.75 57 PRO B C 1
ATOM 2903 O O . PRO B 1 57 ? 26.812 9.555 -0.955 1 69.75 57 PRO B O 1
ATOM 2906 N N . ASP B 1 58 ? 27.344 7.785 -2.326 1 75.44 58 ASP B N 1
ATOM 2907 C CA . ASP B 1 58 ? 26.031 7.168 -2.156 1 75.44 58 ASP B CA 1
ATOM 2908 C C . ASP B 1 58 ? 25.812 6.734 -0.708 1 75.44 58 ASP B C 1
ATOM 2910 O O . ASP B 1 58 ? 26.641 6.012 -0.14 1 75.44 58 ASP B O 1
ATOM 2914 N N . VAL B 1 59 ? 24.875 7.402 -0.074 1 84.25 59 VAL B N 1
ATOM 2915 C CA . VAL B 1 59 ? 24.484 7.023 1.28 1 84.25 59 VAL B CA 1
ATOM 2916 C C . VAL B 1 59 ? 23.141 6.293 1.248 1 84.25 59 VAL B C 1
ATOM 2918 O O . VAL B 1 59 ? 22.172 6.785 0.661 1 84.25 59 VAL B O 1
ATOM 2921 N N . TYR B 1 60 ? 23.219 5.051 1.714 1 86.31 60 TYR B N 1
ATOM 2922 C CA . TYR B 1 60 ? 21.984 4.27 1.82 1 86.31 60 TYR B CA 1
ATOM 2923 C C . TYR B 1 60 ? 21.375 4.406 3.207 1 86.31 60 TYR B C 1
ATOM 2925 O O . TYR B 1 60 ? 22.047 4.199 4.219 1 86.31 60 TYR B O 1
ATOM 2933 N N . THR B 1 61 ? 20.125 4.863 3.232 1 91.25 61 THR B N 1
ATOM 2934 C CA . THR B 1 61 ? 19.422 4.938 4.504 1 91.25 61 THR B CA 1
ATOM 2935 C C . THR B 1 61 ? 18.219 3.994 4.512 1 91.25 61 THR B C 1
ATOM 2937 O O . THR B 1 61 ? 17.734 3.594 3.451 1 91.25 61 THR B O 1
ATOM 2940 N N . ARG B 1 62 ? 17.781 3.699 5.691 1 93.38 62 ARG B N 1
ATOM 2941 C CA . ARG B 1 62 ? 16.766 2.672 5.926 1 93.38 62 ARG B CA 1
ATOM 2942 C C . ARG B 1 62 ? 15.477 3 5.191 1 93.38 62 ARG B C 1
ATOM 2944 O O . ARG B 1 62 ? 14.891 2.135 4.539 1 93.38 62 ARG B O 1
ATOM 2951 N N . PHE B 1 63 ? 15.109 4.277 5.164 1 96.81 63 PHE B N 1
ATOM 2952 C CA . PHE B 1 63 ? 13.797 4.617 4.617 1 96.81 63 PHE B CA 1
ATOM 2953 C C . PHE B 1 63 ? 13.938 5.301 3.262 1 96.81 63 PHE B C 1
ATOM 2955 O O . PHE B 1 63 ? 13.008 5.293 2.453 1 96.81 63 PHE B O 1
ATOM 2962 N N . ALA B 1 64 ? 15.102 5.84 2.93 1 95.25 64 ALA B N 1
ATOM 2963 C CA . ALA B 1 64 ? 15.25 6.621 1.704 1 95.25 64 ALA B CA 1
ATOM 2964 C C . ALA B 1 64 ? 15.938 5.805 0.613 1 95.25 64 ALA B C 1
ATOM 2966 O O . ALA B 1 64 ? 15.922 6.184 -0.56 1 95.25 64 ALA B O 1
ATOM 2967 N N . GLY B 1 65 ? 16.516 4.699 0.972 1 91.94 65 GLY B N 1
ATOM 2968 C CA . GLY B 1 65 ? 17.297 3.961 -0.004 1 91.94 65 GLY B CA 1
ATOM 2969 C C . GLY B 1 65 ? 18.562 4.699 -0.436 1 91.94 65 GLY B C 1
ATOM 2970 O O . GLY B 1 65 ? 19.188 5.383 0.37 1 91.94 65 GLY B O 1
ATOM 2971 N N . SER B 1 66 ? 18.922 4.48 -1.686 1 88.81 66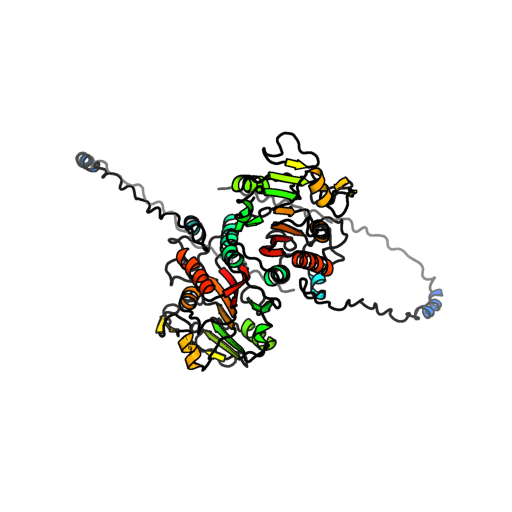 SER B N 1
ATOM 2972 C CA . SER B 1 66 ? 20.141 5.105 -2.199 1 88.81 66 SER B CA 1
ATOM 2973 C C . SER B 1 66 ? 19.938 6.598 -2.439 1 88.81 66 SER B C 1
ATOM 2975 O O . SER B 1 66 ? 19 6.996 -3.145 1 88.81 66 SER B O 1
ATOM 2977 N N . SER B 1 67 ? 20.875 7.418 -1.912 1 88.5 67 SER B N 1
ATOM 2978 C CA . SER B 1 67 ? 20.797 8.867 -2.082 1 88.5 67 SER B CA 1
ATOM 2979 C C . SER B 1 67 ? 21.062 9.273 -3.527 1 88.5 67 SER B C 1
ATOM 2981 O O . SER B 1 67 ? 20.578 10.305 -3.988 1 88.5 67 SER B O 1
ATOM 2983 N N . LYS B 1 68 ? 21.719 8.469 -4.277 1 85.81 68 LYS B N 1
ATOM 2984 C CA . LYS B 1 68 ? 22.125 8.812 -5.633 1 85.81 68 LYS B CA 1
ATOM 2985 C C . LYS B 1 68 ? 20.938 8.859 -6.578 1 85.81 68 LYS B C 1
ATOM 2987 O O . LYS B 1 68 ? 20.938 9.602 -7.562 1 85.81 68 LYS B O 1
ATOM 2992 N N . SER B 1 69 ? 19.938 8.164 -6.23 1 88.12 69 SER B N 1
ATOM 2993 C CA . SER B 1 69 ? 18.797 8.07 -7.133 1 88.12 69 SER B CA 1
ATOM 2994 C C . SER B 1 69 ? 17.859 9.273 -6.973 1 88.12 69 SER B C 1
ATOM 2996 O O . SER B 1 69 ? 17.047 9.547 -7.852 1 88.12 69 SER B O 1
ATOM 2998 N N . TRP B 1 70 ? 17.953 9.992 -5.902 1 91.5 70 TRP B N 1
ATOM 2999 C CA . TRP B 1 70 ? 17 11.055 -5.586 1 91.5 70 TRP B CA 1
ATOM 3000 C C . TRP B 1 70 ? 17.156 12.227 -6.547 1 91.5 70 TRP B C 1
ATOM 3002 O O . TRP B 1 70 ? 16.172 12.82 -6.973 1 91.5 70 TRP B O 1
ATOM 3012 N N . ASP B 1 71 ? 18.344 12.523 -6.93 1 87.12 71 ASP B N 1
ATOM 3013 C CA . ASP B 1 71 ? 18.594 13.68 -7.781 1 87.12 71 ASP B CA 1
ATOM 3014 C C . ASP B 1 71 ? 17.984 13.484 -9.164 1 87.12 71 ASP B C 1
ATOM 3016 O O . ASP B 1 71 ? 17.625 14.461 -9.828 1 87.12 71 ASP B O 1
ATOM 3020 N N . ALA B 1 72 ? 17.844 12.297 -9.531 1 87.38 72 ALA B N 1
ATOM 3021 C CA . ALA B 1 72 ? 17.281 12 -10.844 1 87.38 72 ALA B CA 1
ATOM 3022 C C . ALA B 1 72 ? 15.789 12.328 -10.883 1 87.38 72 ALA B C 1
ATOM 3024 O O . ALA B 1 72 ? 15.258 12.711 -11.93 1 87.38 72 ALA B O 1
ATOM 3025 N N . TYR B 1 73 ? 15.133 12.234 -9.742 1 89.5 73 TYR B N 1
ATOM 3026 C CA . TYR B 1 73 ? 13.68 12.359 -9.742 1 89.5 73 TYR B CA 1
ATOM 3027 C C . TYR B 1 73 ? 13.242 13.578 -8.945 1 89.5 73 TYR B C 1
ATOM 3029 O O . TYR B 1 73 ? 12.117 14.062 -9.109 1 89.5 73 TYR B O 1
ATOM 3037 N N . LEU B 1 74 ? 14.047 14.016 -8.062 1 89.75 74 LEU B N 1
ATOM 3038 C CA . LEU B 1 74 ? 13.852 15.234 -7.285 1 89.75 74 LEU B CA 1
ATOM 3039 C C . LEU B 1 74 ? 15.102 16.109 -7.324 1 89.75 74 LEU B C 1
ATOM 3041 O O . LEU B 1 74 ? 15.766 16.297 -6.301 1 89.75 74 LEU B O 1
ATOM 3045 N N . PRO B 1 75 ? 15.297 16.672 -8.523 1 82.94 75 PRO B N 1
ATOM 3046 C CA . PRO B 1 75 ? 16.547 17.422 -8.672 1 82.94 75 PRO B CA 1
ATOM 3047 C C . PRO B 1 75 ? 16.562 18.703 -7.828 1 82.94 75 PRO B C 1
ATOM 3049 O O . PRO B 1 75 ? 15.57 19.438 -7.793 1 82.94 75 PRO B O 1
ATOM 3052 N N . HIS B 1 76 ? 17.734 18.922 -7.23 1 74.31 76 HIS B N 1
ATOM 3053 C CA . HIS B 1 76 ? 17.906 20.062 -6.332 1 74.31 76 HIS B CA 1
ATOM 3054 C C . HIS B 1 76 ? 17.812 21.375 -7.09 1 74.31 76 HIS B C 1
ATOM 3056 O O . HIS B 1 76 ? 17.281 22.359 -6.578 1 74.31 76 HIS B O 1
ATOM 3062 N N . LYS B 1 77 ? 18.438 21.516 -8.211 1 66.19 77 LYS B N 1
ATOM 3063 C CA . LYS B 1 77 ? 18.609 22.781 -8.93 1 66.19 77 LYS B CA 1
ATOM 3064 C C . LYS B 1 77 ? 17.312 23.188 -9.625 1 66.19 77 LYS B C 1
ATOM 3066 O O . LYS B 1 77 ? 17.062 24.391 -9.797 1 66.19 77 LYS B O 1
ATOM 3071 N N . LEU B 1 78 ? 16.609 22.266 -10.195 1 58.28 78 LEU B N 1
ATOM 3072 C CA . LEU B 1 78 ? 15.453 22.594 -11.016 1 58.28 78 LEU B CA 1
ATOM 3073 C C . LEU B 1 78 ? 14.195 22.688 -10.156 1 58.28 78 LEU B C 1
ATOM 3075 O O . LEU B 1 78 ? 13.078 22.734 -10.688 1 58.28 78 LEU B O 1
ATOM 3079 N N . SER B 1 79 ? 14.422 22.703 -9.008 1 60.44 79 SER B N 1
ATOM 3080 C CA . SER B 1 79 ? 13.172 22.375 -8.32 1 60.44 79 SER B CA 1
ATOM 3081 C C . SER B 1 79 ? 12.281 23.609 -8.195 1 60.44 79 SER B C 1
ATOM 3083 O O . SER B 1 79 ? 12.383 24.359 -7.219 1 60.44 79 SER B O 1
ATOM 3085 N N . THR B 1 80 ? 11.867 24.047 -9.398 1 66.19 80 THR B N 1
ATOM 3086 C CA . THR B 1 80 ? 10.758 24.984 -9.328 1 66.19 80 THR B CA 1
ATOM 3087 C C . THR B 1 80 ? 9.766 24.578 -8.242 1 66.19 80 THR B C 1
ATOM 3089 O O . THR B 1 80 ? 9.727 23.422 -7.836 1 66.19 80 THR B O 1
ATOM 3092 N N . PRO B 1 81 ? 9.141 25.5 -7.738 1 64.44 81 PRO B N 1
ATOM 3093 C CA . PRO B 1 81 ? 8.344 25.344 -6.52 1 64.44 81 PRO B CA 1
ATOM 3094 C C . PRO B 1 81 ? 7.426 24.125 -6.566 1 64.44 81 PRO B C 1
ATOM 3096 O O . PRO B 1 81 ? 7.199 23.469 -5.543 1 64.44 81 PRO B O 1
ATOM 3099 N N . ASP B 1 82 ? 6.949 23.797 -7.609 1 68.56 82 ASP B N 1
ATOM 3100 C CA . ASP B 1 82 ? 5.988 22.688 -7.637 1 68.56 82 ASP B CA 1
ATOM 3101 C C . ASP B 1 82 ? 6.426 21.609 -8.617 1 68.56 82 ASP B C 1
ATOM 3103 O O . ASP B 1 82 ? 5.609 20.797 -9.062 1 68.56 82 ASP B O 1
ATOM 3107 N N . PHE B 1 83 ? 7.754 21.641 -8.664 1 76.44 83 PHE B N 1
ATOM 3108 C CA . PHE B 1 83 ? 8.234 20.672 -9.625 1 76.44 83 PHE B CA 1
ATOM 3109 C C . PHE B 1 83 ? 8.094 19.25 -9.078 1 76.44 83 PHE B C 1
ATOM 3111 O O . PHE B 1 83 ? 8.484 18.984 -7.938 1 76.44 83 PHE B O 1
ATOM 3118 N N . CYS B 1 84 ? 7.516 18.438 -9.93 1 81.31 84 CYS B N 1
ATOM 3119 C CA . CYS B 1 84 ? 7.539 17 -9.758 1 81.31 84 CYS B CA 1
ATOM 3120 C C . CYS B 1 84 ? 7.832 16.297 -11.07 1 81.31 84 CYS B C 1
ATOM 3122 O O . CYS B 1 84 ? 7.316 16.688 -12.125 1 81.31 84 CYS B O 1
ATOM 3124 N N . THR B 1 85 ? 8.727 15.336 -10.93 1 80.31 85 THR B N 1
ATOM 3125 C CA . THR B 1 85 ? 9.094 14.602 -12.133 1 80.31 85 THR B CA 1
ATOM 3126 C C . THR B 1 85 ? 7.855 14.086 -12.852 1 80.31 85 THR B C 1
ATOM 3128 O O . THR B 1 85 ? 6.887 13.672 -12.211 1 80.31 85 THR B O 1
ATOM 3131 N N . ASN B 1 86 ? 8.047 14.141 -14.203 1 80.69 86 ASN B N 1
ATOM 3132 C CA . ASN B 1 86 ? 6.945 13.641 -15.023 1 80.69 86 ASN B CA 1
ATOM 3133 C C . ASN B 1 86 ? 6.711 12.148 -14.805 1 80.69 86 ASN B C 1
ATOM 3135 O O . ASN B 1 86 ? 7.664 11.391 -14.602 1 80.69 86 ASN B O 1
ATOM 3139 N N . LYS B 1 87 ? 5.426 11.922 -14.922 1 79.19 87 LYS B N 1
ATOM 3140 C CA . LYS B 1 87 ? 5.012 10.531 -14.719 1 79.19 87 LYS B CA 1
ATOM 3141 C C . LYS B 1 87 ? 5.43 9.656 -15.898 1 79.19 87 LYS B C 1
ATOM 3143 O O . LYS B 1 87 ? 4.93 9.828 -17.016 1 79.19 87 LYS B O 1
ATOM 3148 N N . ASN B 1 88 ? 6.395 8.914 -15.758 1 85.38 88 ASN B N 1
ATOM 3149 C CA . ASN B 1 88 ? 6.793 7.793 -16.609 1 85.38 88 ASN B CA 1
ATOM 3150 C C . ASN B 1 88 ? 7.055 6.535 -15.781 1 85.38 88 ASN B C 1
ATOM 3152 O O . ASN B 1 88 ? 7.027 6.578 -14.547 1 85.38 88 ASN B O 1
ATOM 3156 N N . GLN B 1 89 ? 7.234 5.5 -16.469 1 83.81 89 GLN B N 1
ATOM 3157 C CA . GLN B 1 89 ? 7.281 4.215 -15.773 1 83.81 89 GLN B CA 1
ATOM 3158 C C . GLN B 1 89 ? 8.445 4.16 -14.789 1 83.81 89 GLN B C 1
ATOM 3160 O O . GLN B 1 89 ? 8.312 3.619 -13.688 1 83.81 89 GLN B O 1
ATOM 3165 N N . LEU B 1 90 ? 9.578 4.711 -15.172 1 87.19 90 LEU B N 1
ATOM 3166 C CA . LEU B 1 90 ? 10.75 4.699 -14.297 1 87.19 90 LEU B CA 1
ATOM 3167 C C . LEU B 1 90 ? 10.5 5.531 -13.047 1 87.19 90 LEU B C 1
ATOM 3169 O O . LEU B 1 90 ? 10.836 5.105 -11.938 1 87.19 90 LEU B O 1
ATOM 3173 N N . ALA B 1 91 ? 9.961 6.691 -13.234 1 89.69 91 ALA B N 1
ATOM 3174 C CA . ALA B 1 91 ? 9.625 7.555 -12.109 1 89.69 91 ALA B CA 1
ATOM 3175 C C . ALA B 1 91 ? 8.578 6.902 -11.211 1 89.69 91 ALA B C 1
ATOM 3177 O O . ALA B 1 91 ? 8.711 6.914 -9.984 1 89.69 91 ALA B O 1
ATOM 3178 N N . LEU B 1 92 ? 7.629 6.297 -11.852 1 88.31 92 LEU B N 1
ATOM 3179 C CA . LEU B 1 92 ? 6.574 5.613 -11.109 1 88.31 92 LEU B CA 1
ATOM 3180 C C . LEU B 1 92 ? 7.156 4.512 -10.227 1 88.31 92 LEU B C 1
ATOM 3182 O O . LEU B 1 92 ? 6.812 4.406 -9.047 1 88.31 92 LEU B O 1
ATOM 3186 N N . ASP B 1 93 ? 8.016 3.775 -10.758 1 87.56 93 ASP B N 1
ATOM 3187 C CA . ASP B 1 93 ? 8.617 2.668 -10.023 1 87.56 93 ASP B CA 1
ATOM 3188 C C . ASP B 1 93 ? 9.492 3.18 -8.883 1 87.56 93 ASP B C 1
ATOM 3190 O O . ASP B 1 93 ? 9.508 2.594 -7.793 1 87.56 93 ASP B O 1
ATOM 3194 N N . TRP B 1 94 ? 10.18 4.215 -9.141 1 91.56 94 TRP B N 1
ATOM 3195 C CA . TRP B 1 94 ? 11.047 4.777 -8.109 1 91.56 94 TRP B CA 1
ATOM 3196 C C . TRP B 1 94 ? 10.234 5.273 -6.922 1 91.56 94 TRP B C 1
ATOM 3198 O O . TRP B 1 94 ? 10.555 4.969 -5.773 1 91.56 94 TRP B O 1
ATOM 3208 N N . PHE B 1 95 ? 9.203 5.996 -7.18 1 93.56 95 PHE B N 1
ATOM 3209 C CA . PHE B 1 95 ? 8.375 6.527 -6.102 1 93.56 95 PHE B CA 1
ATOM 3210 C C . PHE B 1 95 ? 7.633 5.406 -5.387 1 93.56 95 PHE B C 1
ATOM 3212 O O . PHE B 1 95 ? 7.461 5.449 -4.168 1 93.56 95 PHE B O 1
ATOM 3219 N N . ARG B 1 96 ? 7.223 4.43 -6.137 1 91.06 96 ARG B N 1
ATOM 3220 C CA . ARG B 1 96 ? 6.57 3.279 -5.523 1 91.06 96 ARG B CA 1
ATOM 3221 C C . ARG B 1 96 ? 7.496 2.592 -4.523 1 91.06 96 ARG B C 1
ATOM 3223 O O . ARG B 1 96 ? 7.066 2.221 -3.428 1 91.06 96 ARG B O 1
ATOM 3230 N N . GLU B 1 97 ? 8.68 2.4 -4.949 1 92.25 97 GLU B N 1
ATOM 3231 C CA . GLU B 1 97 ? 9.648 1.796 -4.047 1 92.25 97 GLU B CA 1
ATOM 3232 C C . GLU B 1 97 ? 9.883 2.67 -2.816 1 92.25 97 GLU B C 1
ATOM 3234 O O . GLU B 1 97 ? 9.945 2.168 -1.692 1 92.25 97 GLU B O 1
ATOM 3239 N N . LEU B 1 98 ? 10.039 3.939 -3.062 1 95.44 98 LEU B N 1
ATOM 3240 C CA . LEU B 1 98 ? 10.242 4.887 -1.975 1 95.44 98 LEU B CA 1
ATOM 3241 C C . LEU B 1 98 ? 9.109 4.805 -0.958 1 95.44 98 LEU B C 1
ATOM 3243 O O . LEU B 1 98 ? 9.359 4.746 0.249 1 95.44 98 LEU B O 1
ATOM 3247 N N . TYR B 1 99 ? 7.883 4.762 -1.427 1 96.56 99 TYR B N 1
ATOM 3248 C CA . TYR B 1 99 ? 6.715 4.785 -0.556 1 96.56 99 TYR B CA 1
ATOM 3249 C C . TYR B 1 99 ? 6.48 3.422 0.082 1 96.56 99 TYR B C 1
ATOM 3251 O O . TYR B 1 99 ? 5.949 3.332 1.191 1 96.56 99 TYR B O 1
ATOM 3259 N N . ASN B 1 100 ? 6.891 2.383 -0.542 1 95.19 100 ASN B N 1
ATOM 3260 C CA . ASN B 1 100 ? 6.719 1.041 0.007 1 95.19 100 ASN B CA 1
ATOM 3261 C C . ASN B 1 100 ? 7.629 0.809 1.21 1 95.19 100 ASN B C 1
ATOM 3263 O O . ASN B 1 100 ? 7.297 0.03 2.105 1 95.19 100 ASN B O 1
ATOM 3267 N N . ARG B 1 101 ? 8.727 1.437 1.288 1 96.5 101 ARG B N 1
ATOM 3268 C CA . ARG B 1 101 ? 9.75 1.15 2.291 1 96.5 101 ARG B CA 1
ATOM 3269 C C . ARG B 1 101 ? 9.219 1.399 3.699 1 96.5 101 ARG B C 1
ATOM 3271 O O . ARG B 1 101 ? 9.211 0.492 4.535 1 96.5 101 ARG B O 1
ATOM 3278 N N . PRO B 1 102 ? 8.727 2.594 3.949 1 97.88 102 PRO B N 1
ATOM 3279 C CA . PRO B 1 102 ? 8.211 2.779 5.309 1 97.88 102 PRO B CA 1
ATOM 3280 C C . PRO B 1 102 ? 7.062 1.832 5.637 1 97.88 102 PRO B C 1
ATOM 3282 O O . PRO B 1 102 ? 6.953 1.355 6.766 1 97.88 102 PRO B O 1
ATOM 3285 N N . ALA B 1 103 ? 6.242 1.557 4.672 1 97.25 103 ALA B N 1
ATOM 3286 C CA . ALA B 1 103 ? 5.098 0.677 4.902 1 97.25 103 ALA B CA 1
ATOM 3287 C C . ALA B 1 103 ? 5.555 -0.743 5.223 1 97.25 103 ALA B C 1
ATOM 3289 O O . ALA B 1 103 ? 4.961 -1.418 6.066 1 97.25 103 ALA B O 1
ATOM 3290 N N . ALA B 1 104 ? 6.594 -1.203 4.586 1 97.38 104 ALA B N 1
ATOM 3291 C CA . ALA B 1 104 ? 7.113 -2.553 4.789 1 97.38 104 ALA B CA 1
ATOM 3292 C C . ALA B 1 104 ? 7.914 -2.641 6.086 1 97.38 104 ALA B C 1
ATOM 3294 O O . ALA B 1 104 ? 7.91 -3.68 6.754 1 97.38 104 ALA B O 1
ATOM 3295 N N . ILE B 1 105 ? 8.555 -1.596 6.488 1 97.69 105 ILE B N 1
ATOM 3296 C CA . ILE B 1 105 ? 9.484 -1.598 7.613 1 97.69 105 ILE B CA 1
ATOM 3297 C C . ILE B 1 105 ? 8.711 -1.416 8.922 1 97.69 105 ILE B C 1
ATOM 3299 O O . ILE B 1 105 ? 9.062 -2.014 9.938 1 97.69 105 ILE B O 1
ATOM 3303 N N . MET B 1 106 ? 7.711 -0.608 8.883 1 97.75 106 MET B N 1
ATOM 3304 C CA . MET B 1 106 ? 6.969 -0.314 10.109 1 97.75 106 MET B CA 1
ATOM 3305 C C . MET B 1 106 ? 5.469 -0.488 9.891 1 97.75 106 MET B C 1
ATOM 3307 O O . MET B 1 106 ? 4.707 0.477 9.984 1 97.75 106 MET B O 1
ATOM 3311 N N . PRO B 1 107 ? 5.051 -1.714 9.68 1 97.38 107 PRO B N 1
ATOM 3312 C CA . PRO B 1 107 ? 3.625 -1.955 9.445 1 97.38 107 PRO B CA 1
ATOM 3313 C C . PRO B 1 107 ? 2.805 -1.911 10.734 1 97.38 107 PRO B C 1
ATOM 3315 O O . PRO B 1 107 ? 3.324 -2.211 11.812 1 97.38 107 PRO B O 1
ATOM 3318 N N . ALA B 1 108 ? 1.615 -1.523 10.648 1 97.81 108 ALA B N 1
ATOM 3319 C CA . ALA B 1 108 ? 0.636 -1.596 11.727 1 97.81 108 ALA B CA 1
ATOM 3320 C C . ALA B 1 108 ? -0.643 -2.287 11.266 1 97.81 108 ALA B C 1
ATOM 3322 O O . ALA B 1 108 ? -0.96 -2.285 10.078 1 97.81 108 ALA B O 1
ATOM 3323 N N . ARG B 1 109 ? -1.328 -2.881 12.234 1 97.38 109 ARG B N 1
ATOM 3324 C CA . ARG B 1 109 ? -2.574 -3.576 11.938 1 97.38 109 ARG B CA 1
ATOM 3325 C C . ARG B 1 109 ? -3.783 -2.699 12.25 1 97.38 109 ARG B C 1
ATOM 3327 O O . ARG B 1 109 ? -3.842 -2.072 13.305 1 97.38 109 ARG B O 1
ATOM 3334 N N . CYS B 1 110 ? -4.668 -2.641 11.297 1 97.31 110 CYS B N 1
ATOM 3335 C CA . CYS B 1 110 ? -5.965 -2.008 11.508 1 97.31 110 CYS B CA 1
ATOM 3336 C C . CYS B 1 110 ? -7.082 -2.836 10.883 1 97.31 110 CYS B C 1
ATOM 3338 O O . CYS B 1 110 ? -7.145 -2.982 9.664 1 97.31 110 CYS B O 1
ATOM 3340 N N . ASP B 1 111 ? -8.062 -3.232 11.664 1 94.88 111 ASP B N 1
ATOM 3341 C CA . ASP B 1 111 ? -9.156 -4.082 11.195 1 94.88 111 ASP B CA 1
ATOM 3342 C C . ASP B 1 111 ? -10.352 -3.242 10.742 1 94.88 111 ASP B C 1
ATOM 3344 O O . ASP B 1 111 ? -11.258 -3.752 10.086 1 94.88 111 ASP B O 1
ATOM 3348 N N . SER B 1 112 ? -10.305 -1.99 11.039 1 94.56 112 SER B N 1
ATOM 3349 C CA . SER B 1 112 ? -11.461 -1.147 10.758 1 94.56 112 SER B CA 1
ATOM 3350 C C . SER B 1 112 ? -11.078 0.056 9.906 1 94.56 112 SER B C 1
ATOM 3352 O O . SER B 1 112 ? -11.578 1.162 10.125 1 94.56 112 SER B O 1
ATOM 3354 N N . ALA B 1 113 ? -10.141 -0.117 9 1 95.5 113 ALA B N 1
ATOM 3355 C CA . ALA B 1 113 ? -9.703 0.962 8.125 1 95.5 113 ALA B CA 1
ATOM 3356 C C . ALA B 1 113 ? -10.828 1.406 7.195 1 95.5 113 ALA B C 1
ATOM 3358 O O . ALA B 1 113 ? -11.484 0.575 6.562 1 95.5 113 ALA B O 1
ATOM 3359 N N . ARG B 1 114 ? -11.062 2.684 7.188 1 92.56 114 ARG B N 1
ATOM 3360 C CA . ARG B 1 114 ? -12.062 3.279 6.309 1 92.56 114 ARG B CA 1
ATOM 3361 C C . ARG B 1 114 ? -11.555 4.578 5.699 1 92.56 114 ARG B C 1
ATOM 3363 O O . ARG B 1 114 ? -10.914 5.383 6.383 1 92.56 114 ARG B O 1
ATOM 3370 N N . ARG B 1 115 ? -11.867 4.625 4.398 1 92.62 115 ARG B N 1
ATOM 3371 C CA . ARG B 1 115 ? -11.516 5.895 3.764 1 92.62 115 ARG B CA 1
ATOM 3372 C C . ARG B 1 115 ? -12.516 6.984 4.133 1 92.62 115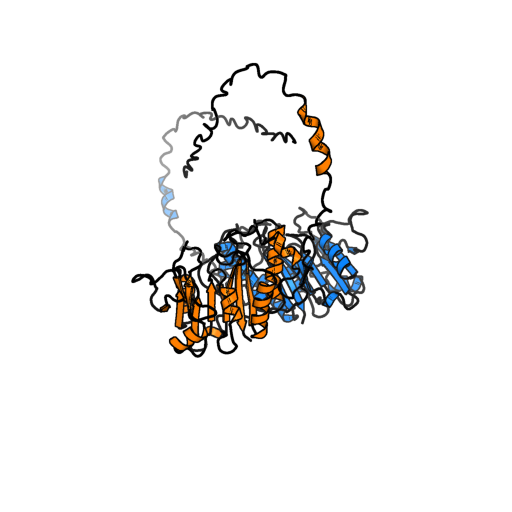 ARG B C 1
ATOM 3374 O O . ARG B 1 115 ? -13.727 6.805 3.979 1 92.62 115 ARG B O 1
ATOM 3381 N N . VAL B 1 116 ? -12.008 8.086 4.598 1 95.06 116 VAL B N 1
ATOM 3382 C CA . VAL B 1 116 ? -12.828 9.18 5.094 1 95.06 116 VAL B CA 1
ATOM 3383 C C . VAL B 1 116 ? -12.562 10.445 4.273 1 95.06 116 VAL B C 1
ATOM 3385 O O . VAL B 1 116 ? -11.406 10.758 3.963 1 95.06 116 VAL B O 1
ATOM 3388 N N . GLY B 1 117 ? -13.641 11.156 3.953 1 92 117 GLY B N 1
ATOM 3389 C CA . GLY B 1 117 ? -13.516 12.375 3.172 1 92 117 GLY B CA 1
ATOM 3390 C C . GLY B 1 117 ? -13.781 12.172 1.693 1 92 117 GLY B C 1
ATOM 3391 O O . GLY B 1 117 ? -14.406 11.18 1.303 1 92 117 GLY B O 1
ATOM 3392 N N . ASN B 1 118 ? -13.344 13.133 0.848 1 85.25 118 ASN B N 1
ATOM 3393 C CA . ASN B 1 118 ? -13.625 13.133 -0.584 1 85.25 118 ASN B CA 1
ATOM 3394 C C . ASN B 1 118 ? -12.945 11.969 -1.29 1 85.25 118 ASN B C 1
ATOM 3396 O O . ASN B 1 118 ? -11.914 11.477 -0.831 1 85.25 118 ASN B O 1
ATOM 3400 N N . ILE B 1 119 ? -13.594 11.609 -2.391 1 78.75 119 ILE B N 1
ATOM 3401 C CA . ILE B 1 119 ? -12.977 10.641 -3.289 1 78.75 119 ILE B CA 1
ATOM 3402 C C . ILE B 1 119 ? -11.773 11.266 -3.982 1 78.75 119 ILE B C 1
ATOM 3404 O O . ILE B 1 119 ? -11.812 12.43 -4.387 1 78.75 119 ILE B O 1
ATOM 3408 N N . GLY B 1 120 ? -10.812 10.5 -4.156 1 76.12 120 GLY B N 1
ATOM 3409 C CA . GLY B 1 120 ? -9.609 11.023 -4.77 1 76.12 120 GLY B CA 1
ATOM 3410 C C . GLY B 1 120 ? -8.719 11.781 -3.795 1 76.12 120 GLY B C 1
ATOM 3411 O O . GLY B 1 120 ? -8.445 11.289 -2.695 1 76.12 120 GLY B O 1
ATOM 3412 N N . ASP B 1 121 ? -8.383 12.992 -4.234 1 76 121 ASP B N 1
ATOM 3413 C CA . ASP B 1 121 ? -7.461 13.797 -3.439 1 76 121 ASP B CA 1
ATOM 3414 C C . ASP B 1 121 ? -8.148 14.352 -2.195 1 76 121 ASP B C 1
ATOM 3416 O O . ASP B 1 121 ? -9.312 14.773 -2.256 1 76 121 ASP B O 1
ATOM 3420 N N . GLY B 1 122 ? -7.598 14.219 -0.988 1 77.25 122 GLY B N 1
ATOM 3421 C CA . GLY B 1 122 ? -8.125 14.789 0.244 1 77.25 122 GLY B CA 1
ATOM 3422 C C . GLY B 1 122 ? -8.625 13.734 1.216 1 77.25 122 GLY B C 1
ATOM 3423 O O . GLY B 1 122 ? -8.688 13.977 2.422 1 77.25 122 GLY B O 1
ATOM 3424 N N . GLY B 1 123 ? -9.133 12.625 0.672 1 87.19 123 GLY B N 1
ATOM 3425 C CA . GLY B 1 123 ? -9.547 11.539 1.55 1 87.19 123 GLY B CA 1
ATOM 3426 C C . GLY B 1 123 ? -8.383 10.773 2.143 1 87.19 123 GLY B C 1
ATOM 3427 O O . GLY B 1 123 ? -7.289 10.75 1.57 1 87.19 123 GLY B O 1
ATOM 3428 N N . LYS B 1 124 ? -8.617 10.305 3.359 1 94.56 124 LYS B N 1
ATOM 3429 C CA . LYS B 1 124 ? -7.582 9.539 4.055 1 94.56 124 LYS B CA 1
ATOM 3430 C C . LYS B 1 124 ? -8.172 8.312 4.746 1 94.56 124 LYS B C 1
ATOM 3432 O O . LYS B 1 124 ? -9.328 8.336 5.184 1 94.56 124 LYS B O 1
ATOM 3437 N N . TYR B 1 125 ? -7.371 7.281 4.812 1 96.19 125 TYR B N 1
ATOM 3438 C CA . TYR B 1 125 ? -7.801 6.105 5.562 1 96.19 125 TYR B CA 1
ATOM 3439 C C . TYR B 1 125 ? -7.648 6.332 7.062 1 96.19 125 TYR B C 1
ATOM 3441 O O . TYR B 1 125 ? -6.633 6.863 7.516 1 96.19 125 TYR B O 1
ATOM 3449 N N . VAL B 1 126 ? -8.719 5.988 7.797 1 97.25 126 VAL B N 1
ATOM 3450 C CA . VAL B 1 126 ? -8.727 6.102 9.25 1 97.25 126 VAL B CA 1
ATOM 3451 C C . VAL B 1 126 ? -9.078 4.75 9.867 1 97.25 126 VAL B C 1
ATOM 3453 O O . VAL B 1 126 ? -9.938 4.027 9.352 1 97.25 126 VAL B O 1
ATOM 3456 N N . CYS B 1 127 ? -8.344 4.41 10.891 1 96.94 127 CYS B N 1
ATOM 3457 C CA . CYS B 1 127 ? -8.758 3.26 11.688 1 96.94 127 CYS B CA 1
ATOM 3458 C C . CYS B 1 127 ? -9.867 3.643 12.664 1 96.94 127 CYS B C 1
ATOM 3460 O O . CYS B 1 127 ? -9.609 4.262 13.695 1 96.94 127 CYS B O 1
ATOM 3462 N N . LEU B 1 128 ? -11.047 3.246 12.5 1 95 128 LEU B N 1
ATOM 3463 C CA . LEU B 1 128 ? -12.227 3.861 13.109 1 95 128 LEU B CA 1
ATOM 3464 C C . LEU B 1 128 ? -12.438 3.352 14.531 1 95 128 LEU B C 1
ATOM 3466 O O . LEU B 1 128 ? -12.766 4.129 15.43 1 95 128 LEU B O 1
ATOM 3470 N N . SER B 1 129 ? -12.242 2.08 14.758 1 90.44 129 SER B N 1
ATOM 3471 C CA . SER B 1 129 ? -12.648 1.45 16.016 1 90.44 129 SER B CA 1
ATOM 3472 C C . SER B 1 129 ? -11.992 2.123 17.203 1 90.44 129 SER B C 1
ATOM 3474 O O . SER B 1 129 ? -12.656 2.395 18.219 1 90.44 129 SER B O 1
ATOM 3476 N N . PRO B 1 130 ? -10.758 2.527 17.109 1 90.69 130 PRO B N 1
ATOM 3477 C CA . PRO B 1 130 ? -10.125 3.172 18.25 1 90.69 130 PRO B CA 1
ATOM 3478 C C . PRO B 1 130 ? -10.719 4.547 18.562 1 90.69 130 PRO B C 1
ATOM 3480 O O . PRO B 1 130 ? -10.508 5.082 19.656 1 90.69 130 PRO B O 1
ATOM 3483 N N . LEU B 1 131 ? -11.406 5.117 17.609 1 92 131 LEU B N 1
ATOM 3484 C CA . LEU B 1 131 ? -11.945 6.461 17.797 1 92 131 LEU B CA 1
ATOM 3485 C C . LEU B 1 131 ? -13.359 6.41 18.359 1 92 131 LEU B C 1
ATOM 3487 O O . LEU B 1 131 ? -13.914 7.441 18.75 1 92 131 LEU B O 1
ATOM 3491 N N . GLN B 1 132 ? -13.984 5.277 18.406 1 84.19 132 GLN B N 1
ATOM 3492 C CA . GLN B 1 132 ? -15.375 5.156 18.812 1 84.19 132 GLN B CA 1
ATOM 3493 C C . GLN B 1 132 ? -15.5 4.801 20.297 1 84.19 132 GLN B C 1
ATOM 3495 O O . GLN B 1 132 ? -16.594 4.789 20.844 1 84.19 132 GLN B O 1
ATOM 3500 N N . SER B 1 133 ? -14.562 4.633 21.016 1 70.06 133 SER B N 1
ATOM 3501 C CA . SER B 1 133 ? -14.672 4.117 22.375 1 70.06 133 SER B CA 1
ATOM 3502 C C . SER B 1 133 ? -14.734 5.25 23.406 1 70.06 133 SER B C 1
ATOM 3504 O O . SER B 1 133 ? -15.367 5.117 24.453 1 70.06 133 SER B O 1
ATOM 3506 N N . HIS B 1 134 ? -14.062 6.25 23.281 1 73.75 134 HIS B N 1
ATOM 3507 C CA . HIS B 1 134 ? -13.992 7.289 24.297 1 73.75 134 HIS B CA 1
ATOM 3508 C C . HIS B 1 134 ? -14.062 8.68 23.672 1 73.75 134 HIS B C 1
ATOM 3510 O O . HIS B 1 134 ? -14.219 8.812 22.453 1 73.75 134 HIS B O 1
ATOM 3516 N N . ARG B 1 135 ? -14.102 9.633 24.609 1 80.56 135 ARG B N 1
ATOM 3517 C CA . ARG B 1 135 ? -13.93 11.008 24.141 1 80.56 135 ARG B CA 1
ATOM 3518 C C . ARG B 1 135 ? -12.711 11.133 23.234 1 80.56 135 ARG B C 1
ATOM 3520 O O . ARG B 1 135 ? -11.641 10.609 23.547 1 80.56 135 ARG B O 1
ATOM 3527 N N . CYS B 1 136 ? -13.062 11.617 22 1 93.88 136 CYS B N 1
ATOM 3528 C CA . CYS B 1 136 ? -11.984 11.664 21.016 1 93.88 136 CYS B CA 1
ATOM 3529 C C . CYS B 1 136 ? -11.828 13.07 20.453 1 93.88 136 CYS B C 1
ATOM 3531 O O . CYS B 1 136 ? -12.82 13.734 20.141 1 93.88 136 CYS B O 1
ATOM 3533 N N . VAL B 1 137 ? -10.617 13.555 20.484 1 97.38 137 VAL B N 1
ATOM 3534 C CA . VAL B 1 137 ? -10.234 14.852 19.938 1 97.38 137 VAL B CA 1
ATOM 3535 C C . VAL B 1 137 ? -9.453 14.648 18.641 1 97.38 137 VAL B C 1
ATOM 3537 O O . VAL B 1 137 ? -8.5 13.859 18.594 1 97.38 137 VAL B O 1
ATOM 3540 N N . VAL B 1 138 ? -9.914 15.383 17.578 1 98.12 138 VAL B N 1
ATOM 3541 C CA . VAL B 1 138 ? -9.281 15.32 16.266 1 98.12 138 VAL B CA 1
ATOM 3542 C C . VAL B 1 138 ? -8.734 16.688 15.883 1 98.12 138 VAL B C 1
ATOM 3544 O O . VAL B 1 138 ? -9.445 17.703 15.977 1 98.12 138 VAL B O 1
ATOM 3547 N N . TYR B 1 139 ? -7.445 16.734 15.578 1 98.75 139 TYR B N 1
ATOM 3548 C CA . TYR B 1 139 ? -6.848 17.922 14.969 1 98.75 139 TYR B CA 1
ATOM 3549 C C . TYR B 1 139 ? -6.672 17.734 13.469 1 98.75 139 TYR B C 1
ATOM 3551 O O . TYR B 1 139 ? -6.199 16.688 13.023 1 98.75 139 TYR B O 1
ATOM 3559 N N . SER B 1 140 ? -7.102 18.703 12.719 1 98.5 140 SER B N 1
ATOM 3560 C CA . SER B 1 140 ? -6.941 18.734 11.266 1 98.5 140 SER B CA 1
ATOM 3561 C C . SER B 1 140 ? -6.129 19.938 10.82 1 98.5 140 SER B C 1
ATOM 3563 O O . SER B 1 140 ? -6.605 21.078 10.891 1 98.5 140 SER B O 1
ATOM 3565 N N . LEU B 1 141 ? -4.902 19.656 10.305 1 98.25 141 LEU B N 1
ATOM 3566 C CA . LEU B 1 141 ? -4.023 20.734 9.852 1 98.25 141 LEU B CA 1
ATOM 3567 C C . LEU B 1 141 ? -4.117 20.922 8.344 1 98.25 141 LEU B C 1
ATOM 3569 O O . LEU B 1 141 ? -3.805 20 7.578 1 98.25 141 LEU B O 1
ATOM 3573 N N . GLY B 1 142 ? -4.449 22.031 7.91 1 96.44 142 GLY B N 1
ATOM 3574 C CA . GLY B 1 142 ? -4.699 22.312 6.504 1 96.44 142 GLY B CA 1
ATOM 3575 C C . GLY B 1 142 ? -6.129 22.031 6.086 1 96.44 142 GLY B C 1
ATOM 3576 O O . GLY B 1 142 ? -6.637 20.922 6.293 1 96.44 142 GLY B O 1
ATOM 3577 N N . SER B 1 143 ? -6.801 23.031 5.469 1 94.44 143 SER B N 1
ATOM 3578 C CA . SER B 1 143 ? -8.195 22.828 5.086 1 94.44 143 SER B CA 1
ATOM 3579 C C . SER B 1 143 ? -8.453 23.328 3.668 1 94.44 143 SER B C 1
ATOM 3581 O O . SER B 1 143 ? -9.148 22.672 2.891 1 94.44 143 SER B O 1
ATOM 3583 N N . ARG B 1 144 ? -7.852 24.422 3.336 1 93.19 144 ARG B N 1
ATOM 3584 C CA . ARG B 1 144 ? -8.234 25.125 2.121 1 93.19 144 ARG B CA 1
ATOM 3585 C C . ARG B 1 144 ? -9.742 25.312 2.041 1 93.19 144 ARG B C 1
ATOM 3587 O O . ARG B 1 144 ? -10.328 25.219 0.96 1 93.19 144 ARG B O 1
ATOM 3594 N N . LEU B 1 145 ? -10.352 25.328 3.135 1 94.25 145 LEU B N 1
ATOM 3595 C CA . LEU B 1 145 ? -11.781 25.516 3.35 1 94.25 145 LEU B CA 1
ATOM 3596 C C . LEU B 1 145 ? -12.578 24.328 2.846 1 94.25 145 LEU B C 1
ATOM 3598 O O . LEU B 1 145 ? -13.781 24.438 2.613 1 94.25 145 LEU B O 1
ATOM 3602 N N . ASP B 1 146 ? -11.922 23.25 2.57 1 94.25 146 ASP B N 1
ATOM 3603 C CA . ASP B 1 146 ? -12.586 21.969 2.348 1 94.25 146 ASP B CA 1
ATOM 3604 C C . ASP B 1 146 ? -12.68 21.172 3.645 1 94.25 146 ASP B C 1
ATOM 3606 O O . ASP B 1 146 ? -11.656 20.75 4.199 1 94.25 146 ASP B O 1
ATOM 3610 N N . PHE B 1 147 ? -13.945 20.922 4.105 1 96.12 147 PHE B N 1
ATOM 3611 C CA . PHE B 1 147 ? -14.148 20.297 5.398 1 96.12 147 PHE B CA 1
ATOM 3612 C C . PHE B 1 147 ? -14.75 18.906 5.23 1 96.12 147 PHE B C 1
ATOM 3614 O O . PHE B 1 147 ? -15.344 18.359 6.164 1 96.12 147 PHE B O 1
ATOM 3621 N N . SER B 1 148 ? -14.617 18.297 4.039 1 94.81 148 SER B N 1
ATOM 3622 C CA . SER B 1 148 ? -15.242 17 3.74 1 94.81 148 SER B CA 1
ATOM 3623 C C . SER B 1 148 ? -14.734 15.914 4.676 1 94.81 148 SER B C 1
ATOM 3625 O O . SER B 1 148 ? -15.516 15.109 5.184 1 94.81 148 SER B O 1
ATOM 3627 N N . PHE B 1 149 ? -13.492 15.906 4.984 1 96.94 149 PHE B N 1
ATOM 3628 C CA . PHE B 1 149 ? -12.906 14.922 5.891 1 96.94 149 PHE B CA 1
ATOM 3629 C C . PHE B 1 149 ? -13.43 15.117 7.309 1 96.94 149 PHE B C 1
ATOM 3631 O O . PHE B 1 149 ? -13.898 14.172 7.941 1 96.94 149 PHE B O 1
ATOM 3638 N N . GLU B 1 150 ? -13.359 16.344 7.738 1 97.31 150 GLU B N 1
ATOM 3639 C CA . GLU B 1 150 ? -13.75 16.688 9.102 1 97.31 150 GLU B CA 1
ATOM 3640 C C . GLU B 1 150 ? -15.211 16.328 9.367 1 97.31 150 GLU B C 1
ATOM 3642 O O . GLU B 1 150 ? -15.531 15.711 10.383 1 97.31 150 GLU B O 1
ATOM 3647 N N . LEU B 1 151 ? -15.992 16.688 8.438 1 96.31 151 LEU B N 1
ATOM 3648 C CA . LEU B 1 151 ? -17.422 16.438 8.578 1 96.31 151 LEU B CA 1
ATOM 3649 C C . LEU B 1 151 ? -17.719 14.945 8.57 1 96.31 151 LEU B C 1
ATOM 3651 O O . LEU B 1 151 ? -18.469 14.453 9.422 1 96.31 151 LEU B O 1
ATOM 3655 N N . ALA B 1 152 ? -17.156 14.258 7.637 1 95.56 152 ALA B N 1
ATOM 3656 C CA . ALA B 1 152 ? -17.359 12.812 7.547 1 95.56 152 ALA B CA 1
ATOM 3657 C C . ALA B 1 152 ? -16.906 12.109 8.82 1 95.56 152 ALA B C 1
ATOM 3659 O O . ALA B 1 152 ? -17.609 11.25 9.352 1 95.56 152 ALA B O 1
ATOM 3660 N N . LEU B 1 153 ? -15.789 12.484 9.312 1 96.38 153 LEU B N 1
ATOM 3661 C CA . LEU B 1 153 ? -15.234 11.852 10.508 1 96.38 153 LEU B CA 1
ATOM 3662 C C . LEU B 1 153 ? -16.094 12.141 11.727 1 96.38 153 LEU B C 1
ATOM 3664 O O . LEU B 1 153 ? -16.375 11.242 12.531 1 96.38 153 LEU B O 1
ATOM 3668 N N . GLN B 1 154 ? -16.453 13.375 11.852 1 95.44 154 GLN B N 1
ATOM 3669 C CA . GLN B 1 154 ? -17.312 13.758 12.969 1 95.44 154 GLN B CA 1
ATOM 3670 C C . GLN B 1 154 ? -18.609 12.961 12.953 1 95.44 154 GLN B C 1
ATOM 3672 O O . GLN B 1 154 ? -19.078 12.492 13.992 1 95.44 154 GLN B O 1
ATOM 3677 N N . ASN B 1 155 ? -19.156 12.812 11.852 1 93.81 155 ASN B N 1
ATOM 3678 C CA . ASN B 1 155 ? -20.406 12.07 11.703 1 93.81 155 ASN B CA 1
ATOM 3679 C C . ASN B 1 155 ? -20.234 10.602 12.07 1 93.81 155 ASN B C 1
ATOM 3681 O O . ASN B 1 155 ? -21.141 9.992 12.664 1 93.81 155 ASN B O 1
ATOM 3685 N N . MET B 1 156 ? -19.172 10.055 11.797 1 93.12 156 MET B N 1
ATOM 3686 C CA . MET B 1 156 ? -18.922 8.633 12.008 1 93.12 156 MET B CA 1
ATOM 3687 C C . MET B 1 156 ? -18.547 8.344 13.453 1 93.12 156 MET B C 1
ATOM 3689 O O . MET B 1 156 ? -18.797 7.25 13.961 1 93.12 156 MET B O 1
ATOM 3693 N N . THR B 1 157 ? -17.969 9.328 14.117 1 94.69 157 THR B N 1
ATOM 3694 C CA . THR B 1 157 ? -17.328 9 15.383 1 94.69 157 THR B CA 1
ATOM 3695 C C . THR B 1 157 ? -17.859 9.875 16.516 1 94.69 157 THR B C 1
ATOM 3697 O O . THR B 1 157 ? -17.734 9.531 17.688 1 94.69 157 THR B O 1
ATOM 3700 N N . GLY B 1 158 ? -18.297 11.031 16.188 1 94.44 158 GLY B N 1
ATOM 3701 C CA . GLY B 1 158 ? -18.734 11.977 17.203 1 94.44 158 GLY B CA 1
ATOM 3702 C C . GLY B 1 158 ? -17.578 12.711 17.875 1 94.44 158 GLY B C 1
ATOM 3703 O O . GLY B 1 158 ? -17.781 13.414 18.859 1 94.44 158 GLY B O 1
ATOM 3704 N N . CYS B 1 159 ? -16.438 12.609 17.328 1 96.25 159 CYS B N 1
ATOM 3705 C CA . CYS B 1 159 ? -15.258 13.234 17.906 1 96.25 159 CYS B CA 1
ATOM 3706 C C . CYS B 1 159 ? -15.344 14.75 17.828 1 96.25 159 CYS B C 1
ATOM 3708 O O . CYS B 1 159 ? -16 15.297 16.953 1 96.25 159 CYS B O 1
ATOM 3710 N N . GLU B 1 160 ? -14.734 15.375 18.844 1 97.31 160 GLU B N 1
ATOM 3711 C CA . GLU B 1 160 ? -14.492 16.812 18.766 1 97.31 160 GLU B CA 1
ATOM 3712 C C . GLU B 1 160 ? -13.43 17.141 17.734 1 97.31 160 GLU B C 1
ATOM 3714 O O . GLU B 1 160 ? -12.297 16.656 17.828 1 97.31 160 GLU B O 1
ATOM 3719 N N . VAL B 1 161 ? -13.797 18 16.719 1 98.12 161 VAL B N 1
ATOM 3720 C CA . VAL B 1 161 ? -12.883 18.234 15.602 1 98.12 161 VAL B CA 1
ATOM 3721 C C . VAL B 1 161 ? -12.453 19.688 15.586 1 98.12 161 VAL B C 1
ATOM 3723 O O . VAL B 1 161 ? -13.289 20.594 15.617 1 98.12 161 VAL B O 1
ATOM 3726 N N . HIS B 1 162 ? -11.172 19.938 15.57 1 98.75 162 HIS B N 1
ATOM 3727 C CA . HIS B 1 162 ? -10.57 21.25 15.43 1 98.75 162 HIS B CA 1
ATOM 3728 C C . HIS B 1 162 ? -9.727 21.328 14.156 1 98.75 162 HIS B C 1
ATOM 3730 O O . HIS B 1 162 ? -8.82 20.531 13.953 1 98.75 162 HIS B O 1
ATOM 3736 N N . THR B 1 163 ? -10.039 22.297 13.312 1 98.69 163 THR B N 1
ATOM 3737 C CA . THR B 1 163 ? -9.312 22.531 12.07 1 98.69 163 THR B CA 1
ATOM 3738 C C . THR B 1 163 ? -8.438 23.766 12.172 1 98.69 163 THR B C 1
ATOM 3740 O O . THR B 1 163 ? -8.883 24.812 12.68 1 98.69 163 THR B O 1
ATOM 3743 N N . PHE B 1 164 ? -7.203 23.641 11.703 1 98.69 164 PHE B N 1
ATOM 3744 C CA . PHE B 1 164 ? -6.238 24.719 11.766 1 98.69 164 PHE B CA 1
ATOM 3745 C C . PHE B 1 164 ? -5.711 25.062 10.375 1 98.69 164 PHE B C 1
ATOM 3747 O O . PHE B 1 164 ? -5.215 24.188 9.664 1 98.69 164 PHE B O 1
ATOM 3754 N N . ASP B 1 165 ? -5.812 26.312 10.016 1 98.06 165 ASP B N 1
ATOM 3755 C CA . ASP B 1 165 ? -5.332 26.766 8.711 1 98.06 165 ASP B CA 1
ATOM 3756 C C . ASP B 1 165 ? -5.125 28.281 8.703 1 98.06 165 ASP B C 1
ATOM 3758 O O . ASP B 1 165 ? -6.09 29.047 8.664 1 98.06 165 ASP B O 1
ATOM 3762 N N . CYS B 1 166 ? -3.877 28.703 8.68 1 97.12 166 CYS B N 1
ATOM 3763 C CA . CYS B 1 166 ? -3.602 30.125 8.688 1 97.12 166 CYS B CA 1
ATOM 3764 C C . CYS B 1 166 ? -3.621 30.688 7.27 1 97.12 166 CYS B C 1
ATOM 3766 O O . CYS B 1 166 ? -3.596 31.906 7.086 1 97.12 166 CYS B O 1
ATOM 3768 N N . THR B 1 167 ? -3.662 29.781 6.277 1 95.38 167 THR B N 1
ATOM 3769 C CA . THR B 1 167 ? -3.48 30.219 4.895 1 95.38 167 THR B CA 1
ATOM 3770 C C . THR B 1 167 ? -4.766 30.828 4.348 1 95.38 167 THR B C 1
ATOM 3772 O O . THR B 1 167 ? -4.738 31.531 3.334 1 95.38 167 THR B O 1
ATOM 3775 N N . VAL B 1 168 ? -5.895 30.562 4.949 1 95.31 168 VAL B N 1
ATOM 3776 C CA . VAL B 1 168 ? -7.168 31.016 4.398 1 95.31 168 VAL B CA 1
ATOM 3777 C C . VAL B 1 168 ? -7.719 32.156 5.246 1 95.31 168 VAL B C 1
ATOM 3779 O O . VAL B 1 168 ? -8.82 32.656 4.988 1 95.31 168 VAL B O 1
ATOM 3782 N N . GLY B 1 169 ? -6.984 32.594 6.234 1 91.81 169 GLY B N 1
ATOM 3783 C CA . GLY B 1 169 ? -7.477 33.656 7.117 1 91.81 169 GLY B CA 1
ATOM 3784 C C . GLY B 1 169 ? -8.695 33.219 7.922 1 91.81 169 GLY B C 1
ATOM 3785 O O . GLY B 1 169 ? -8.844 32.031 8.25 1 91.81 169 GLY B O 1
ATOM 3786 N N . VAL B 1 170 ? -9.445 34.188 8.375 1 94.25 170 VAL B N 1
ATOM 3787 C CA . VAL B 1 170 ? -10.68 33.906 9.109 1 94.25 170 VAL B CA 1
ATOM 3788 C C . VAL B 1 170 ? -11.836 33.719 8.133 1 94.25 170 VAL B C 1
ATOM 3790 O O . VAL B 1 170 ? -12.234 34.656 7.445 1 94.25 170 VAL B O 1
ATOM 3793 N N . PRO B 1 171 ? -12.297 32.469 8.156 1 94.38 171 PRO B N 1
ATOM 3794 C CA . PRO B 1 171 ? -13.391 32.219 7.211 1 94.38 171 PRO B CA 1
ATOM 3795 C C . PRO B 1 171 ? -14.641 33.062 7.531 1 94.38 171 PRO B C 1
ATOM 3797 O O . PRO B 1 171 ? -14.898 33.344 8.695 1 94.38 171 PRO B O 1
ATOM 3800 N N . GLY B 1 172 ? -15.391 33.375 6.496 1 92.69 172 GLY B N 1
ATOM 3801 C CA . GLY B 1 172 ? -16.641 34.094 6.68 1 92.69 172 GLY B CA 1
ATOM 3802 C C . GLY B 1 172 ? -17.719 33.25 7.352 1 92.69 172 GLY B C 1
ATOM 3803 O O . GLY B 1 172 ? -17.547 32.031 7.512 1 92.69 172 GLY B O 1
ATOM 3804 N N . SER B 1 173 ? -18.781 33.969 7.73 1 90.75 173 SER B N 1
ATOM 3805 C CA . SER B 1 173 ? -19.906 33.281 8.375 1 90.75 173 SER B CA 1
ATOM 3806 C C . SER B 1 173 ? -20.5 32.219 7.461 1 90.75 173 SER B C 1
ATOM 3808 O O . SER B 1 173 ? -20.688 32.469 6.266 1 90.75 173 SER B O 1
ATOM 3810 N N . GLY B 1 174 ? -20.719 31.047 7.98 1 93 174 GLY B N 1
ATOM 3811 C CA . GLY B 1 174 ? -21.391 29.984 7.234 1 93 174 GLY B CA 1
ATOM 3812 C C . GLY B 1 174 ? -20.438 29.109 6.438 1 93 174 GLY B C 1
ATOM 3813 O O . GLY B 1 174 ? -20.859 28.125 5.836 1 93 174 GLY B O 1
ATOM 3814 N N . VAL B 1 175 ? -19.203 29.5 6.395 1 95.19 175 VAL B N 1
ATOM 3815 C CA . VAL B 1 175 ? -18.234 28.766 5.605 1 95.19 175 VAL B CA 1
ATOM 3816 C C . VAL B 1 175 ? -17.828 27.5 6.352 1 95.19 175 VAL B C 1
ATOM 3818 O O . VAL B 1 175 ? -17.75 26.422 5.758 1 95.19 175 VAL B O 1
ATOM 3821 N N . VAL B 1 176 ? -17.609 27.625 7.637 1 96.81 176 VAL B N 1
ATOM 3822 C CA . VAL B 1 176 ? -17.234 26.484 8.469 1 96.81 176 VAL B CA 1
ATOM 3823 C C . VAL B 1 176 ? -18.5 25.719 8.883 1 96.81 176 VAL B C 1
ATOM 3825 O O . VAL B 1 176 ? -19.438 26.312 9.422 1 96.81 176 VAL B O 1
ATOM 3828 N N . PRO B 1 177 ? -18.531 24.453 8.594 1 96.5 177 PRO B N 1
ATOM 3829 C CA . PRO B 1 177 ? -19.719 23.672 8.969 1 96.5 177 PRO B CA 1
ATOM 3830 C C . PRO B 1 177 ? -19.953 23.656 10.477 1 96.5 177 PRO B C 1
ATOM 3832 O O . PRO B 1 177 ? -19.016 23.75 11.258 1 96.5 177 PRO B O 1
ATOM 3835 N N . GLU B 1 178 ? -21.281 23.453 10.812 1 94.56 178 GLU B N 1
ATOM 3836 C CA . GLU B 1 178 ? -21.641 23.328 12.219 1 94.56 178 GLU B CA 1
ATOM 3837 C C . GLU B 1 178 ? -20.938 22.141 12.875 1 94.56 178 GLU B C 1
ATOM 3839 O O . GLU B 1 178 ? -20.828 21.078 12.281 1 94.56 178 GLU B O 1
ATOM 3844 N N . GLY B 1 179 ? -20.391 22.391 14.086 1 94.69 179 GLY B N 1
ATOM 3845 C CA . GLY B 1 179 ? -19.766 21.312 14.844 1 94.69 179 GLY B CA 1
ATOM 3846 C C . GLY B 1 179 ? -18.266 21.266 14.648 1 94.69 179 GLY B C 1
ATOM 3847 O O . GLY B 1 179 ? -17.547 20.594 15.414 1 94.69 179 GLY B O 1
ATOM 3848 N N . ILE B 1 180 ? -17.844 21.938 13.594 1 97.38 180 ILE B N 1
ATOM 3849 C CA . ILE B 1 180 ? -16.406 21.969 13.352 1 97.38 180 ILE B CA 1
ATOM 3850 C C . ILE B 1 180 ? -15.82 23.25 13.953 1 97.38 180 ILE B C 1
ATOM 3852 O O . ILE B 1 180 ? -16.344 24.344 13.742 1 97.38 180 ILE B O 1
ATOM 3856 N N . ASN B 1 181 ? -14.805 23.094 14.781 1 97.94 181 ASN B N 1
ATOM 3857 C CA . ASN B 1 181 ? -14.07 24.25 15.297 1 97.94 181 ASN B CA 1
ATOM 3858 C C . ASN B 1 181 ? -12.945 24.656 14.359 1 97.94 181 ASN B C 1
ATOM 3860 O O . ASN B 1 181 ? -12.117 23.828 13.969 1 97.94 181 ASN B O 1
ATOM 3864 N N . PHE B 1 182 ? -12.93 25.938 14 1 98.5 182 PHE B N 1
ATOM 3865 C CA . PHE B 1 182 ? -11.898 26.422 13.094 1 98.5 182 PHE B CA 1
ATOM 3866 C C . PHE B 1 182 ? -10.984 27.422 13.805 1 98.5 182 PHE B C 1
ATOM 3868 O O . PHE B 1 182 ? -11.461 28.281 14.555 1 98.5 182 PHE B O 1
ATOM 3875 N N . HIS B 1 183 ? -9.734 27.281 13.594 1 98.5 183 HIS B N 1
ATOM 3876 C CA . HIS B 1 183 ? -8.711 28.172 14.141 1 98.5 183 HIS B CA 1
ATOM 3877 C C . HIS B 1 183 ? -7.785 28.688 13.047 1 98.5 183 HIS B C 1
ATOM 3879 O O . HIS B 1 183 ? -7.156 27.891 12.336 1 98.5 183 HIS B O 1
ATOM 3885 N N . PRO B 1 184 ? -7.676 30.016 12.859 1 97.88 184 PRO B N 1
ATOM 3886 C CA . PRO B 1 184 ? -6.801 30.562 11.812 1 97.88 184 PRO B CA 1
ATOM 3887 C C . PRO B 1 184 ? -5.328 30.547 12.211 1 97.88 184 PRO B C 1
ATOM 3889 O O . PRO B 1 184 ? -4.66 31.578 12.148 1 97.88 184 PRO B O 1
ATOM 3892 N N . TRP B 1 185 ? -4.828 29.422 12.641 1 98 185 TRP B N 1
ATOM 3893 C CA . TRP B 1 185 ? -3.457 29.125 13.055 1 98 185 TRP B CA 1
ATOM 3894 C C . TRP B 1 185 ? -2.869 28 12.219 1 98 185 TRP B C 1
ATOM 3896 O O . TRP B 1 185 ? -3.605 27.219 11.594 1 98 185 TRP B O 1
ATOM 3906 N N . CYS B 1 186 ? -1.584 28 12.148 1 97.69 186 CYS B N 1
ATOM 3907 C CA . CYS B 1 186 ? -0.849 26.875 11.578 1 97.69 186 CYS B CA 1
ATOM 3908 C C . CYS B 1 186 ? 0.032 26.203 12.625 1 97.69 186 CYS B C 1
ATOM 3910 O O . CYS B 1 186 ? 0.333 26.812 13.664 1 97.69 186 CYS B O 1
ATOM 3912 N N . ALA B 1 187 ? 0.325 24.969 12.367 1 97.56 187 ALA B N 1
ATOM 3913 C CA . ALA B 1 187 ? 1.242 24.25 13.25 1 97.56 187 ALA B CA 1
ATOM 3914 C C . ALA B 1 187 ? 2.676 24.328 12.727 1 97.56 187 ALA B C 1
ATOM 3916 O O . ALA B 1 187 ? 2.912 24.234 11.523 1 97.56 187 ALA B O 1
ATOM 3917 N N . GLY B 1 188 ? 3.637 24.547 13.641 1 95.19 188 GLY B N 1
ATOM 3918 C CA . GLY B 1 188 ? 5.055 24.594 13.32 1 95.19 188 GLY B CA 1
ATOM 3919 C C . GLY B 1 188 ? 5.941 24.234 14.5 1 95.19 188 GLY B C 1
ATOM 3920 O O . GLY B 1 188 ? 5.449 23.844 15.555 1 95.19 188 GLY B O 1
ATOM 3921 N N . PRO B 1 189 ? 7.227 24.344 14.289 1 94.81 189 PRO B N 1
ATOM 3922 C CA . PRO B 1 189 ? 8.18 23.938 15.328 1 94.81 189 PRO B CA 1
ATOM 3923 C C . PRO B 1 189 ? 8.305 24.969 16.438 1 94.81 189 PRO B C 1
ATOM 3925 O O . PRO B 1 189 ? 8.852 24.672 17.516 1 94.81 189 PRO B O 1
ATOM 3928 N N . HIS B 1 190 ? 7.816 26.219 16.188 1 95.94 190 HIS B N 1
ATOM 3929 C CA . HIS B 1 190 ? 7.879 27.297 17.172 1 95.94 190 HIS B CA 1
ATOM 3930 C C . HIS B 1 190 ? 6.621 28.156 17.125 1 95.94 190 HIS B C 1
ATOM 3932 O O . HIS B 1 190 ? 5.938 28.203 16.094 1 95.94 190 HIS B O 1
ATOM 3938 N N . ASP B 1 191 ? 6.457 28.719 18.359 1 97.88 191 ASP B N 1
ATOM 3939 C CA . ASP B 1 191 ? 5.445 29.766 18.359 1 97.88 191 ASP B CA 1
ATOM 3940 C C . ASP B 1 191 ? 5.977 31.047 17.719 1 97.88 191 ASP B C 1
ATOM 3942 O O . ASP B 1 191 ? 6.84 31.719 18.281 1 97.88 191 ASP B O 1
ATOM 3946 N N . GLU B 1 192 ? 5.418 31.328 16.531 1 97.75 192 GLU B N 1
ATOM 3947 C CA . GLU B 1 192 ? 5.961 32.469 15.812 1 97.75 192 GLU B CA 1
ATOM 3948 C C . GLU B 1 192 ? 4.992 32.969 14.734 1 97.75 192 GLU B C 1
ATOM 3950 O O . GLU B 1 192 ? 4.059 32.25 14.367 1 97.75 192 GLU B O 1
ATOM 3955 N N . ILE B 1 193 ? 5.164 34.188 14.359 1 97.12 193 ILE B N 1
ATOM 3956 C CA . ILE B 1 193 ? 4.555 34.719 13.141 1 97.12 193 ILE B CA 1
ATOM 3957 C C . ILE B 1 193 ? 5.559 34.656 11.992 1 97.12 193 ILE B C 1
ATOM 3959 O O . ILE B 1 193 ? 6.668 35.188 12.094 1 97.12 193 ILE B O 1
ATOM 3963 N N . LYS B 1 194 ? 5.184 33.938 10.938 1 92.19 194 LYS B N 1
ATOM 3964 C CA . LYS B 1 194 ? 6.105 33.844 9.812 1 92.19 194 LYS B CA 1
ATOM 3965 C C . LYS B 1 194 ? 5.355 33.844 8.484 1 92.19 194 LYS B C 1
ATOM 3967 O O . LYS B 1 194 ? 4.125 33.781 8.461 1 92.19 194 LYS B O 1
ATOM 3972 N N . PHE B 1 195 ? 6.129 34 7.453 1 90.75 195 PHE B N 1
ATOM 3973 C CA . PHE B 1 195 ? 5.559 34.031 6.109 1 90.75 195 PHE B CA 1
ATOM 3974 C C . PHE B 1 195 ? 4.848 32.719 5.789 1 90.75 195 PHE B C 1
ATOM 3976 O O . PHE B 1 195 ? 5.34 31.641 6.125 1 90.75 195 PHE B O 1
ATOM 3983 N N . ILE B 1 196 ? 3.711 32.875 5.082 1 89.75 196 ILE B N 1
ATOM 3984 C CA . ILE B 1 196 ? 2.91 31.719 4.66 1 89.75 196 ILE B CA 1
ATOM 3985 C C . ILE B 1 196 ? 3.441 31.188 3.334 1 89.75 196 ILE B C 1
ATOM 3987 O O . ILE B 1 196 ? 3.709 31.953 2.406 1 89.75 196 ILE B O 1
ATOM 3991 N N . SER B 1 197 ? 3.721 29.906 3.275 1 80.44 197 SER B N 1
ATOM 3992 C CA . SER B 1 197 ? 3.977 29.188 2.031 1 80.44 197 SER B CA 1
ATOM 3993 C C . SER B 1 197 ? 2.846 28.219 1.716 1 80.44 197 SER B C 1
ATOM 3995 O O . SER B 1 197 ? 2.598 27.281 2.477 1 80.44 197 SER B O 1
ATOM 3997 N N . SER B 1 198 ? 2.082 28.531 0.652 1 81.19 198 SER B N 1
ATOM 3998 C CA . SER B 1 198 ? 0.944 27.688 0.297 1 81.19 198 SER B CA 1
ATOM 3999 C C . SER B 1 198 ? 0.715 27.688 -1.211 1 81.19 198 SER B C 1
ATOM 4001 O O . SER B 1 198 ? 1.398 28.391 -1.953 1 81.19 198 SER B O 1
ATOM 4003 N N . ASP B 1 199 ? -0.112 26.766 -1.594 1 79.56 199 ASP B N 1
ATOM 4004 C CA . ASP B 1 199 ? -0.469 26.672 -3.006 1 79.56 199 ASP B CA 1
ATOM 4005 C C . ASP B 1 199 ? -1.531 27.703 -3.375 1 79.56 199 ASP B C 1
ATOM 4007 O O . ASP B 1 199 ? -2.127 27.641 -4.453 1 79.56 199 ASP B O 1
ATOM 4011 N N . LEU B 1 200 ? -1.773 28.672 -2.461 1 84.5 200 LEU B N 1
ATOM 4012 C CA . LEU B 1 200 ? -2.812 29.672 -2.693 1 84.5 200 LEU B CA 1
ATOM 4013 C C . LEU B 1 200 ? -2.209 30.969 -3.217 1 84.5 200 LEU B C 1
ATOM 4015 O O . LEU B 1 200 ? -2.912 31.969 -3.354 1 84.5 200 LEU B O 1
ATOM 4019 N N . GLY B 1 201 ? -0.951 30.953 -3.451 1 79.94 201 GLY B N 1
ATOM 4020 C CA . GLY B 1 201 ? -0.313 32.094 -4.102 1 79.94 201 GLY B CA 1
ATOM 4021 C C . GLY B 1 201 ? 0.089 33.188 -3.131 1 79.94 201 GLY B C 1
ATOM 4022 O O . GLY B 1 201 ? 0.19 34.344 -3.514 1 79.94 201 GLY B O 1
ATOM 4023 N N . HIS B 1 202 ? 0.235 32.875 -1.926 1 82.88 202 HIS B N 1
ATOM 4024 C CA . HIS B 1 202 ? 0.666 33.875 -0.94 1 82.88 202 HIS B CA 1
ATOM 4025 C C . HIS B 1 202 ? 2.033 34.438 -1.295 1 82.88 202 HIS B C 1
ATOM 4027 O O . HIS B 1 202 ? 2.941 33.688 -1.681 1 82.88 202 HIS B O 1
ATOM 4033 N N . THR B 1 203 ? 2.039 35.719 -1.321 1 81.25 203 THR B N 1
ATOM 4034 C CA . THR B 1 203 ? 3.275 36.438 -1.61 1 81.25 203 THR B CA 1
ATOM 4035 C C . THR B 1 203 ? 3.613 37.406 -0.481 1 81.25 203 THR B C 1
ATOM 4037 O O . THR B 1 203 ? 3.297 38.625 -0.562 1 81.25 203 THR B O 1
ATOM 4040 N N . GLY B 1 204 ? 4.098 36.969 0.68 1 84.44 204 GLY B N 1
ATOM 4041 C CA . GLY B 1 204 ? 4.535 37.844 1.754 1 84.44 204 GLY B CA 1
ATOM 4042 C C . GLY B 1 204 ? 3.602 37.812 2.947 1 84.44 204 GLY B C 1
ATOM 4043 O O . GLY B 1 204 ? 3.934 38.375 4.004 1 84.44 204 GLY B O 1
ATOM 4044 N N . GLU B 1 205 ? 2.406 37.312 2.768 1 91.81 205 GLU B N 1
ATOM 4045 C CA . GLU B 1 205 ? 1.481 37.219 3.891 1 91.81 205 GLU B CA 1
ATOM 4046 C C . GLU B 1 205 ? 2.064 36.344 5.008 1 91.81 205 GLU B C 1
ATOM 4048 O O . GLU B 1 205 ? 2.811 35.406 4.742 1 91.81 205 GLU B O 1
ATOM 4053 N N . LYS B 1 206 ? 1.719 36.812 6.184 1 95.19 206 LYS B N 1
ATOM 4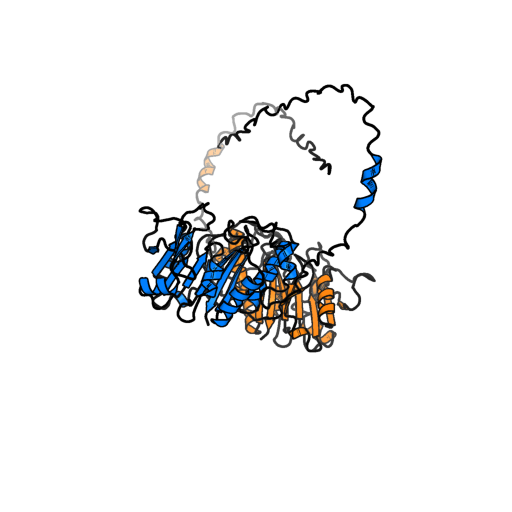054 C CA . LYS B 1 206 ? 2.217 36.094 7.348 1 95.19 206 LYS B CA 1
ATOM 4055 C C . LYS B 1 206 ? 1.083 35.375 8.078 1 95.19 206 LYS B C 1
ATOM 4057 O O . LYS B 1 206 ? -0.082 35.781 7.949 1 95.19 206 LYS B O 1
ATOM 4062 N N . GLY B 1 207 ? 1.392 34.25 8.75 1 95.62 207 GLY B N 1
ATOM 4063 C CA . GLY B 1 207 ? 0.466 33.5 9.586 1 95.62 207 GLY B CA 1
ATOM 4064 C C . GLY B 1 207 ? 1.008 33.219 10.969 1 95.62 207 GLY B C 1
ATOM 4065 O O . GLY B 1 207 ? 2.209 33.344 11.211 1 95.62 207 GLY B O 1
ATOM 4066 N N . GLN B 1 208 ? 0.071 33.094 11.875 1 97.62 208 GLN B N 1
ATOM 4067 C CA . GLN B 1 208 ? 0.44 32.656 13.227 1 97.62 208 GLN B CA 1
ATOM 4068 C C . GLN B 1 208 ? 0.672 31.172 13.297 1 97.62 208 GLN B C 1
ATOM 4070 O O . GLN B 1 208 ? -0.229 30.375 13.008 1 97.62 208 GLN B O 1
ATOM 4075 N N . TYR B 1 209 ? 1.857 30.75 13.672 1 97.69 209 TYR B N 1
ATOM 4076 C CA . TYR B 1 209 ? 2.211 29.344 13.867 1 97.69 209 TYR B CA 1
ATOM 4077 C C . TYR B 1 209 ? 2.34 29.016 15.352 1 97.69 209 TYR B C 1
ATOM 4079 O O . TYR B 1 209 ? 2.852 29.812 16.125 1 97.69 209 TYR B O 1
ATOM 4087 N N . TYR B 1 210 ? 1.879 27.922 15.758 1 98.25 210 TYR B N 1
ATOM 4088 C CA . TYR B 1 210 ? 2.045 27.375 17.094 1 98.25 210 TYR B CA 1
ATOM 4089 C C . TYR B 1 210 ? 2.596 25.953 17.047 1 98.25 210 TYR B C 1
ATOM 4091 O O . TYR B 1 210 ? 2.344 25.219 16.094 1 98.25 210 TYR B O 1
ATOM 4099 N N . THR B 1 211 ? 3.371 25.609 18.078 1 97.81 211 THR B N 1
ATOM 4100 C CA . THR B 1 211 ? 3.68 24.203 18.25 1 97.81 211 THR B CA 1
ATOM 4101 C C . THR B 1 211 ? 2.418 23.406 18.594 1 97.81 211 THR B C 1
ATOM 4103 O O . THR B 1 211 ? 1.438 23.969 19.078 1 97.81 211 THR B O 1
ATOM 4106 N N . LEU B 1 212 ? 2.42 22.094 18.297 1 98.12 212 LEU B N 1
ATOM 4107 C CA . LEU B 1 212 ? 1.289 21.266 18.688 1 98.12 212 LEU B CA 1
ATOM 4108 C C . LEU B 1 212 ? 1.048 21.344 20.188 1 98.12 212 LEU B C 1
ATOM 4110 O O . LEU B 1 212 ? -0.101 21.375 20.641 1 98.12 212 LEU B O 1
ATOM 4114 N N . GLN B 1 213 ? 2.1 21.391 20.969 1 97.69 213 GLN B N 1
ATOM 4115 C CA . GLN B 1 213 ? 1.983 21.5 22.406 1 97.69 213 GLN B CA 1
ATOM 4116 C C . GLN B 1 213 ? 1.251 22.766 22.812 1 97.69 213 GLN B C 1
ATOM 4118 O O . GLN B 1 213 ? 0.372 22.734 23.672 1 97.69 213 GLN B O 1
ATOM 4123 N N . SER B 1 214 ? 1.662 23.859 22.188 1 98.31 214 SER B N 1
ATOM 4124 C CA . SER B 1 214 ? 1.019 25.125 22.5 1 98.31 214 SER B CA 1
ATOM 4125 C C . SER B 1 214 ? -0.465 25.094 22.141 1 98.31 214 SER B C 1
ATOM 4127 O O . SER B 1 214 ? -1.295 25.641 22.875 1 98.31 214 SER B O 1
ATOM 4129 N N . ILE B 1 215 ? -0.8 24.469 21 1 98.56 215 ILE B N 1
ATOM 4130 C CA . ILE B 1 215 ? -2.195 24.344 20.594 1 98.56 215 ILE B CA 1
ATOM 4131 C C . ILE B 1 215 ? -2.961 23.516 21.609 1 98.56 215 ILE B C 1
ATOM 4133 O O . ILE B 1 215 ? -4.035 23.906 22.078 1 98.56 215 ILE B O 1
ATOM 4137 N N . MET B 1 216 ? -2.418 22.375 22 1 98.31 216 MET B N 1
ATOM 4138 C CA . MET B 1 216 ? -3.045 21.484 22.969 1 98.31 216 MET B CA 1
ATOM 4139 C C . MET B 1 216 ? -3.289 22.219 24.297 1 98.31 216 MET B C 1
ATOM 4141 O O . MET B 1 216 ? -4.371 22.125 24.875 1 98.31 216 MET B O 1
ATOM 4145 N N . ASN B 1 217 ? -2.303 22.969 24.734 1 98.12 217 ASN B N 1
ATOM 4146 C CA . ASN B 1 217 ? -2.443 23.75 25.953 1 98.12 217 ASN B CA 1
ATOM 4147 C C . ASN B 1 217 ? -3.549 24.797 25.844 1 98.12 217 ASN B C 1
ATOM 4149 O O . ASN B 1 217 ? -4.379 24.938 26.734 1 98.12 217 ASN B O 1
ATOM 4153 N N . SER B 1 218 ? -3.537 25.5 24.797 1 98.25 218 SER B N 1
ATOM 4154 C CA . SER B 1 218 ? -4.496 26.578 24.578 1 98.25 218 SER B CA 1
ATOM 4155 C C . SER B 1 218 ? -5.93 26.047 24.578 1 98.25 218 SER B C 1
ATOM 4157 O O . SER B 1 218 ? -6.852 26.734 25.016 1 98.25 218 SER B O 1
ATOM 4159 N N . LEU B 1 219 ? -6.102 24.828 24.094 1 98.25 219 LEU B N 1
ATOM 4160 C CA . LEU B 1 219 ? -7.438 24.266 23.953 1 98.25 219 LEU B CA 1
ATOM 4161 C C . LEU B 1 219 ? -7.742 23.297 25.078 1 98.25 219 LEU B C 1
ATOM 4163 O O . LEU B 1 219 ? -8.812 22.688 25.109 1 98.25 219 LEU B O 1
ATOM 4167 N N . ALA B 1 220 ? -6.824 23.078 25.984 1 97.88 220 ALA B N 1
ATOM 4168 C CA . ALA B 1 220 ? -6.953 22.234 27.156 1 97.88 220 ALA B CA 1
ATOM 4169 C C . ALA B 1 220 ? -7.191 20.781 26.766 1 97.88 220 ALA B C 1
ATOM 4171 O O . ALA B 1 220 ? -8.094 20.125 27.281 1 97.88 220 ALA B O 1
ATOM 4172 N N . HIS B 1 221 ? -6.473 20.344 25.781 1 97.06 221 HIS B N 1
ATOM 4173 C CA . HIS B 1 221 ? -6.496 18.938 25.375 1 97.06 221 HIS B CA 1
ATOM 4174 C C . HIS B 1 221 ? -5.266 18.203 25.891 1 97.06 221 HIS B C 1
ATOM 4176 O O . HIS B 1 221 ? -4.133 18.609 25.641 1 97.06 221 HIS B O 1
ATOM 4182 N N . ASP B 1 222 ? -5.488 17.062 26.594 1 95.31 222 ASP B N 1
ATOM 4183 C CA . ASP B 1 222 ? -4.395 16.266 27.141 1 95.31 222 ASP B CA 1
ATOM 4184 C C . ASP B 1 222 ? -3.877 15.258 26.125 1 95.31 222 ASP B C 1
ATOM 4186 O O . ASP B 1 222 ? -2.773 14.727 26.281 1 95.31 222 ASP B O 1
ATOM 4190 N N . SER B 1 223 ? -4.75 14.969 25.188 1 94.69 223 SER B N 1
ATOM 4191 C CA . SER B 1 223 ? -4.383 14.008 24.156 1 94.69 223 SER B CA 1
ATOM 4192 C C . SER B 1 223 ? -5.102 14.297 22.844 1 94.69 223 SER B C 1
ATOM 4194 O O . SER B 1 223 ? -6.121 14.992 22.828 1 94.69 223 SER B O 1
ATOM 4196 N N . ILE B 1 224 ? -4.523 13.883 21.766 1 96.44 224 ILE B N 1
ATOM 4197 C CA . ILE B 1 224 ? -5.102 13.906 20.438 1 96.44 224 ILE B CA 1
ATOM 4198 C C . ILE B 1 224 ? -5.273 12.477 19.922 1 96.44 224 ILE B C 1
ATOM 4200 O O . ILE B 1 224 ? -4.309 11.711 19.859 1 96.44 224 ILE B O 1
ATOM 4204 N N . GLU B 1 225 ? -6.426 12.141 19.609 1 96.94 225 GLU B N 1
ATOM 4205 C CA . GLU B 1 225 ? -6.648 10.781 19.141 1 96.94 225 GLU B CA 1
ATOM 4206 C C . GLU B 1 225 ? -6.289 10.633 17.672 1 96.94 225 GLU B C 1
ATOM 4208 O O . GLU B 1 225 ? -5.797 9.594 17.234 1 96.94 225 GLU B O 1
ATOM 4213 N N . LEU B 1 226 ? -6.555 11.672 16.906 1 98.06 226 LEU B N 1
ATOM 4214 C CA . LEU B 1 226 ? -6.23 11.648 15.477 1 98.06 226 LEU B CA 1
ATOM 4215 C C . LEU B 1 226 ? -5.738 13.016 15.008 1 98.06 226 LEU B C 1
ATOM 4217 O O . LEU B 1 226 ? -6.363 14.039 15.297 1 98.06 226 LEU B O 1
ATOM 4221 N N . LEU B 1 227 ? -4.598 12.992 14.359 1 98.5 227 LEU B N 1
ATOM 4222 C CA . LEU B 1 227 ? -4.059 14.18 13.695 1 98.5 227 LEU B CA 1
ATOM 4223 C C . LEU B 1 227 ? -4.07 14 12.18 1 98.5 227 LEU B C 1
ATOM 4225 O O . LEU B 1 227 ? -3.387 13.117 11.648 1 98.5 227 LEU B O 1
ATOM 4229 N N . LYS B 1 228 ? -4.891 14.758 11.523 1 98.38 228 LYS B N 1
ATOM 4230 C CA . LYS B 1 228 ? -4.852 14.867 10.07 1 98.38 228 LYS B CA 1
ATOM 4231 C C . LYS B 1 228 ? -3.938 16 9.633 1 98.38 228 LYS B C 1
ATOM 4233 O O . LYS B 1 228 ? -3.98 17.094 10.195 1 98.38 228 LYS B O 1
ATOM 4238 N N . MET B 1 229 ? -3.094 15.734 8.602 1 97.62 229 MET B N 1
ATOM 4239 C CA . MET B 1 229 ? -2.152 16.781 8.203 1 97.62 229 MET B CA 1
ATOM 4240 C C . MET B 1 229 ? -1.981 16.812 6.691 1 97.62 229 MET B C 1
ATOM 4242 O O . MET B 1 229 ? -1.571 15.828 6.082 1 97.62 229 MET B O 1
ATOM 4246 N N . ASP B 1 230 ? -2.291 17.828 6.113 1 95.62 230 ASP B N 1
ATOM 4247 C CA . ASP B 1 230 ? -2.059 18.188 4.723 1 95.62 230 ASP B CA 1
ATOM 4248 C C . ASP B 1 230 ? -1.694 19.672 4.598 1 95.62 230 ASP B C 1
ATOM 4250 O O . ASP B 1 230 ? -2.568 20.516 4.395 1 95.62 230 ASP B O 1
ATOM 4254 N N . ILE B 1 231 ? -0.315 19.938 4.66 1 94.94 231 ILE B N 1
ATOM 4255 C CA . ILE B 1 231 ? 0.07 21.328 4.902 1 94.94 231 ILE B CA 1
ATOM 4256 C C . ILE B 1 231 ? 1.256 21.688 4.016 1 94.94 231 ILE B C 1
ATOM 4258 O O . ILE B 1 231 ? 2.074 22.531 4.379 1 94.94 231 ILE B O 1
ATOM 4262 N N . GLU B 1 232 ? 1.438 21.062 2.924 1 91.12 232 GLU B N 1
ATOM 4263 C CA . GLU B 1 232 ? 2.328 21.438 1.828 1 91.12 232 GLU B CA 1
ATOM 4264 C C . GLU B 1 232 ? 3.771 21.562 2.307 1 91.12 232 GLU B C 1
ATOM 4266 O O . GLU B 1 232 ? 4.398 22.609 2.133 1 91.12 232 GLU B O 1
ATOM 4271 N N . ARG B 1 233 ? 4.328 20.516 2.904 1 92 233 ARG B N 1
ATOM 4272 C CA . ARG B 1 233 ? 5.738 20.312 3.223 1 92 233 ARG B CA 1
ATOM 4273 C C . ARG B 1 233 ? 6.016 20.609 4.691 1 92 233 ARG B C 1
ATOM 4275 O O . ARG B 1 233 ? 7.051 20.203 5.23 1 92 233 ARG B O 1
ATOM 4282 N N . HIS B 1 234 ? 5.141 21.328 5.316 1 93.75 234 HIS B N 1
ATOM 4283 C CA . HIS B 1 234 ? 5.332 21.641 6.73 1 93.75 234 HIS B CA 1
ATOM 4284 C C . HIS B 1 234 ? 5.234 20.391 7.59 1 93.75 234 HIS B C 1
ATOM 4286 O O . HIS B 1 234 ? 5.594 20.406 8.773 1 93.75 234 HIS B O 1
ATOM 4292 N N . GLU B 1 235 ? 4.816 19.281 7.012 1 96 235 GLU B N 1
ATOM 4293 C CA . GLU B 1 235 ? 4.703 18.031 7.758 1 96 235 GLU B CA 1
ATOM 4294 C C . GLU B 1 235 ? 6.055 17.594 8.305 1 96 235 GLU B C 1
ATOM 4296 O O . GLU B 1 235 ? 6.133 16.984 9.375 1 96 235 GLU B O 1
ATOM 4301 N N . VAL B 1 236 ? 7.133 17.938 7.586 1 94.5 236 VAL B N 1
ATOM 4302 C CA . VAL B 1 236 ? 8.469 17.547 8.023 1 94.5 236 VAL B CA 1
ATOM 4303 C C . VAL B 1 236 ? 8.781 18.203 9.367 1 94.5 236 VAL B C 1
ATOM 4305 O O . VAL B 1 236 ? 9.195 17.531 10.312 1 94.5 236 VAL B O 1
ATOM 4308 N N . GLU B 1 237 ? 8.5 19.453 9.438 1 93.94 237 GLU B N 1
ATOM 4309 C CA . GLU B 1 237 ? 8.812 20.203 10.656 1 93.94 237 GLU B CA 1
ATOM 4310 C C . GLU B 1 237 ? 7.898 19.781 11.805 1 93.94 237 GLU B C 1
ATOM 4312 O O . GLU B 1 237 ? 8.344 19.656 12.945 1 93.94 237 GLU B O 1
ATOM 4317 N N . VAL B 1 238 ? 6.66 19.594 11.492 1 97 238 VAL B N 1
ATOM 4318 C CA . VAL B 1 238 ? 5.707 19.219 12.531 1 97 238 VAL B CA 1
ATOM 4319 C C . VAL B 1 238 ? 6.074 17.844 13.094 1 97 238 VAL B C 1
ATOM 4321 O O . VAL B 1 238 ? 6.133 17.656 14.312 1 97 238 VAL B O 1
ATOM 4324 N N . ILE B 1 239 ? 6.41 16.875 12.289 1 97.5 239 ILE B N 1
ATOM 4325 C CA . ILE B 1 239 ? 6.738 15.516 12.711 1 97.5 239 ILE B CA 1
ATOM 4326 C C . ILE B 1 239 ? 8.047 15.523 13.5 1 97.5 239 ILE B C 1
ATOM 4328 O O . ILE B 1 239 ? 8.18 14.82 14.508 1 97.5 239 ILE B O 1
ATOM 4332 N N . SER B 1 240 ? 8.961 16.359 13.062 1 94.19 240 SER B N 1
ATOM 4333 C CA . SER B 1 240 ? 10.258 16.406 13.727 1 94.19 240 SER B CA 1
ATOM 4334 C C . SER B 1 240 ? 10.125 16.906 15.164 1 94.19 240 SER B C 1
ATOM 4336 O O . SER B 1 240 ? 10.977 16.625 16 1 94.19 240 SER B O 1
ATOM 4338 N N . THR B 1 241 ? 9.086 17.578 15.43 1 94 241 THR B N 1
ATOM 4339 C CA . THR B 1 241 ? 8.953 18.172 16.75 1 94 241 THR B CA 1
ATOM 4340 C C . THR B 1 241 ? 7.961 17.391 17.609 1 94 241 THR B C 1
ATOM 4342 O O . THR B 1 241 ? 7.703 17.75 18.75 1 94 241 THR B O 1
ATOM 4345 N N . LEU B 1 242 ? 7.418 16.344 17.047 1 95.88 242 LEU B N 1
ATOM 4346 C CA . LEU B 1 242 ? 6.508 15.523 17.828 1 95.88 242 LEU B CA 1
ATOM 4347 C C . LEU B 1 242 ? 7.223 14.906 19.031 1 95.88 242 LEU B C 1
ATOM 4349 O O . LEU B 1 242 ? 8.367 14.461 18.922 1 95.88 242 LEU B O 1
ATOM 4353 N N . ALA B 1 243 ? 6.613 14.984 20.172 1 95.81 243 ALA B N 1
ATOM 4354 C CA . ALA B 1 243 ? 7.062 14.32 21.391 1 95.81 243 ALA B CA 1
ATOM 4355 C C . ALA B 1 243 ? 6.078 13.242 21.828 1 95.81 243 ALA B C 1
ATOM 4357 O O . ALA B 1 243 ? 4.969 13.156 21.297 1 95.81 243 ALA B O 1
ATOM 4358 N N . LYS B 1 244 ? 6.531 12.414 22.766 1 95.44 244 LYS B N 1
ATOM 4359 C CA . LYS B 1 244 ? 5.691 11.312 23.219 1 95.44 244 LYS B CA 1
ATOM 4360 C C . LYS B 1 244 ? 4.348 11.82 23.734 1 95.44 244 LYS B C 1
ATOM 4362 O O . LYS B 1 244 ? 3.305 11.227 23.469 1 95.44 244 LYS B O 1
ATOM 4367 N N . HIS B 1 245 ? 4.371 12.922 24.391 1 94.88 245 HIS B N 1
ATOM 4368 C CA . HIS B 1 245 ? 3.156 13.406 25.031 1 94.88 245 HIS B CA 1
ATOM 4369 C C . HIS B 1 245 ? 2.275 14.164 24.047 1 94.88 245 HIS B C 1
ATOM 4371 O O . HIS B 1 245 ? 1.092 14.391 24.312 1 94.88 245 HIS B O 1
ATOM 4377 N N . THR B 1 246 ? 2.809 14.633 22.906 1 96.69 246 THR B N 1
ATOM 4378 C CA . THR B 1 246 ? 2.008 15.352 21.922 1 96.69 246 THR B CA 1
ATOM 4379 C C . THR B 1 246 ? 1.666 14.453 20.734 1 96.69 246 THR B C 1
ATOM 4381 O O . THR B 1 246 ? 0.859 14.82 19.891 1 96.69 246 THR B O 1
ATOM 4384 N N . ALA B 1 247 ? 2.26 13.281 20.719 1 97.44 247 ALA B N 1
ATOM 4385 C CA . ALA B 1 247 ? 2.033 12.367 19.609 1 97.44 247 ALA B CA 1
ATOM 4386 C C . ALA B 1 247 ? 0.617 11.805 19.641 1 97.44 247 ALA B C 1
ATOM 4388 O O . ALA B 1 247 ? 0.197 11.219 20.641 1 97.44 247 ALA B O 1
ATOM 4389 N N . PRO B 1 248 ? -0.129 11.969 18.516 1 97.5 248 PRO B N 1
ATOM 4390 C CA . PRO B 1 248 ? -1.49 11.438 18.469 1 97.5 248 PRO B CA 1
ATOM 4391 C C . PRO B 1 248 ? -1.52 9.906 18.406 1 97.5 248 PRO B C 1
ATOM 4393 O O . PRO B 1 248 ? -0.509 9.281 18.078 1 97.5 248 PRO B O 1
ATOM 4396 N N . SER B 1 249 ? -2.674 9.352 18.797 1 96.5 249 SER B N 1
ATOM 4397 C CA . SER B 1 249 ? -2.84 7.906 18.672 1 96.5 249 SER B CA 1
ATOM 4398 C C . SER B 1 249 ? -2.805 7.473 17.219 1 96.5 249 SER B C 1
ATOM 4400 O O . SER B 1 249 ? -2.303 6.391 16.891 1 96.5 249 SER B O 1
ATOM 4402 N N . GLN B 1 250 ? -3.404 8.32 16.375 1 97.94 250 GLN B N 1
ATOM 4403 C CA . GLN B 1 250 ? -3.408 8.086 14.938 1 97.94 250 GLN B CA 1
ATOM 4404 C C . GLN B 1 250 ? -2.947 9.328 14.172 1 97.94 250 GLN B C 1
ATOM 4406 O O . GLN B 1 250 ? -3.297 10.453 14.531 1 97.94 250 GLN B O 1
ATOM 4411 N N . LEU B 1 251 ? -2.129 9.086 13.18 1 98.5 251 LEU B N 1
ATOM 4412 C CA . LEU B 1 251 ? -1.618 10.141 12.312 1 98.5 251 LEU B CA 1
ATOM 4413 C C . LEU B 1 251 ? -1.938 9.844 10.852 1 98.5 251 LEU B C 1
ATOM 4415 O O . LEU B 1 251 ? -1.526 8.812 10.32 1 98.5 251 LEU B O 1
ATOM 4419 N N . VAL B 1 252 ? -2.736 10.703 10.203 1 98.25 252 VAL B N 1
ATOM 4420 C CA . VAL B 1 252 ? -3.023 10.586 8.773 1 98.25 252 VAL B CA 1
ATOM 4421 C C . VAL B 1 252 ? -2.57 11.852 8.055 1 98.25 252 VAL B C 1
ATOM 4423 O O . VAL B 1 252 ? -3.057 12.945 8.344 1 98.25 252 VAL B O 1
ATOM 4426 N N . PHE B 1 253 ? -1.587 11.68 7.121 1 97.62 253 PHE B N 1
ATOM 4427 C CA . PHE B 1 253 ? -0.984 12.891 6.574 1 97.62 253 PHE B CA 1
ATOM 4428 C C . PHE B 1 253 ? -0.542 12.672 5.133 1 97.62 253 PHE B C 1
ATOM 4430 O O . PHE B 1 253 ? -0.437 11.531 4.68 1 97.62 253 PHE B O 1
ATOM 4437 N N . GLU B 1 254 ? -0.399 13.75 4.465 1 96.19 254 GLU B N 1
ATOM 4438 C CA . GLU B 1 254 ? 0.149 13.742 3.111 1 96.19 254 GLU B CA 1
ATOM 4439 C C . GLU B 1 254 ? 1.596 14.227 3.1 1 96.19 254 GLU B C 1
ATOM 4441 O O . GLU B 1 254 ? 1.928 15.219 3.754 1 96.19 254 GLU B O 1
ATOM 4446 N N . THR B 1 255 ? 2.426 13.555 2.402 1 96.12 255 THR B N 1
ATOM 4447 C CA . THR B 1 255 ? 3.789 14.031 2.188 1 96.12 255 THR B CA 1
ATOM 4448 C C . THR B 1 255 ? 3.9 14.766 0.857 1 96.12 255 THR B C 1
ATOM 4450 O O . THR B 1 255 ? 3.342 14.328 -0.151 1 96.12 255 THR B O 1
ATOM 4453 N N . HIS B 1 256 ? 4.602 15.867 0.928 1 93.44 256 HIS B N 1
ATOM 4454 C CA . HIS B 1 256 ? 4.961 16.656 -0.241 1 93.44 256 HIS B CA 1
ATOM 4455 C C . HIS B 1 256 ? 6.473 16.703 -0.433 1 93.44 256 HIS B C 1
ATOM 4457 O O . HIS B 1 256 ? 7.184 17.328 0.363 1 93.44 256 HIS B O 1
ATOM 4463 N N . LEU B 1 257 ? 6.914 16.109 -1.536 1 93.62 257 LEU B N 1
ATOM 4464 C CA . LEU B 1 257 ? 8.359 16 -1.712 1 93.62 257 LEU B CA 1
ATOM 4465 C C . LEU B 1 257 ? 8.883 17.141 -2.59 1 93.62 257 LEU B C 1
ATOM 4467 O O . LEU B 1 257 ? 10.094 17.359 -2.666 1 93.62 257 LEU B O 1
ATOM 4471 N N . HIS B 1 258 ? 8.016 17.844 -3.229 1 88.44 258 HIS B N 1
ATOM 4472 C CA . HIS B 1 258 ? 8.445 18.969 -4.07 1 88.44 258 HIS B CA 1
ATOM 4473 C C . HIS B 1 258 ? 8.82 20.172 -3.23 1 88.44 258 HIS B C 1
ATOM 4475 O O . HIS B 1 258 ? 8.828 20.109 -2 1 88.44 258 HIS B O 1
ATOM 4481 N N . ASN B 1 259 ? 9.219 21.266 -3.928 1 83.06 259 ASN B N 1
ATOM 4482 C CA . ASN B 1 259 ? 9.766 22.453 -3.264 1 83.06 259 ASN B CA 1
ATOM 4483 C C . ASN B 1 259 ? 8.664 23.344 -2.707 1 83.06 259 ASN B C 1
ATOM 4485 O O . ASN B 1 259 ? 8.938 24.453 -2.242 1 83.06 259 ASN B O 1
ATOM 4489 N N . ALA B 1 260 ? 7.5 22.812 -2.557 1 75.94 260 ALA B N 1
ATOM 4490 C CA . ALA B 1 260 ? 6.348 23.422 -1.886 1 75.94 260 ALA B CA 1
ATOM 4491 C C . ALA B 1 260 ? 6.273 24.922 -2.164 1 75.94 260 ALA B C 1
ATOM 4493 O O . ALA B 1 260 ? 6.301 25.734 -1.235 1 75.94 260 ALA B O 1
ATOM 4494 N N . TYR B 1 261 ? 6.297 25.344 -3.33 1 76.62 261 TYR B N 1
ATOM 4495 C CA . TYR B 1 261 ? 6 26.672 -3.848 1 76.62 261 TYR B CA 1
ATOM 4496 C C . TYR B 1 261 ? 7.113 27.656 -3.5 1 76.62 261 TYR B C 1
ATOM 4498 O O . TYR B 1 261 ? 6.852 28.812 -3.197 1 76.62 261 TYR B O 1
ATOM 4506 N N . GLY B 1 262 ? 8.383 27.172 -3.287 1 72.38 262 GLY B N 1
ATOM 4507 C CA . GLY B 1 262 ? 9.594 27.984 -3.287 1 72.38 262 GLY B CA 1
ATOM 4508 C C . GLY B 1 262 ? 10.094 28.312 -1.892 1 72.38 262 GLY B C 1
ATOM 4509 O O . GLY B 1 262 ? 11.156 28.922 -1.732 1 72.38 262 GLY B O 1
ATOM 4510 N N . MET B 1 263 ? 9.406 27.922 -0.926 1 74.44 263 MET B N 1
ATOM 4511 C CA . MET B 1 263 ? 9.766 28.312 0.435 1 74.44 263 MET B CA 1
ATOM 4512 C C . MET B 1 263 ? 11.023 27.594 0.896 1 74.44 263 MET B C 1
ATOM 4514 O O . MET B 1 263 ? 11.789 28.109 1.71 1 74.44 263 MET B O 1
ATOM 4518 N N . TRP B 1 264 ? 11.234 26.453 0.35 1 81.88 264 TRP B N 1
ATOM 4519 C CA . TRP B 1 264 ? 12.312 25.625 0.898 1 81.88 264 TRP B CA 1
ATOM 4520 C C . TRP B 1 264 ? 13.531 25.641 -0.011 1 81.88 264 TRP B C 1
ATOM 4522 O O . TRP B 1 264 ? 14.609 25.188 0.377 1 81.88 264 TRP B O 1
ATOM 4532 N N . GLY B 1 265 ? 13.383 26.188 -1.203 1 81.31 265 GLY B N 1
ATOM 4533 C CA . GLY B 1 265 ? 14.5 26.328 -2.125 1 81.31 265 GLY B CA 1
ATOM 4534 C C . GLY B 1 265 ? 14.906 25.016 -2.779 1 81.31 265 GLY B C 1
ATOM 4535 O O . GLY B 1 265 ? 15.742 25 -3.686 1 81.31 265 GLY B O 1
ATOM 4536 N N . ARG B 1 266 ? 14.414 23.953 -2.289 1 87.25 266 ARG B N 1
ATOM 4537 C CA . ARG B 1 266 ? 14.727 22.641 -2.816 1 87.25 266 ARG B CA 1
ATOM 4538 C C . ARG B 1 266 ? 13.641 21.625 -2.447 1 87.25 266 ARG B C 1
ATOM 4540 O O . ARG B 1 266 ? 12.836 21.875 -1.54 1 87.25 266 ARG B O 1
ATOM 4547 N N . PRO B 1 267 ? 13.641 20.469 -3.184 1 91.25 267 PRO B N 1
ATOM 4548 C CA . PRO B 1 267 ? 12.75 19.391 -2.748 1 91.25 267 PRO B CA 1
ATOM 4549 C C . PRO B 1 267 ? 13.234 18.703 -1.475 1 91.25 267 PRO B C 1
ATOM 4551 O O . PRO B 1 267 ? 14.328 19 -0.982 1 91.25 267 PRO B O 1
ATOM 4554 N N . VAL B 1 268 ? 12.352 17.891 -0.95 1 92.81 268 VAL B N 1
ATOM 4555 C CA . VAL B 1 268 ? 12.734 17.047 0.183 1 92.81 268 VAL B CA 1
ATOM 4556 C C . VAL B 1 268 ? 13.945 16.203 -0.189 1 92.81 268 VAL B C 1
ATOM 4558 O O . VAL B 1 268 ? 14.016 15.648 -1.291 1 92.81 268 VAL B O 1
ATOM 4561 N N . ASN B 1 269 ? 14.961 16.172 0.674 1 91.75 269 ASN B N 1
ATOM 4562 C CA . ASN B 1 269 ? 16.141 15.344 0.426 1 91.75 269 ASN B CA 1
ATOM 4563 C C . ASN B 1 269 ? 16.078 14.039 1.205 1 91.75 269 ASN B C 1
ATOM 4565 O O . ASN B 1 269 ? 15.203 13.859 2.059 1 91.75 269 ASN B O 1
ATOM 4569 N N . PRO B 1 270 ? 16.984 13.078 0.86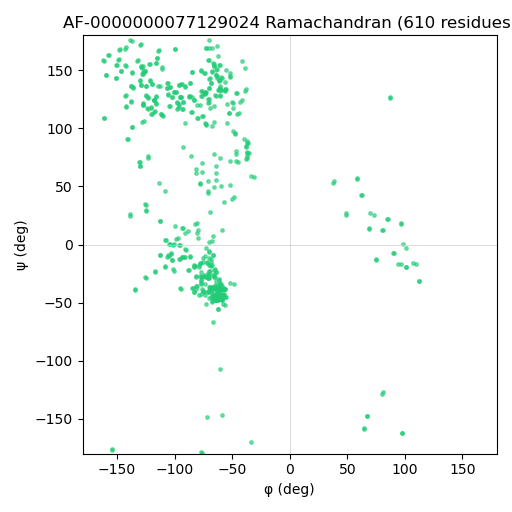6 1 94.75 270 PRO B N 1
ATOM 4570 C CA . PRO B 1 270 ? 16.906 11.75 1.48 1 94.75 270 PRO B CA 1
ATOM 4571 C C . PRO B 1 270 ? 17.047 11.797 3.002 1 94.75 270 PRO B C 1
ATOM 4573 O O . PRO B 1 270 ? 16.406 11 3.703 1 94.75 270 PRO B O 1
ATOM 4576 N N . ASN B 1 271 ? 17.797 12.664 3.486 1 94.25 271 ASN B N 1
ATOM 4577 C CA . ASN B 1 271 ? 17.984 12.766 4.93 1 94.25 271 ASN B CA 1
ATOM 4578 C C . ASN B 1 271 ? 16.703 13.219 5.625 1 94.25 271 ASN B C 1
ATOM 4580 O O . ASN B 1 271 ? 16.344 12.703 6.688 1 94.25 271 ASN B O 1
ATOM 4584 N N . GLU B 1 272 ? 16.062 14.148 5.051 1 94.25 272 GLU B N 1
ATOM 4585 C CA . GLU B 1 272 ? 14.797 14.617 5.602 1 94.25 272 GLU B CA 1
ATOM 4586 C C . GLU B 1 272 ? 13.75 13.516 5.586 1 94.25 272 GLU B C 1
ATOM 4588 O O . GLU B 1 272 ? 13.039 13.312 6.574 1 94.25 272 GLU B O 1
ATOM 4593 N N . TRP B 1 273 ? 13.68 12.828 4.477 1 96.88 273 TRP B N 1
ATOM 4594 C CA . TRP B 1 273 ? 12.75 11.703 4.363 1 96.88 273 TRP B CA 1
ATOM 4595 C C . TRP B 1 273 ? 13.039 10.648 5.426 1 96.88 273 TRP B C 1
ATOM 4597 O O . TRP B 1 273 ? 12.133 10.219 6.141 1 96.88 273 TRP B O 1
ATOM 4607 N N . ASN B 1 274 ? 14.289 10.32 5.52 1 97.31 274 ASN B N 1
ATOM 4608 C CA . ASN B 1 274 ? 14.688 9.328 6.516 1 97.31 274 ASN B CA 1
ATOM 4609 C C . ASN B 1 274 ? 14.359 9.789 7.93 1 97.31 274 ASN B C 1
ATOM 4611 O O . ASN B 1 274 ? 13.938 8.992 8.766 1 97.31 274 ASN B O 1
ATOM 4615 N N . SER B 1 275 ? 14.523 11.023 8.164 1 96.56 275 SER B N 1
ATOM 4616 C CA . SER B 1 275 ? 14.305 11.57 9.5 1 96.56 275 SER B CA 1
ATOM 4617 C C . SER B 1 275 ? 12.828 11.523 9.883 1 96.56 275 SER B C 1
ATOM 4619 O O . SER B 1 275 ? 12.492 11.258 11.039 1 96.56 275 SER B O 1
ATOM 4621 N N . ILE B 1 276 ? 11.953 11.773 8.969 1 97.62 276 ILE B N 1
ATOM 4622 C CA . ILE B 1 276 ? 10.516 11.711 9.211 1 97.62 276 ILE B CA 1
ATOM 4623 C C . ILE B 1 276 ? 10.141 10.32 9.711 1 97.62 276 ILE B C 1
ATOM 4625 O O . ILE B 1 276 ? 9.531 10.18 10.773 1 97.62 276 ILE B O 1
ATOM 4629 N N . TRP B 1 277 ? 10.547 9.359 9.031 1 98.31 277 TRP B N 1
ATOM 4630 C CA . TRP B 1 277 ? 10.109 7.992 9.305 1 98.31 277 TRP B CA 1
ATOM 4631 C C . TRP B 1 277 ? 10.828 7.422 10.523 1 98.31 277 TRP B C 1
ATOM 4633 O O . TRP B 1 277 ? 10.25 6.664 11.305 1 98.31 277 TRP B O 1
ATOM 4643 N N . SER B 1 278 ? 12.117 7.836 10.703 1 97.69 278 SER B N 1
ATOM 4644 C CA . SER B 1 278 ? 12.828 7.426 11.906 1 97.69 278 SER B CA 1
ATOM 4645 C C . SER B 1 278 ? 12.164 7.984 13.164 1 97.69 278 SER B C 1
ATOM 4647 O O . SER B 1 278 ? 12.039 7.281 14.172 1 97.69 278 SER B O 1
ATOM 4649 N N . ARG B 1 279 ? 11.773 9.188 13.047 1 97.69 279 ARG B N 1
ATOM 4650 C CA . ARG B 1 279 ? 11.094 9.82 14.172 1 97.69 279 ARG B CA 1
ATOM 4651 C C . ARG B 1 279 ? 9.773 9.117 14.484 1 97.69 279 ARG B C 1
ATOM 4653 O O . ARG B 1 279 ? 9.484 8.812 15.641 1 97.69 279 ARG B O 1
ATOM 4660 N N . LEU B 1 280 ? 9.008 8.867 13.508 1 98.56 280 LEU B N 1
ATOM 4661 C CA . LEU B 1 280 ? 7.719 8.211 13.68 1 98.56 280 LEU B CA 1
ATOM 4662 C C . LEU B 1 280 ? 7.902 6.805 14.242 1 98.56 280 LEU B C 1
ATOM 4664 O O . LEU B 1 280 ? 7.156 6.387 15.141 1 98.56 280 LEU B O 1
ATOM 4668 N N . GLU B 1 281 ? 8.867 6.121 13.734 1 97.88 281 GLU B N 1
ATOM 4669 C CA . GLU B 1 281 ? 9.156 4.793 14.266 1 97.88 281 GLU B CA 1
ATOM 4670 C C . GLU B 1 281 ? 9.531 4.859 15.742 1 97.88 281 GLU B C 1
ATOM 4672 O O . GLU B 1 281 ? 9.07 4.051 16.547 1 97.88 281 GLU B O 1
ATOM 4677 N N . SER B 1 282 ? 10.367 5.816 16.109 1 97.69 282 SER B N 1
ATOM 4678 C CA . SER B 1 282 ? 10.836 5.949 17.484 1 97.69 282 SER B CA 1
ATOM 4679 C C . SER B 1 282 ? 9.68 6.262 18.438 1 97.69 282 SER B C 1
ATOM 4681 O O . SER B 1 282 ? 9.766 5.988 19.625 1 97.69 282 SER B O 1
ATOM 4683 N N . LEU B 1 283 ? 8.641 6.816 17.906 1 98.12 283 LEU B N 1
ATOM 4684 C CA . LEU B 1 283 ? 7.48 7.172 18.719 1 98.12 283 LEU B CA 1
ATOM 4685 C C . LEU B 1 283 ? 6.477 6.023 18.766 1 98.12 283 LEU B C 1
ATOM 4687 O O . LEU B 1 283 ? 5.43 6.133 19.406 1 98.12 283 LEU B O 1
ATOM 4691 N N . GLY B 1 284 ? 6.754 4.961 18.031 1 98 284 GLY B N 1
ATOM 4692 C CA . GLY B 1 284 ? 5.93 3.768 18.109 1 98 284 GLY B CA 1
ATOM 4693 C C . GLY B 1 284 ? 4.871 3.699 17.016 1 98 284 GLY B C 1
ATOM 4694 O O . GLY B 1 284 ? 3.918 2.926 17.125 1 98 284 GLY B O 1
ATOM 4695 N N . TYR B 1 285 ? 5.066 4.488 15.961 1 98.56 285 TYR B N 1
ATOM 4696 C CA . TYR B 1 285 ? 4.082 4.48 14.883 1 98.56 285 TYR B CA 1
ATOM 4697 C C . TYR B 1 285 ? 4.363 3.354 13.898 1 98.56 285 TYR B C 1
ATOM 4699 O O . TYR B 1 285 ? 5.523 2.988 13.68 1 98.56 285 TYR B O 1
ATOM 4707 N N . GLY B 1 286 ? 3.293 2.832 13.305 1 98.44 286 GLY B N 1
ATOM 4708 C CA . GLY B 1 286 ? 3.338 1.964 12.141 1 98.44 286 GLY B CA 1
ATOM 4709 C C . GLY B 1 286 ? 2.363 2.373 11.055 1 98.44 286 GLY B C 1
ATOM 4710 O O . GLY B 1 286 ? 1.368 3.047 11.328 1 98.44 286 GLY B O 1
ATOM 4711 N N . VAL B 1 287 ? 2.635 1.934 9.836 1 98.62 287 VAL B N 1
ATOM 4712 C CA . VAL B 1 287 ? 1.818 2.283 8.68 1 98.62 287 VAL B CA 1
ATOM 4713 C C . VAL B 1 287 ? 0.777 1.194 8.438 1 98.62 287 VAL B C 1
ATOM 4715 O O . VAL B 1 287 ? 1.117 0.013 8.328 1 98.62 287 VAL B O 1
ATOM 4718 N N . PHE B 1 288 ? -0.517 1.579 8.344 1 98.06 288 PHE B N 1
ATOM 4719 C CA . PHE B 1 288 ? -1.503 0.567 7.984 1 98.06 288 PHE B CA 1
ATOM 4720 C C . PHE B 1 288 ? -2.1 0.854 6.613 1 98.06 288 PHE B C 1
ATOM 4722 O O . PHE B 1 288 ? -2.809 0.018 6.051 1 98.06 288 PHE B O 1
ATOM 4729 N N . SER B 1 289 ? -1.766 2.043 6.105 1 97.12 289 SER B N 1
ATOM 4730 C CA . SER B 1 289 ? -2.178 2.359 4.742 1 97.12 289 SER B CA 1
ATOM 4731 C C . SER B 1 289 ? -1.326 3.477 4.152 1 97.12 289 SER B C 1
ATOM 4733 O O . SER B 1 289 ? -0.893 4.379 4.871 1 97.12 289 SER B O 1
ATOM 4735 N N . TYR B 1 290 ? -1.091 3.402 2.857 1 95.44 290 TYR B N 1
ATOM 4736 C CA . TYR B 1 290 ? -0.572 4.539 2.105 1 95.44 290 TYR B CA 1
ATOM 4737 C C . TYR B 1 290 ? -1.131 4.555 0.688 1 95.44 290 TYR B C 1
ATOM 4739 O O . TYR B 1 290 ? -1.471 3.508 0.135 1 95.44 290 TYR B O 1
ATOM 4747 N N . GLU B 1 291 ? -1.263 5.785 0.16 1 92 291 GLU B N 1
ATOM 4748 C CA . GLU B 1 291 ? -1.829 5.996 -1.169 1 92 291 GLU B CA 1
ATOM 4749 C C . GLU B 1 291 ? -1.027 7.031 -1.954 1 92 291 GLU B C 1
ATOM 4751 O O . GLU B 1 291 ? -1.228 8.234 -1.787 1 92 291 GLU B O 1
ATOM 4756 N N . PRO B 1 292 ? -0.171 6.453 -2.867 1 89.81 292 PRO B N 1
ATOM 4757 C CA . PRO B 1 292 ? 0.422 7.445 -3.77 1 89.81 292 PRO B CA 1
ATOM 4758 C C . PRO B 1 292 ? -0.627 8.273 -4.504 1 89.81 292 PRO B C 1
ATOM 4760 O O . PRO B 1 292 ? -1.633 7.734 -4.969 1 89.81 292 PRO B O 1
ATOM 4763 N N . ASN B 1 293 ? -0.41 9.562 -4.523 1 86.69 293 ASN B N 1
ATOM 4764 C CA . ASN B 1 293 ? -1.366 10.469 -5.156 1 86.69 293 ASN B CA 1
ATOM 4765 C C . ASN B 1 293 ? -1.366 10.312 -6.672 1 86.69 293 ASN B C 1
ATOM 4767 O O . ASN B 1 293 ? -0.304 10.289 -7.301 1 86.69 293 ASN B O 1
ATOM 4771 N N . ASP B 1 294 ? -2.521 10.25 -7.312 1 78.5 294 ASP B N 1
ATOM 4772 C CA . ASP B 1 294 ? -2.65 9.992 -8.742 1 78.5 294 ASP B CA 1
ATOM 4773 C C . ASP B 1 294 ? -2.25 11.219 -9.562 1 78.5 294 ASP B C 1
ATOM 4775 O O . ASP B 1 294 ? -1.836 11.094 -10.711 1 78.5 294 ASP B O 1
ATOM 4779 N N . ILE B 1 295 ? -2.393 12.344 -9 1 78.75 295 ILE B N 1
ATOM 4780 C CA . ILE B 1 295 ? -2.18 13.57 -9.75 1 78.75 295 ILE B CA 1
ATOM 4781 C C . ILE B 1 295 ? -0.797 14.141 -9.438 1 78.75 295 ILE B C 1
ATOM 4783 O O . ILE B 1 295 ? -0.242 14.914 -10.227 1 78.75 295 ILE B O 1
ATOM 4787 N N . CYS B 1 296 ? -0.265 13.781 -8.312 1 86.06 296 CYS B N 1
ATOM 4788 C CA . CYS B 1 296 ? 1.041 14.25 -7.863 1 86.06 296 CYS B CA 1
ATOM 4789 C C . CYS B 1 296 ? 1.948 13.078 -7.5 1 86.06 296 CYS B C 1
ATOM 4791 O O . CYS B 1 296 ? 1.88 12.562 -6.387 1 86.06 296 CYS B O 1
ATOM 4793 N N . LEU B 1 297 ? 2.934 12.773 -8.328 1 89.44 297 LEU B N 1
ATOM 4794 C CA . LEU B 1 297 ? 3.826 11.641 -8.117 1 89.44 297 LEU B CA 1
ATOM 4795 C C . LEU B 1 297 ? 4.672 11.844 -6.859 1 89.44 297 LEU B C 1
ATOM 4797 O O . LEU B 1 297 ? 5.066 10.867 -6.211 1 89.44 297 LEU B O 1
ATOM 4801 N N . CYS B 1 298 ? 4.914 13.078 -6.523 1 93 298 CYS B N 1
ATOM 4802 C CA . CYS B 1 298 ? 5.797 13.391 -5.402 1 93 298 CYS B CA 1
ATOM 4803 C C . CYS B 1 298 ? 5.004 13.562 -4.117 1 93 298 CYS B C 1
ATOM 4805 O O . CYS B 1 298 ? 5.516 14.109 -3.135 1 93 298 CYS B O 1
ATOM 4807 N N . CYS B 1 299 ? 3.736 13.125 -4.117 1 93.75 299 CYS B N 1
ATOM 4808 C CA . CYS B 1 299 ? 2.879 13.211 -2.941 1 93.75 299 CYS B CA 1
ATOM 4809 C C . CYS B 1 299 ? 2.25 11.852 -2.631 1 93.75 299 CYS B C 1
ATOM 4811 O O . CYS B 1 299 ? 1.962 11.078 -3.541 1 93.75 299 CYS B O 1
ATOM 4813 N N . SER B 1 300 ? 2.059 11.617 -1.4 1 94.88 300 SER B N 1
ATOM 4814 C CA . SER B 1 300 ? 1.407 10.383 -0.967 1 94.88 300 SER B CA 1
ATOM 4815 C C . SER B 1 300 ? 0.651 10.594 0.341 1 94.88 300 SER B C 1
ATOM 4817 O O . SER B 1 300 ? 1.128 11.289 1.236 1 94.88 300 SER B O 1
ATOM 4819 N N . GLU B 1 301 ? -0.493 9.906 0.406 1 95.88 301 GLU B N 1
ATOM 4820 C CA . GLU B 1 301 ? -1.251 9.852 1.652 1 95.88 301 GLU B CA 1
ATOM 4821 C C . GLU B 1 301 ? -0.765 8.711 2.541 1 95.88 301 GLU B C 1
ATOM 4823 O O . GLU B 1 301 ? -0.477 7.613 2.053 1 95.88 301 GLU B O 1
ATOM 4828 N N . TRP B 1 302 ? -0.677 9.008 3.859 1 97.31 302 TRP B N 1
ATOM 4829 C CA . TRP B 1 302 ? -0.222 8.016 4.824 1 97.31 302 TRP B CA 1
ATOM 4830 C C . TRP B 1 302 ? -1.183 7.922 6.004 1 97.31 302 TRP B C 1
ATOM 4832 O O . TRP B 1 302 ? -1.689 8.938 6.48 1 97.31 302 TRP B O 1
ATOM 4842 N N . SER B 1 303 ? -1.399 6.738 6.469 1 98.5 303 SER B N 1
ATOM 4843 C CA . SER B 1 303 ? -2.186 6.473 7.668 1 98.5 303 SER B CA 1
ATOM 4844 C C . SER B 1 303 ? -1.419 5.598 8.648 1 98.5 303 SER B C 1
ATOM 4846 O O . SER B 1 303 ? -1.041 4.469 8.32 1 98.5 303 SER B O 1
ATOM 4848 N N . LEU B 1 304 ? -1.196 6.121 9.844 1 98.69 304 LEU B N 1
ATOM 4849 C CA . LEU B 1 304 ? -0.363 5.453 10.836 1 98.69 304 LEU B CA 1
ATOM 4850 C C . LEU B 1 304 ? -1.116 5.289 12.156 1 98.69 304 LEU B C 1
ATOM 4852 O O . LEU B 1 304 ? -1.982 6.098 12.484 1 98.69 304 LEU B O 1
ATOM 4856 N N . LEU B 1 305 ? -0.769 4.219 12.859 1 97.88 305 LEU B N 1
ATOM 4857 C CA . LEU B 1 305 ? -1.252 3.934 14.211 1 97.88 305 LEU B CA 1
ATOM 4858 C C . LEU B 1 305 ? -0.09 3.822 15.188 1 97.88 305 LEU B C 1
ATOM 4860 O O . LEU B 1 305 ? 0.954 3.254 14.859 1 97.88 305 LEU B O 1
ATOM 4864 N N . ARG B 1 306 ? -0.375 4.359 16.344 1 94.31 306 ARG B N 1
ATOM 4865 C CA . ARG B 1 306 ? 0.63 4.258 17.391 1 94.31 306 ARG B CA 1
ATOM 4866 C C . ARG B 1 306 ? 0.321 3.096 18.344 1 94.31 306 ARG B C 1
ATOM 4868 O O . ARG B 1 306 ? -0.805 2.965 18.828 1 94.31 306 ARG B O 1
ATOM 4875 N N . ASN B 1 307 ? 1.202 2.045 18.438 1 77.62 307 ASN B N 1
ATOM 4876 C CA . ASN B 1 307 ? 1.055 0.861 19.266 1 77.62 307 ASN B CA 1
ATOM 4877 C C . ASN B 1 307 ? 1.31 1.182 20.75 1 77.62 307 ASN B C 1
ATOM 4879 O O . ASN B 1 307 ? 2.115 2.057 21.062 1 77.62 307 ASN B O 1
#

Secondary structure (DSSP, 8-state):
------------------------------TTGGGGGGGGGGG----------------EETTTEEGGGHHHHS-SSS--TT------HHHHHHHHHHHHHHHHHSB---TTEEEESSSSTT-EEEE-GGGSSS--EEEEE--TT--HHHHHHHHHH--EEEEE-STT-SPPTTTSPTTEEEES-EE-SSSEEEE---TT--SS-EEEEE-HHHHHHHHT-S--SEEEE--TTTHHHHHHT--TTT--SEEEEEEE-S-GGGTSSSPPPHHHHHHHHHHHHHTTEEEEEEEE-SS-TTEEEEEEEE-/----------------------------S-TTGGGGGGGGGGG----------------EETTTEEGGGHHHHS-SSS--TT------HHHHHHHHHHHHHHHHHSB---TTEEEESSSSTT-EEEE-GGGSSS--EEEEE--TT--HHHHHHHHHH--EEEEE-STT-SPPTTTSPTTEEEES-EE-SSSEEEE---TT--SS-EEEEE-HHHHHHHHT-S--SEEEE--TTTHHHHHHT--TTT--SEEEEEEE-S-GGGTSSSPPPHHHHHHHHHHHHHTTEEEEEEEE-SS-TTEEEEEEEE-